Protein AF-A0A2I0NYG2-F1 (afdb_monomer)

Solvent-accessible surface area (backbone atoms only — not comparable to full-atom values): 23215 Å² total; per-residue (Å²): 73,54,66,37,41,55,51,34,51,52,46,43,28,55,40,31,29,70,75,63,74,34,70,43,49,5,53,31,36,29,51,46,31,54,27,24,35,60,54,70,34,36,27,74,33,67,46,63,63,29,54,46,35,28,36,48,42,48,22,54,36,25,39,50,50,15,68,74,66,70,42,61,66,30,39,18,50,14,23,21,29,26,14,36,24,31,48,72,40,46,53,41,15,49,31,42,38,52,49,52,48,51,64,63,42,51,63,50,53,49,32,41,76,69,64,76,44,57,66,72,60,46,58,59,69,49,51,34,59,58,24,24,59,67,24,24,45,66,37,34,52,50,8,38,73,62,20,54,21,62,80,53,49,64,87,73,49,79,40,66,56,82,57,94,85,54,97,66,74,56,70,49,57,60,74,54,48,76,66,34,64,73,58,27,46,62,49,44,70,50,50,72,81,54,44,52,58,52,49,48,49,51,51,48,49,58,58,56,63,16,76,36,68,57,20,62,49,57,5,39,47,18,40,35,55,61,25,78,52,55,47,68,10,51,45,59,38,28,46,57,41,57,54,22,50,54,48,46,67,76,41,41,69,64,63,69,67,50,55,70,61,60,49,50,51,55,49,48,29,52,49,50,36,51,20,39,54,57,36,44,29,58,44,21,37,58,65,13,60,46,70,74,64,72,81,45,76,54,90,63,55,57,45,26,53,36,36,30,52,42,18,43,60,47,44,67,70,40,91,59,58,76,54,41,56,57,51,37,52,50,37,54,53,42,44,70,52,48,32,57,52,54,50,50,43,53,74,75,63,25,90,58,41,88,51,71,58,17,51,43,50,47,52,48,53,52,45,52,50,46,51,52,52,49,51,51,51,54,60,52,49,72,79,47,67,93,78,46,60,65,59,52,53,51,47,54,51,50,54,36,48,43,37,38,53,37,31,32,51,41,49,49,44,37,66,73,42,38,79,75,51,72,78,66,61,56,70,85,48,39,64,62,50,51,57,49,36,67,73,76,48,88,80,79,85,76,78,88,128

Secondary structure (DSSP, 8-state):
-HHHHHHHHHHHHHHHHHHH--HHHHHHHHHHHHHTSSHHHHHHS-STHHHHHHHHHHHHHHHHHHHHH--HHHHHHHHHHHHHHHHH-HHHHHHHHHHHHHHHHHHHHHHHHTTSS-HHHHHHHTGGGGHHHHHTHHHHHHHHHHTS-SSS-GGGS--B---TT-SS-PBPPHHHHTT-HHHHHHHHT--HHHHHHHHHHHHHHHHHTT-SHIIIIIIHHHHHT--TTS---HHHH-THHHHHHHHHHHTHHHHHTS-HHHHHHHHHHHHHHHHHHHHHGGGHHHHHH---SSS---S-GGGHHHHHHHHHHHHTTSTT---HHHHHHHHHHHHHHHHHHHHHHHHHT-TT-SSHHHHHHHHHHHHHHHHHHHHHHHHHHTTS-TT-HHHHHHHHHHHHHHHHHHHHHHHHIIIIITTTS-----TTSHHHHHHHHHHH-----PPP-

Nearest PDB structures (foldseek):
  5ezm-assembly1_A  TM=5.088E-01  e=2.055E-03  Cupriavidus metallidurans CH34
  6x0o-assembly1_A  TM=4.876E-01  e=4.093E-02  Mycolicibacterium smegmatis MC2 155
  5m8a-assembly1_A  TM=1.374E-01  e=8.150E-01  Eremococcus coleocola ACS-139-V-Col8
  5m8k-assembly1_A  TM=1.280E-01  e=9.216E-01  Eremococcus coleocola ACS-139-V-Col8
  5k3i-assembly3_F  TM=1.130E-01  e=7.451E+00  Caenorhabditis elegans

Structure (mmCIF, N/CA/C/O backbone):
data_AF-A0A2I0NYG2-F1
#
_entry.id   AF-A0A2I0NYG2-F1
#
loop_
_atom_site.group_PDB
_atom_site.id
_atom_site.type_symbol
_atom_site.label_atom_id
_atom_site.label_alt_id
_atom_site.label_comp_id
_atom_site.label_asym_id
_atom_site.label_entity_id
_atom_site.label_seq_id
_atom_site.pdbx_PDB_ins_code
_atom_site.Cartn_x
_atom_site.Cartn_y
_atom_site.Cartn_z
_atom_site.occupancy
_atom_site.B_iso_or_equiv
_atom_site.auth_seq_id
_atom_site.auth_comp_id
_atom_site.auth_asym_id
_atom_site.auth_atom_id
_atom_site.pdbx_PDB_model_num
ATOM 1 N N . ASN A 1 1 ? 13.938 -12.394 -0.303 1.00 82.06 1 ASN A N 1
ATOM 2 C CA . ASN A 1 1 ? 12.736 -11.752 -0.881 1.00 82.06 1 ASN A CA 1
ATOM 3 C C . ASN A 1 1 ? 11.569 -12.681 -1.126 1.00 82.06 1 ASN A C 1
ATOM 5 O O . ASN A 1 1 ? 10.486 -12.329 -0.683 1.00 82.06 1 ASN A O 1
ATOM 9 N N . HIS A 1 2 ? 11.744 -13.869 -1.712 1.00 84.12 2 HIS A N 1
ATOM 10 C CA . HIS A 1 2 ? 10.633 -14.829 -1.832 1.00 84.12 2 HIS A CA 1
ATOM 11 C C . HIS A 1 2 ? 9.954 -15.157 -0.489 1.00 84.12 2 HIS A C 1
ATOM 13 O O . HIS A 1 2 ? 8.730 -15.151 -0.409 1.00 84.12 2 HIS A O 1
ATOM 19 N N . ILE A 1 3 ? 10.732 -15.339 0.588 1.00 89.69 3 ILE A N 1
ATOM 20 C CA . ILE A 1 3 ? 10.185 -15.550 1.942 1.00 89.69 3 ILE A CA 1
ATOM 21 C C . ILE A 1 3 ? 9.351 -14.341 2.396 1.00 89.69 3 ILE A C 1
ATOM 23 O O . ILE A 1 3 ? 8.229 -14.511 2.863 1.00 89.69 3 ILE A O 1
ATOM 27 N N . PHE A 1 4 ? 9.855 -13.115 2.210 1.00 92.19 4 PHE A N 1
ATOM 28 C CA . PHE A 1 4 ? 9.117 -11.892 2.554 1.00 92.19 4 PHE A CA 1
ATOM 29 C C . PHE A 1 4 ? 7.829 -11.746 1.743 1.00 92.19 4 PHE A C 1
ATOM 31 O O . PHE A 1 4 ? 6.814 -11.320 2.285 1.00 92.19 4 PHE A O 1
ATOM 38 N N . PHE A 1 5 ? 7.838 -12.143 0.470 1.00 90.75 5 PHE A N 1
ATOM 39 C CA . PHE A 1 5 ? 6.639 -12.178 -0.362 1.00 90.75 5 PHE A CA 1
ATOM 40 C C . PHE A 1 5 ? 5.602 -13.179 0.157 1.00 90.75 5 PHE A C 1
ATOM 42 O O . PHE A 1 5 ? 4.449 -12.803 0.359 1.00 90.75 5 PHE A O 1
ATOM 49 N N . ALA A 1 6 ? 6.011 -14.416 0.450 1.00 93.38 6 ALA A N 1
ATOM 50 C CA . ALA A 1 6 ? 5.119 -15.435 1.002 1.00 93.38 6 ALA A CA 1
ATOM 51 C C . ALA A 1 6 ? 4.515 -15.006 2.353 1.00 93.38 6 ALA A C 1
ATOM 53 O O . ALA A 1 6 ? 3.311 -15.141 2.567 1.00 93.38 6 ALA A O 1
ATOM 54 N N . LEU A 1 7 ? 5.328 -14.416 3.237 1.00 95.81 7 LEU A N 1
ATOM 55 C CA . LEU A 1 7 ? 4.853 -13.855 4.503 1.00 95.81 7 LEU A CA 1
ATOM 56 C C . LEU A 1 7 ? 3.890 -12.685 4.281 1.00 95.81 7 LEU A C 1
ATOM 58 O O . LEU A 1 7 ? 2.838 -12.644 4.910 1.00 95.81 7 LEU A O 1
ATOM 62 N N . THR A 1 8 ? 4.195 -11.774 3.352 1.00 96.62 8 THR A N 1
ATOM 63 C CA . THR A 1 8 ? 3.293 -10.667 2.991 1.00 96.62 8 THR A CA 1
ATOM 64 C C . THR A 1 8 ? 1.938 -11.203 2.535 1.00 96.62 8 THR A C 1
ATOM 66 O O . THR A 1 8 ? 0.913 -10.740 3.023 1.00 96.62 8 THR A O 1
ATOM 69 N N . ALA A 1 9 ? 1.907 -12.224 1.673 1.00 96.88 9 ALA A N 1
ATOM 70 C CA . ALA A 1 9 ? 0.666 -12.854 1.223 1.00 96.88 9 ALA A CA 1
ATOM 71 C C . ALA A 1 9 ? -0.158 -13.437 2.388 1.00 96.88 9 ALA A C 1
ATOM 73 O O . ALA A 1 9 ? -1.371 -13.224 2.449 1.00 96.88 9 ALA A O 1
ATOM 74 N N . ALA A 1 10 ? 0.494 -14.115 3.338 1.00 98.00 10 ALA A N 1
ATOM 75 C CA . ALA A 1 10 ? -0.161 -14.662 4.526 1.00 98.00 10 ALA A CA 1
ATOM 76 C C . ALA A 1 10 ? -0.727 -13.562 5.445 1.00 98.00 10 ALA A C 1
ATOM 78 O O . ALA A 1 10 ? -1.865 -13.660 5.901 1.00 98.00 10 ALA A O 1
ATOM 79 N N . ILE A 1 11 ? 0.028 -12.481 5.671 1.00 98.38 11 ILE A N 1
ATOM 80 C CA . ILE A 1 11 ? -0.418 -11.338 6.484 1.00 98.38 11 ILE A CA 1
ATOM 81 C C . ILE A 1 11 ? -1.590 -10.624 5.805 1.00 98.38 11 ILE A C 1
ATOM 83 O O . ILE A 1 11 ? -2.569 -10.285 6.468 1.00 98.38 11 ILE A O 1
ATOM 87 N N . VAL A 1 12 ? -1.529 -10.425 4.484 1.00 98.44 12 VAL A N 1
ATOM 88 C CA . VAL A 1 12 ? -2.628 -9.844 3.700 1.00 98.44 12 VAL A CA 1
ATOM 89 C C . VAL A 1 12 ? -3.875 -10.713 3.813 1.00 98.44 12 VAL A C 1
ATOM 91 O O . VAL A 1 12 ? -4.953 -10.178 4.052 1.00 98.44 12 VAL A O 1
ATOM 94 N N . PHE A 1 13 ? -3.742 -12.036 3.702 1.00 98.50 13 PHE A N 1
ATOM 95 C CA . PHE A 1 13 ? -4.859 -12.960 3.894 1.00 98.50 13 PHE A CA 1
ATOM 96 C C . PHE A 1 13 ? -5.497 -12.830 5.269 1.00 98.50 13 PHE A C 1
ATOM 98 O O . PHE A 1 13 ? -6.707 -12.625 5.356 1.00 98.50 13 PHE A O 1
ATOM 105 N N . GLU A 1 14 ? -4.703 -12.873 6.336 1.00 98.25 14 GLU A N 1
ATOM 106 C CA . GLU A 1 14 ? -5.231 -12.714 7.689 1.00 98.25 14 GLU A CA 1
ATOM 107 C C . GLU A 1 14 ? -5.857 -11.331 7.905 1.00 98.25 14 GLU A C 1
ATOM 109 O O . GLU A 1 14 ? -6.923 -11.219 8.508 1.00 98.25 14 GLU A O 1
ATOM 114 N N . THR A 1 15 ? -5.272 -10.280 7.329 1.00 98.38 15 THR A N 1
ATOM 115 C CA . THR A 1 15 ? -5.838 -8.925 7.372 1.00 98.38 15 THR A CA 1
ATOM 116 C C . THR A 1 15 ? -7.192 -8.869 6.662 1.00 98.38 15 THR A C 1
ATOM 118 O O . THR A 1 15 ? -8.180 -8.412 7.237 1.00 98.38 15 THR A O 1
ATOM 121 N N . CYS A 1 16 ? -7.280 -9.393 5.437 1.00 98.06 16 CYS A N 1
ATOM 122 C CA . CYS A 1 16 ? -8.528 -9.481 4.686 1.00 98.06 16 CYS A CA 1
ATOM 123 C C . CYS A 1 16 ? -9.567 -10.345 5.412 1.00 98.06 16 CYS A C 1
ATOM 125 O O . CYS A 1 16 ? -10.750 -10.004 5.406 1.00 98.06 16 CYS A O 1
ATOM 127 N N . ARG A 1 17 ? -9.157 -11.430 6.076 1.00 97.44 17 ARG A N 1
ATOM 128 C CA . ARG A 1 17 ? -10.041 -12.289 6.875 1.00 97.44 17 ARG A CA 1
ATOM 129 C C . ARG A 1 17 ? -10.630 -11.539 8.064 1.00 97.44 17 ARG A C 1
ATOM 131 O O . ARG A 1 17 ? -11.835 -11.633 8.284 1.00 97.44 17 ARG A O 1
ATOM 138 N N . THR A 1 18 ? -9.830 -10.739 8.768 1.00 96.50 18 THR A N 1
ATOM 139 C CA . THR A 1 18 ? -10.322 -9.869 9.848 1.00 96.50 18 THR A CA 1
ATOM 140 C C . THR A 1 18 ? -11.296 -8.809 9.323 1.00 96.50 18 THR A C 1
ATOM 142 O O . THR A 1 18 ? -12.353 -8.597 9.919 1.00 96.50 18 THR A O 1
ATOM 145 N N . ILE A 1 19 ? -10.984 -8.179 8.185 1.00 95.19 19 ILE A N 1
ATOM 146 C CA . ILE A 1 19 ? -11.809 -7.118 7.583 1.00 95.19 19 ILE A CA 1
ATOM 147 C C . ILE A 1 19 ? -13.156 -7.654 7.066 1.00 95.19 19 ILE A C 1
ATOM 149 O O . ILE A 1 19 ? -14.215 -7.060 7.288 1.00 95.19 19 ILE A O 1
ATOM 153 N N . THR A 1 20 ? -13.117 -8.754 6.317 1.00 94.00 20 THR A N 1
ATOM 154 C CA . THR A 1 20 ? -14.273 -9.255 5.557 1.00 94.00 20 THR A CA 1
ATOM 155 C C . THR A 1 20 ? -15.102 -10.263 6.339 1.00 94.00 20 THR A C 1
ATOM 157 O O . THR A 1 20 ? -16.307 -10.344 6.109 1.00 94.00 20 THR A O 1
ATOM 160 N N . LYS A 1 21 ? -14.484 -10.981 7.288 1.00 92.25 21 LYS A N 1
ATOM 161 C CA . LYS A 1 21 ? -15.076 -12.082 8.068 1.00 92.25 21 LYS A CA 1
ATOM 162 C C . LYS A 1 21 ? -15.578 -13.259 7.222 1.00 92.25 21 LYS A C 1
ATOM 164 O O . LYS A 1 21 ? -16.317 -14.096 7.728 1.00 92.25 21 LYS A O 1
ATOM 169 N N . ASP A 1 22 ? -15.160 -13.340 5.962 1.00 93.94 22 ASP A N 1
ATOM 170 C CA . ASP A 1 22 ? -15.495 -14.414 5.030 1.00 93.94 22 ASP A CA 1
ATOM 171 C C . ASP A 1 22 ? -14.219 -14.939 4.364 1.00 93.94 22 ASP A C 1
ATOM 173 O O . ASP A 1 22 ? -13.380 -14.167 3.899 1.00 93.94 22 ASP A O 1
ATOM 177 N N . ILE A 1 23 ? -14.066 -16.263 4.313 1.00 96.50 23 ILE A N 1
ATOM 178 C CA . ILE A 1 23 ? -12.840 -16.896 3.813 1.00 96.50 23 ILE A CA 1
ATOM 179 C C . ILE A 1 23 ? -12.650 -16.678 2.311 1.00 96.50 23 ILE A C 1
ATOM 181 O O . ILE A 1 23 ? -11.531 -16.445 1.861 1.00 96.50 23 ILE A O 1
ATOM 185 N N . TRP A 1 24 ? -13.730 -16.703 1.529 1.00 96.50 24 TRP A N 1
ATOM 186 C CA . TRP A 1 24 ? -13.647 -16.532 0.080 1.00 96.50 24 TRP A CA 1
ATOM 187 C C . TRP A 1 24 ? -13.330 -15.088 -0.289 1.00 96.50 24 TRP A C 1
ATOM 189 O O . TRP A 1 24 ? -12.492 -14.844 -1.155 1.00 96.50 24 TRP A O 1
ATOM 199 N N . SER A 1 25 ? -13.944 -14.133 0.409 1.00 95.88 25 SER A N 1
ATOM 200 C CA . SER A 1 25 ? -13.620 -12.711 0.306 1.00 95.88 25 SER A CA 1
ATOM 201 C C . SER A 1 25 ? -12.185 -12.436 0.737 1.00 95.88 25 SER A C 1
ATOM 203 O O . SER A 1 25 ? -11.518 -11.620 0.107 1.00 95.88 25 SER A O 1
ATOM 205 N N . ALA A 1 26 ? -11.684 -13.139 1.757 1.00 97.62 26 ALA A N 1
ATOM 206 C CA . ALA A 1 26 ? -10.296 -13.027 2.181 1.00 97.62 26 ALA A CA 1
ATOM 207 C C . ALA A 1 26 ? -9.322 -13.540 1.114 1.00 97.62 26 ALA A C 1
ATOM 209 O O . ALA A 1 26 ? -8.402 -12.818 0.749 1.00 97.62 26 ALA A O 1
ATOM 210 N N . LEU A 1 27 ? -9.558 -14.735 0.562 1.00 97.94 27 LEU A N 1
ATOM 211 C CA . LEU A 1 27 ? -8.734 -15.305 -0.510 1.00 97.94 27 LEU A CA 1
ATOM 212 C C . LEU A 1 27 ? -8.743 -14.432 -1.769 1.00 97.94 27 LEU A C 1
ATOM 214 O O . LEU A 1 27 ? -7.683 -14.131 -2.319 1.00 97.94 27 LEU A O 1
ATOM 218 N N . PHE A 1 28 ? -9.927 -13.992 -2.206 1.00 97.00 28 PHE A N 1
ATOM 219 C CA . PHE A 1 28 ? -10.050 -13.061 -3.325 1.00 97.00 28 PHE A CA 1
ATOM 220 C C . PHE A 1 28 ? -9.335 -11.741 -3.026 1.00 97.00 28 PHE A C 1
ATOM 222 O O . PHE A 1 28 ? -8.590 -11.245 -3.865 1.00 97.00 28 PHE A O 1
ATOM 229 N N . GLY A 1 29 ? -9.526 -11.191 -1.825 1.00 97.12 29 GLY A N 1
ATOM 230 C CA . GLY A 1 29 ? -8.880 -9.959 -1.394 1.00 97.12 29 GLY A CA 1
ATOM 231 C C . GLY A 1 29 ? -7.360 -10.063 -1.421 1.00 97.12 29 GLY A C 1
ATOM 232 O O . GLY A 1 29 ? -6.699 -9.162 -1.923 1.00 97.12 29 GLY A O 1
ATOM 233 N N . THR A 1 30 ? -6.798 -11.185 -0.967 1.00 98.00 30 THR A N 1
ATOM 234 C CA . THR A 1 30 ? -5.360 -11.459 -1.073 1.00 98.00 30 THR A CA 1
ATOM 235 C C . THR A 1 30 ? -4.898 -11.513 -2.515 1.00 98.00 30 THR A C 1
ATOM 237 O O . THR A 1 30 ? -3.934 -10.832 -2.856 1.00 98.00 30 THR A O 1
ATOM 240 N N . PHE A 1 31 ? -5.587 -12.277 -3.365 1.00 96.94 31 PHE A N 1
ATOM 241 C CA . PHE A 1 31 ? -5.270 -12.341 -4.789 1.00 96.94 31 PHE A CA 1
ATOM 242 C C . PHE A 1 31 ? -5.273 -10.943 -5.417 1.00 96.94 31 PHE A C 1
ATOM 244 O O . PHE A 1 31 ? -4.284 -10.547 -6.023 1.00 96.94 31 PHE A O 1
ATOM 251 N N . ALA A 1 32 ? -6.331 -10.164 -5.195 1.00 96.75 32 ALA A N 1
ATOM 252 C CA . ALA A 1 32 ? -6.482 -8.820 -5.735 1.00 96.75 32 ALA A CA 1
ATOM 253 C C . ALA A 1 32 ? -5.412 -7.841 -5.221 1.00 96.75 32 ALA A C 1
ATOM 255 O O . ALA A 1 32 ? -4.832 -7.106 -6.014 1.00 96.75 32 ALA A O 1
ATOM 256 N N . CYS A 1 33 ? -5.098 -7.851 -3.920 1.00 97.00 33 CYS A N 1
ATOM 257 C CA . CYS A 1 33 ? -4.046 -7.009 -3.345 1.00 97.00 33 CYS A CA 1
ATOM 258 C C . CYS A 1 33 ? -2.662 -7.328 -3.927 1.00 97.00 33 CYS A C 1
ATOM 260 O O . CYS A 1 33 ? -1.883 -6.412 -4.170 1.00 97.00 33 CYS A O 1
ATOM 262 N N . LEU A 1 34 ? -2.346 -8.607 -4.161 1.00 95.00 34 LEU A N 1
ATOM 263 C CA . LEU A 1 34 ? -1.068 -9.007 -4.760 1.00 95.00 34 LEU A CA 1
ATOM 264 C C . LEU A 1 34 ? -1.039 -8.727 -6.275 1.00 95.00 34 LEU A C 1
ATOM 266 O O . LEU A 1 34 ? -0.031 -8.239 -6.790 1.00 95.00 34 LEU A O 1
ATOM 270 N N . ALA A 1 35 ? -2.149 -8.968 -6.976 1.00 93.56 35 ALA A N 1
ATOM 271 C CA . ALA A 1 35 ? -2.308 -8.709 -8.408 1.00 93.56 35 ALA A CA 1
ATOM 272 C C . ALA A 1 35 ? -2.266 -7.209 -8.758 1.00 93.56 35 ALA A C 1
ATOM 274 O O . ALA A 1 35 ? -1.704 -6.847 -9.786 1.00 93.56 35 ALA A O 1
ATOM 275 N N . CYS A 1 36 ? -2.786 -6.331 -7.894 1.00 92.75 36 CYS A N 1
ATOM 276 C CA . CYS A 1 36 ? -2.735 -4.866 -8.030 1.00 92.75 36 CYS A CA 1
ATOM 277 C C . CYS A 1 36 ? -1.577 -4.223 -7.248 1.00 92.75 36 CYS A C 1
ATOM 279 O O . CYS A 1 36 ? -1.736 -3.174 -6.615 1.00 92.75 36 CYS A O 1
ATOM 281 N N . SER A 1 37 ? -0.419 -4.878 -7.259 1.00 92.44 37 SER A N 1
ATOM 282 C CA . SER A 1 37 ? 0.805 -4.381 -6.631 1.00 92.44 37 SER A CA 1
ATOM 283 C C . SER A 1 37 ? 1.986 -4.490 -7.595 1.00 92.44 37 SER A C 1
ATOM 285 O O . SER A 1 37 ? 1.815 -4.715 -8.786 1.00 92.44 37 SER A O 1
ATOM 287 N N . SER A 1 38 ? 3.197 -4.323 -7.080 1.00 89.12 38 SER A N 1
ATOM 288 C CA . SER A 1 38 ? 4.454 -4.629 -7.770 1.00 89.12 38 SER A CA 1
ATOM 289 C C . SER A 1 38 ? 5.213 -5.785 -7.104 1.00 89.12 38 SER A C 1
ATOM 291 O O . SER A 1 38 ? 6.377 -6.044 -7.418 1.00 89.12 38 SER A O 1
ATOM 293 N N . TYR A 1 39 ? 4.598 -6.459 -6.127 1.00 90.00 39 TYR A N 1
ATOM 294 C CA . TYR A 1 39 ? 5.305 -7.338 -5.198 1.00 90.00 39 TYR A CA 1
ATOM 295 C C . TYR A 1 39 ? 5.890 -8.579 -5.861 1.00 90.00 39 TYR A C 1
ATOM 297 O O . TYR A 1 39 ? 6.951 -9.035 -5.447 1.00 90.00 39 TYR A O 1
ATOM 305 N N . ILE A 1 40 ? 5.255 -9.110 -6.904 1.00 86.12 40 ILE A N 1
ATOM 306 C CA . ILE A 1 40 ? 5.746 -10.320 -7.578 1.00 86.12 40 ILE A CA 1
ATOM 307 C C . ILE A 1 40 ? 7.042 -10.035 -8.331 1.00 86.12 40 ILE A C 1
ATOM 309 O O . ILE A 1 40 ? 7.996 -10.805 -8.232 1.00 86.12 40 ILE A O 1
ATOM 313 N N . PHE A 1 41 ? 7.119 -8.881 -8.990 1.00 83.19 41 PHE A N 1
ATOM 314 C CA . PHE A 1 41 ? 8.359 -8.410 -9.594 1.00 83.19 41 PHE A CA 1
ATOM 315 C C . PHE A 1 41 ? 9.450 -8.217 -8.538 1.00 83.19 41 PHE A C 1
ATOM 317 O O . PHE A 1 41 ? 10.535 -8.787 -8.645 1.00 83.19 41 PHE A O 1
ATOM 324 N N . TRP A 1 42 ? 9.153 -7.482 -7.461 1.00 83.75 42 TRP A N 1
ATOM 325 C CA . TRP A 1 42 ? 10.147 -7.220 -6.421 1.00 83.75 42 TRP A CA 1
ATOM 326 C C . TRP A 1 42 ? 10.559 -8.469 -5.638 1.00 83.75 42 TRP A C 1
ATOM 328 O O . TRP A 1 42 ? 11.672 -8.504 -5.116 1.00 83.75 42 TRP A O 1
ATOM 338 N N . ALA A 1 43 ? 9.720 -9.506 -5.587 1.00 83.06 43 ALA A N 1
ATOM 339 C CA . ALA A 1 43 ? 10.055 -10.793 -4.990 1.00 83.06 43 ALA A CA 1
ATOM 340 C C . ALA A 1 43 ? 11.190 -11.510 -5.734 1.00 83.06 43 ALA A C 1
ATOM 342 O O . ALA A 1 43 ? 11.999 -12.164 -5.075 1.00 83.06 43 ALA A O 1
ATOM 343 N N . GLY A 1 44 ? 11.254 -11.359 -7.064 1.00 72.19 44 GLY A N 1
ATOM 344 C CA . GLY A 1 44 ? 12.316 -11.901 -7.922 1.00 72.19 44 GLY A CA 1
ATOM 345 C C . GLY A 1 44 ? 13.597 -11.064 -7.954 1.00 72.19 44 GLY A C 1
ATOM 346 O O . GLY A 1 44 ? 14.628 -11.537 -8.416 1.00 72.19 44 GLY A O 1
ATOM 347 N N . THR A 1 45 ? 13.567 -9.840 -7.427 1.00 70.06 45 THR A N 1
ATOM 348 C CA . THR A 1 45 ? 14.758 -8.986 -7.300 1.00 70.06 45 THR A CA 1
ATOM 349 C C . THR A 1 45 ? 15.258 -9.006 -5.862 1.00 70.06 45 THR A C 1
ATOM 351 O O . THR A 1 45 ? 14.459 -9.153 -4.948 1.00 70.06 45 THR A O 1
ATOM 354 N N . ALA A 1 46 ? 16.548 -8.793 -5.609 1.00 65.38 46 ALA A N 1
ATOM 355 C CA . ALA A 1 46 ? 17.107 -8.713 -4.252 1.00 65.38 46 ALA A CA 1
ATOM 356 C C . ALA A 1 46 ? 17.029 -7.298 -3.626 1.00 65.38 46 ALA A C 1
ATOM 358 O O . ALA A 1 46 ? 17.900 -6.913 -2.847 1.00 65.38 46 ALA A O 1
ATOM 359 N N . LYS A 1 47 ? 16.010 -6.496 -3.974 1.00 74.00 47 LYS A N 1
ATOM 360 C CA . LYS A 1 47 ? 15.815 -5.138 -3.433 1.00 74.00 47 LYS A CA 1
ATOM 361 C C . LYS A 1 47 ? 14.960 -5.129 -2.165 1.00 74.00 47 LYS A C 1
ATOM 363 O O . LYS A 1 47 ? 14.156 -6.016 -1.911 1.00 74.00 47 LYS A O 1
ATOM 368 N N . ASP A 1 48 ? 15.087 -4.088 -1.366 1.00 74.88 48 ASP A N 1
ATOM 369 C CA . ASP A 1 48 ? 14.435 -3.942 -0.062 1.00 74.88 48 ASP A CA 1
ATOM 370 C C . ASP A 1 48 ? 12.925 -3.630 -0.128 1.00 74.88 48 ASP A C 1
ATOM 372 O O . ASP A 1 48 ? 12.241 -3.695 0.889 1.00 74.88 48 ASP A O 1
ATOM 376 N N . HIS A 1 49 ? 12.364 -3.384 -1.316 1.00 86.75 49 HIS A N 1
ATOM 377 C CA . HIS A 1 49 ? 10.932 -3.123 -1.512 1.00 86.75 49 HIS A CA 1
ATOM 378 C C . HIS A 1 49 ? 10.015 -4.177 -0.871 1.00 86.75 49 HIS A C 1
ATOM 380 O O . HIS A 1 49 ? 9.008 -3.824 -0.255 1.00 86.75 49 HIS A O 1
ATOM 386 N N . MET A 1 50 ? 10.376 -5.463 -0.970 1.00 89.50 50 MET A N 1
ATOM 387 C CA . MET A 1 50 ? 9.593 -6.538 -0.352 1.00 89.50 50 MET A CA 1
ATOM 388 C C . MET A 1 50 ? 9.698 -6.566 1.168 1.00 89.50 50 MET A C 1
ATOM 390 O O . MET A 1 50 ? 8.723 -6.902 1.835 1.00 89.50 50 MET A O 1
ATOM 394 N N . LEU A 1 51 ? 10.856 -6.199 1.718 1.00 91.94 51 LEU A N 1
ATOM 395 C CA . LEU A 1 51 ? 11.013 -6.056 3.159 1.00 91.94 51 LEU A CA 1
ATOM 396 C C . LEU A 1 51 ? 10.140 -4.903 3.668 1.00 91.94 51 LEU A C 1
ATOM 398 O O . LEU A 1 51 ? 9.395 -5.089 4.627 1.00 91.94 51 LEU A O 1
ATOM 402 N N . THR A 1 52 ? 10.158 -3.753 2.988 1.00 92.88 52 THR A N 1
ATOM 403 C CA . THR A 1 52 ? 9.311 -2.602 3.332 1.00 92.88 52 THR A CA 1
ATOM 404 C C . THR A 1 52 ? 7.830 -2.962 3.299 1.00 92.88 52 THR A C 1
ATOM 406 O O . THR A 1 52 ? 7.106 -2.661 4.246 1.00 92.88 52 THR A O 1
ATOM 409 N N . ALA A 1 53 ? 7.377 -3.634 2.235 1.00 94.38 53 ALA A N 1
ATOM 410 C CA . ALA A 1 53 ? 5.989 -4.066 2.099 1.00 94.38 53 ALA A CA 1
ATOM 411 C C . ALA A 1 53 ? 5.576 -5.034 3.218 1.00 94.38 53 ALA A C 1
ATOM 413 O O . ALA A 1 53 ? 4.507 -4.870 3.801 1.00 94.38 53 ALA A O 1
ATOM 414 N N . MET A 1 54 ? 6.439 -5.994 3.568 1.00 96.19 54 MET A N 1
ATOM 415 C CA . MET A 1 54 ? 6.175 -6.951 4.643 1.00 96.19 54 MET A CA 1
ATOM 416 C C . MET A 1 54 ? 6.096 -6.271 6.015 1.00 96.19 54 MET A C 1
ATOM 418 O O . MET A 1 54 ? 5.175 -6.541 6.784 1.00 96.19 54 MET A O 1
ATOM 422 N N . VAL A 1 55 ? 7.040 -5.382 6.341 1.00 97.56 55 VAL A N 1
ATOM 423 C CA . VAL A 1 55 ? 7.035 -4.676 7.632 1.00 97.56 55 VAL A CA 1
ATOM 424 C C . VAL A 1 55 ? 5.817 -3.757 7.738 1.00 97.56 55 VAL A C 1
ATOM 426 O O . VAL A 1 55 ? 5.137 -3.772 8.762 1.00 97.56 55 VAL A O 1
ATOM 429 N N . LEU A 1 56 ? 5.470 -3.036 6.666 1.00 98.06 56 LEU A N 1
ATOM 430 C CA . LEU A 1 56 ? 4.233 -2.254 6.610 1.00 98.06 56 LEU A CA 1
ATOM 431 C C . LEU A 1 56 ? 2.985 -3.141 6.753 1.00 98.06 56 LEU A C 1
ATOM 433 O O . LEU A 1 56 ? 2.040 -2.753 7.439 1.00 98.06 56 LEU A O 1
ATOM 437 N N . ALA A 1 57 ? 2.977 -4.340 6.161 1.00 98.31 57 ALA A N 1
ATOM 438 C CA . ALA A 1 57 ? 1.883 -5.289 6.334 1.00 98.31 57 ALA A CA 1
ATOM 439 C C . ALA A 1 57 ? 1.693 -5.688 7.793 1.00 98.31 57 ALA A C 1
ATOM 441 O O . ALA A 1 57 ? 0.555 -5.728 8.252 1.00 98.31 57 ALA A O 1
ATOM 442 N N . PHE A 1 58 ? 2.775 -5.905 8.543 1.00 98.56 58 PHE A N 1
ATOM 443 C CA . PHE A 1 58 ? 2.675 -6.150 9.979 1.00 98.56 58 PHE A CA 1
ATOM 444 C C . PHE A 1 58 ? 2.126 -4.947 10.751 1.00 98.56 58 PHE A C 1
ATOM 446 O O . PHE A 1 58 ? 1.265 -5.146 11.606 1.00 98.56 58 PHE A O 1
ATOM 453 N N . VAL A 1 59 ? 2.564 -3.718 10.437 1.00 98.69 59 VAL A N 1
ATOM 454 C CA . VAL A 1 59 ? 2.002 -2.495 11.046 1.00 98.69 59 VAL A CA 1
ATOM 455 C C . VAL A 1 59 ? 0.486 -2.465 10.853 1.00 98.69 59 VAL A C 1
ATOM 457 O O . VAL A 1 59 ? -0.267 -2.410 11.822 1.00 98.69 59 VAL A O 1
ATOM 460 N N . ILE A 1 60 ? 0.032 -2.576 9.602 1.00 98.69 60 ILE A N 1
ATOM 461 C CA . ILE A 1 60 ? -1.393 -2.513 9.265 1.00 98.69 60 ILE A CA 1
ATOM 462 C C . ILE A 1 60 ? -2.162 -3.669 9.914 1.00 98.69 60 ILE A C 1
ATOM 464 O O . ILE A 1 60 ? -3.212 -3.443 10.514 1.00 98.69 60 ILE A O 1
ATOM 468 N N . PHE A 1 61 ? -1.642 -4.894 9.830 1.00 98.62 61 PHE A N 1
ATOM 469 C CA . PHE A 1 61 ? -2.276 -6.082 10.392 1.00 98.62 61 PHE A CA 1
ATOM 470 C C . PHE A 1 61 ? -2.479 -5.957 11.900 1.00 98.62 61 PHE A C 1
ATOM 472 O O . PHE A 1 61 ? -3.606 -6.077 12.378 1.00 98.62 61 PHE A O 1
ATOM 479 N N . PHE A 1 62 ? -1.414 -5.689 12.660 1.00 98.62 62 PHE A N 1
ATOM 480 C CA . PHE A 1 62 ? -1.508 -5.608 14.114 1.00 98.62 62 PHE A CA 1
ATOM 481 C C . PHE A 1 62 ? -2.398 -4.451 14.566 1.00 98.62 62 PHE A C 1
ATOM 483 O O . PHE A 1 62 ? -3.173 -4.608 15.510 1.00 98.62 62 PHE A O 1
ATOM 490 N N . PHE A 1 63 ? -2.374 -3.319 13.861 1.00 98.50 63 PHE A N 1
ATOM 491 C CA . PHE A 1 63 ? -3.252 -2.209 14.206 1.00 98.50 63 PHE A CA 1
ATOM 492 C C . PHE A 1 63 ? -4.725 -2.498 13.879 1.00 98.50 63 PHE A C 1
ATOM 494 O O . PHE A 1 63 ? -5.608 -2.178 14.671 1.00 98.50 63 PHE A O 1
ATOM 501 N N . ILE A 1 64 ? -5.019 -3.191 12.774 1.00 98.31 64 ILE A N 1
ATOM 502 C CA . ILE A 1 64 ? -6.378 -3.673 12.476 1.00 98.31 64 ILE A CA 1
ATOM 503 C C . ILE A 1 64 ? -6.836 -4.707 13.511 1.00 98.31 64 ILE A C 1
ATOM 505 O O . ILE A 1 64 ? -8.001 -4.691 13.917 1.00 98.31 64 ILE A O 1
ATOM 509 N N . GLN A 1 65 ? -5.941 -5.577 13.990 1.00 97.94 65 GLN A N 1
ATOM 510 C CA . GLN A 1 65 ? -6.242 -6.511 15.078 1.00 97.94 65 GLN A CA 1
ATOM 511 C C . GLN A 1 65 ? -6.562 -5.772 16.382 1.00 97.94 65 GLN A C 1
ATOM 513 O O . GLN A 1 65 ? -7.515 -6.158 17.065 1.00 97.94 65 GLN A O 1
ATOM 518 N N . T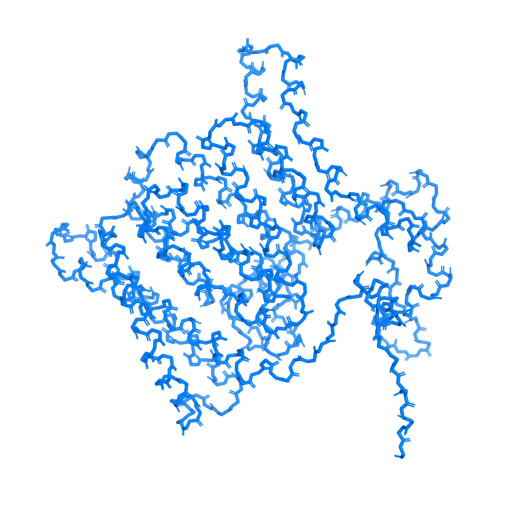YR A 1 66 ? -5.832 -4.693 16.685 1.00 97.62 66 TYR A N 1
ATOM 519 C CA . TYR A 1 66 ? -6.127 -3.799 17.803 1.00 97.62 66 TYR A CA 1
ATOM 520 C C . TYR A 1 66 ? -7.508 -3.154 17.662 1.00 97.62 66 TYR A C 1
ATOM 522 O O . TYR A 1 66 ? -8.314 -3.289 18.577 1.00 97.62 66 TYR A O 1
ATOM 530 N N . ILE A 1 67 ? -7.818 -2.536 16.519 1.00 96.88 67 ILE A N 1
ATOM 531 C CA . ILE A 1 67 ? -9.135 -1.926 16.267 1.00 96.88 67 ILE A CA 1
ATOM 532 C C . ILE A 1 67 ? -10.250 -2.982 16.405 1.00 96.88 67 ILE A C 1
ATOM 534 O O . ILE A 1 67 ? -11.284 -2.743 17.025 1.00 96.88 67 ILE A O 1
ATOM 538 N N . SER A 1 68 ? -10.010 -4.198 15.905 1.00 95.81 68 SER A N 1
ATOM 539 C CA . SER A 1 68 ? -11.018 -5.262 15.884 1.00 95.81 68 SER A CA 1
ATOM 540 C C . SER A 1 68 ? -11.281 -5.917 17.241 1.00 95.81 68 SER A C 1
ATOM 542 O O . SER A 1 68 ? -12.400 -6.370 17.480 1.00 95.81 68 SER A O 1
ATOM 544 N N . HIS A 1 69 ? -10.269 -6.009 18.111 1.00 95.00 69 HIS A N 1
ATOM 545 C CA . HIS A 1 69 ? -10.344 -6.783 19.359 1.00 95.00 69 HIS A CA 1
ATOM 546 C C . HIS A 1 69 ? -10.031 -5.982 20.633 1.00 95.00 69 HIS A C 1
ATOM 548 O O . HIS A 1 69 ? -10.127 -6.535 21.724 1.00 95.00 69 HIS A O 1
ATOM 554 N N . GLY A 1 70 ? -9.592 -4.726 20.525 1.00 92.50 70 GLY A N 1
ATOM 555 C CA . GLY A 1 70 ? -9.229 -3.859 21.653 1.00 92.50 70 GLY A CA 1
ATOM 556 C C . GLY A 1 70 ? -7.964 -4.269 22.423 1.00 92.50 70 GLY A C 1
ATOM 557 O O . GLY A 1 70 ? -7.707 -3.759 23.514 1.00 92.50 70 GLY A O 1
ATOM 558 N N . ARG A 1 71 ? -7.160 -5.207 21.903 1.00 94.75 71 ARG A N 1
ATOM 559 C CA . ARG A 1 71 ? -5.994 -5.765 22.609 1.00 94.75 71 ARG A CA 1
ATOM 560 C C . ARG A 1 71 ? -4.785 -4.831 22.523 1.00 94.75 71 ARG A C 1
ATOM 562 O O . ARG A 1 71 ? -4.165 -4.713 21.471 1.00 94.75 71 ARG A O 1
ATOM 569 N N . GLN A 1 72 ? -4.372 -4.257 23.653 1.00 94.81 72 GLN A N 1
ATOM 570 C CA . GLN A 1 72 ? -3.222 -3.335 23.731 1.00 94.81 72 GLN A CA 1
ATOM 571 C C . GLN A 1 72 ? -1.895 -3.947 23.251 1.00 94.81 72 GLN A C 1
ATOM 573 O O . GLN A 1 72 ? -1.038 -3.240 22.726 1.00 94.81 72 GLN A O 1
ATOM 578 N N . ARG A 1 73 ? -1.734 -5.272 23.375 1.00 96.75 73 ARG A N 1
ATOM 579 C CA . ARG A 1 73 ? -0.580 -5.996 22.821 1.00 96.75 73 ARG A CA 1
ATOM 580 C C . ARG A 1 73 ? -0.464 -5.808 21.309 1.00 96.75 73 ARG A C 1
ATOM 582 O O . ARG A 1 73 ? 0.640 -5.639 20.809 1.00 96.75 73 ARG A O 1
ATOM 589 N N . ASP A 1 74 ? -1.584 -5.835 20.594 1.00 97.94 74 ASP A N 1
ATOM 590 C CA . ASP A 1 74 ? -1.581 -5.726 19.138 1.00 97.94 74 ASP A CA 1
ATOM 591 C C . ASP A 1 74 ? -1.222 -4.282 18.724 1.00 97.94 74 ASP A C 1
ATOM 593 O O . ASP A 1 74 ? -0.415 -4.086 17.822 1.00 97.94 74 ASP A O 1
ATOM 597 N N . ALA A 1 75 ? -1.670 -3.264 19.474 1.00 97.56 75 ALA A N 1
ATOM 598 C CA . ALA A 1 75 ? -1.191 -1.889 19.289 1.00 97.56 75 ALA A CA 1
ATOM 599 C C . ALA A 1 75 ? 0.324 -1.770 19.533 1.00 97.56 75 ALA A C 1
ATOM 601 O O . ALA A 1 75 ? 1.035 -1.180 18.722 1.00 97.56 75 ALA A O 1
ATOM 602 N N . ALA A 1 76 ? 0.838 -2.370 20.612 1.00 98.06 76 ALA A N 1
ATOM 603 C CA . ALA A 1 76 ? 2.267 -2.342 20.922 1.00 98.06 76 ALA A CA 1
ATOM 604 C C . ALA A 1 76 ? 3.102 -3.007 19.816 1.00 98.06 76 ALA A C 1
ATOM 606 O O . ALA A 1 76 ? 4.107 -2.446 19.387 1.00 98.06 76 ALA A O 1
ATOM 607 N N . LEU A 1 77 ? 2.659 -4.162 19.303 1.00 98.44 77 LEU A N 1
ATOM 608 C CA . LEU A 1 77 ? 3.306 -4.845 18.179 1.00 98.44 77 LEU A CA 1
ATOM 609 C C . LEU A 1 77 ? 3.268 -4.006 16.899 1.00 98.44 77 LEU A C 1
ATOM 611 O O . LEU A 1 77 ? 4.278 -3.926 16.207 1.00 98.44 77 LEU A O 1
ATOM 615 N N . SER A 1 78 ? 2.156 -3.320 16.616 1.00 98.44 78 SER A N 1
ATOM 616 C CA . SER A 1 78 ? 2.095 -2.375 15.499 1.00 98.44 78 SER A CA 1
ATOM 617 C C . SER A 1 78 ? 3.151 -1.279 15.633 1.00 98.44 78 SER A C 1
ATOM 619 O O . SER A 1 78 ? 3.817 -0.973 14.651 1.00 98.44 78 SER A O 1
ATOM 621 N N . PHE A 1 79 ? 3.334 -0.706 16.825 1.00 98.56 79 PHE A N 1
ATOM 622 C CA . PHE A 1 79 ? 4.346 0.324 17.060 1.00 98.56 79 PHE A CA 1
ATOM 623 C C . PHE A 1 79 ? 5.776 -0.219 16.966 1.00 98.56 79 PHE A C 1
ATOM 625 O O . PHE A 1 79 ? 6.625 0.445 16.376 1.00 98.56 79 PHE A O 1
ATOM 632 N N . VAL A 1 80 ? 6.041 -1.440 17.445 1.00 98.62 80 VAL A N 1
ATOM 633 C CA . VAL A 1 80 ? 7.319 -2.136 17.200 1.00 98.62 80 VAL A CA 1
ATOM 634 C C . VAL A 1 80 ? 7.573 -2.278 15.699 1.00 98.62 80 VAL A C 1
ATOM 636 O O . VAL A 1 80 ? 8.652 -1.940 15.219 1.00 98.62 80 VAL A O 1
ATOM 639 N N . CYS A 1 81 ? 6.579 -2.703 14.922 1.00 98.44 81 CYS A N 1
ATOM 640 C CA . CYS A 1 81 ? 6.720 -2.793 13.472 1.00 98.44 81 CYS A CA 1
ATOM 641 C C . CYS A 1 81 ? 6.900 -1.417 12.811 1.00 98.44 81 CYS A C 1
ATOM 643 O O . CYS A 1 81 ? 7.655 -1.320 11.849 1.00 98.44 81 CYS A O 1
ATOM 645 N N . SER A 1 82 ? 6.293 -0.346 13.333 1.00 98.00 82 SER A N 1
ATOM 646 C CA . SER A 1 82 ? 6.509 1.018 12.829 1.00 98.00 82 SER A CA 1
ATOM 647 C C . SER A 1 82 ? 7.939 1.502 13.090 1.00 98.00 82 SER A C 1
ATOM 649 O O . SER A 1 82 ? 8.559 2.082 12.203 1.00 98.00 82 SER A O 1
ATOM 651 N N . GLY A 1 83 ? 8.510 1.190 14.259 1.00 97.00 83 GLY A N 1
ATOM 652 C CA . GLY A 1 83 ? 9.929 1.427 14.544 1.00 97.00 83 GLY A CA 1
ATOM 653 C C . GLY A 1 83 ? 10.856 0.638 13.617 1.00 97.00 83 GLY A C 1
ATOM 654 O O . GLY A 1 83 ? 11.822 1.182 13.086 1.00 97.00 83 GLY A O 1
ATOM 655 N N . LEU A 1 84 ? 10.517 -0.625 13.344 1.00 96.50 84 LEU A N 1
ATOM 656 C CA . LEU A 1 84 ? 11.240 -1.437 12.365 1.00 96.50 84 LEU A CA 1
ATOM 657 C C . LEU A 1 84 ? 11.094 -0.863 10.946 1.00 96.50 84 LEU A C 1
ATOM 659 O O . LEU A 1 84 ? 12.022 -0.937 10.148 1.00 96.50 84 LEU A O 1
ATOM 663 N N . LEU A 1 85 ? 9.956 -0.246 10.622 1.00 95.56 85 LEU A N 1
ATOM 664 C CA . LEU A 1 85 ? 9.755 0.423 9.341 1.00 95.56 85 LEU A CA 1
ATOM 665 C C . LEU A 1 85 ? 10.624 1.677 9.216 1.00 95.56 85 LEU A C 1
ATOM 667 O O . LEU A 1 85 ? 11.136 1.913 8.130 1.00 95.56 85 LEU A O 1
ATOM 671 N N . ILE A 1 86 ? 10.850 2.435 10.298 1.00 92.69 86 ILE A N 1
ATOM 672 C CA . ILE A 1 86 ? 11.819 3.551 10.312 1.00 92.69 86 ILE A CA 1
ATOM 673 C C . ILE A 1 86 ? 13.218 3.041 9.961 1.00 92.69 86 ILE A C 1
ATOM 675 O O . ILE A 1 86 ? 13.948 3.689 9.218 1.00 92.69 86 ILE A O 1
ATOM 679 N N . TRP A 1 87 ? 13.582 1.860 10.454 1.00 89.69 87 TRP A N 1
ATOM 680 C CA . TRP A 1 87 ? 14.847 1.231 10.101 1.00 89.69 87 TRP A CA 1
ATOM 681 C C . TRP A 1 87 ? 14.924 0.833 8.621 1.00 89.69 87 TRP A C 1
ATOM 683 O O . TRP A 1 87 ? 15.919 1.117 7.960 1.00 89.69 87 TRP A O 1
ATOM 693 N N . VAL A 1 88 ? 13.875 0.199 8.091 1.00 88.75 88 VAL A N 1
ATOM 694 C CA . VAL A 1 88 ? 13.851 -0.287 6.702 1.00 88.75 88 VAL A CA 1
ATOM 695 C C . VAL A 1 88 ? 13.732 0.858 5.689 1.00 88.75 88 VAL A C 1
ATOM 697 O O . VAL A 1 88 ? 14.437 0.872 4.682 1.00 88.75 88 VAL A O 1
ATOM 700 N N . ARG A 1 89 ? 12.823 1.805 5.934 1.00 87.62 89 ARG A N 1
ATOM 701 C CA . ARG A 1 89 ? 12.532 2.980 5.101 1.00 87.62 89 ARG A CA 1
ATOM 702 C C . ARG A 1 89 ? 12.166 4.170 5.995 1.00 87.62 89 ARG A C 1
ATOM 704 O O . ARG A 1 89 ? 10.984 4.347 6.297 1.00 87.62 89 ARG A O 1
ATOM 711 N N . PRO A 1 90 ? 13.149 4.988 6.401 1.00 86.50 90 PRO A N 1
ATOM 712 C CA . PRO A 1 90 ? 12.968 6.093 7.342 1.00 86.50 90 PRO A CA 1
ATOM 713 C C . PRO A 1 90 ? 11.860 7.068 6.956 1.00 86.50 90 PRO A C 1
ATOM 715 O O . PRO A 1 90 ? 11.055 7.434 7.808 1.00 86.50 90 PRO A O 1
ATOM 718 N N . GLU A 1 91 ? 11.769 7.445 5.680 1.00 84.31 91 GLU A N 1
ATOM 719 C CA . GLU A 1 91 ? 10.784 8.409 5.191 1.00 84.31 91 GLU A CA 1
ATOM 720 C C . GLU A 1 91 ? 9.364 7.866 5.372 1.00 84.31 91 GLU A C 1
ATOM 722 O O . GLU A 1 91 ? 8.496 8.533 5.923 1.00 84.31 91 GLU A O 1
ATOM 727 N N . VAL A 1 92 ? 9.128 6.608 4.994 1.00 89.88 92 VAL A N 1
ATOM 728 C CA . VAL A 1 92 ? 7.815 5.965 5.155 1.00 89.88 92 VAL A CA 1
ATOM 729 C C . VAL A 1 92 ? 7.532 5.669 6.627 1.00 89.88 92 VAL A C 1
ATOM 731 O O . VAL A 1 92 ? 6.445 5.963 7.122 1.00 89.88 92 VAL A O 1
ATOM 734 N N . GLY A 1 93 ? 8.507 5.106 7.341 1.00 93.19 93 GLY A N 1
ATOM 735 C CA . GLY A 1 93 ? 8.383 4.731 8.744 1.00 93.19 93 GLY A CA 1
ATOM 736 C C . GLY A 1 93 ? 8.085 5.919 9.650 1.00 93.19 93 GLY A C 1
ATOM 737 O O . GLY A 1 93 ? 7.255 5.793 10.549 1.00 93.19 93 GLY A O 1
ATOM 738 N N . PHE A 1 94 ? 8.691 7.079 9.388 1.00 92.06 94 PHE A N 1
ATOM 739 C CA . PHE A 1 94 ? 8.441 8.310 10.133 1.00 92.06 94 PHE A CA 1
ATOM 740 C C . PHE A 1 94 ? 6.974 8.743 10.027 1.00 92.06 94 PHE A C 1
ATOM 742 O O . PHE A 1 94 ? 6.287 8.859 11.045 1.00 92.06 94 PHE A O 1
ATOM 749 N N . TYR A 1 95 ? 6.455 8.897 8.804 1.00 94.12 95 TYR A N 1
ATOM 750 C CA . TYR A 1 95 ? 5.064 9.307 8.600 1.00 94.12 95 TYR A CA 1
ATOM 751 C C . TYR A 1 95 ? 4.073 8.244 9.087 1.00 94.12 95 TYR A C 1
ATOM 753 O O . TYR A 1 95 ? 3.123 8.575 9.795 1.00 94.12 95 TYR A O 1
ATOM 761 N N . VAL A 1 96 ? 4.304 6.959 8.798 1.00 97.19 96 VAL A N 1
ATOM 762 C CA . VAL A 1 96 ? 3.448 5.866 9.294 1.00 97.19 96 VAL A CA 1
ATOM 763 C C . VAL A 1 96 ? 3.393 5.863 10.823 1.00 97.19 96 VAL A C 1
ATOM 765 O O . VAL A 1 96 ? 2.310 5.715 11.392 1.00 97.19 96 VAL A O 1
ATOM 768 N N . THR A 1 97 ? 4.521 6.089 11.500 1.00 97.25 97 THR A N 1
ATOM 769 C CA . THR A 1 97 ? 4.577 6.170 12.966 1.00 97.25 97 THR A CA 1
ATOM 770 C C . THR A 1 97 ? 3.757 7.340 13.500 1.00 97.25 97 THR A C 1
ATOM 772 O O . THR A 1 97 ? 2.940 7.139 14.399 1.00 97.25 97 THR A O 1
ATOM 775 N N . ILE A 1 98 ? 3.923 8.540 12.931 1.00 95.75 98 ILE A N 1
ATOM 776 C CA . ILE A 1 98 ? 3.172 9.733 13.345 1.00 95.75 98 ILE A CA 1
ATOM 777 C C . ILE A 1 98 ? 1.674 9.509 13.166 1.00 95.75 98 ILE A C 1
ATOM 779 O O . ILE A 1 98 ? 0.911 9.686 14.110 1.00 95.75 98 ILE A O 1
ATOM 783 N N . PHE A 1 99 ? 1.240 9.080 11.983 1.00 97.38 99 PHE A N 1
ATOM 784 C CA . PHE A 1 99 ? -0.183 8.920 11.692 1.00 97.38 99 PHE A CA 1
ATOM 785 C C . PHE A 1 99 ? -0.823 7.784 12.499 1.00 97.38 99 PHE A C 1
ATOM 787 O O . PHE A 1 99 ? -1.935 7.953 12.997 1.00 97.38 99 PHE A O 1
ATOM 794 N N . THR A 1 100 ? -0.116 6.669 12.710 1.00 97.69 100 THR A N 1
ATOM 795 C CA . THR A 1 100 ? -0.576 5.591 13.604 1.00 97.69 100 THR A CA 1
ATOM 796 C C . THR A 1 100 ? -0.680 6.088 15.048 1.00 97.69 100 THR A C 1
ATOM 798 O O . THR A 1 100 ? -1.677 5.833 15.722 1.00 97.69 100 THR A O 1
ATOM 801 N N . GLY A 1 101 ? 0.312 6.855 15.512 1.00 97.12 101 GLY A N 1
ATOM 802 C CA . GLY A 1 101 ? 0.324 7.480 16.834 1.00 97.12 101 GLY A CA 1
ATOM 803 C C . GLY A 1 101 ? -0.833 8.454 17.040 1.00 97.12 101 GLY A C 1
ATOM 804 O O . GLY A 1 101 ? -1.547 8.359 18.035 1.00 97.12 101 GLY A O 1
ATOM 805 N N . LEU A 1 102 ? -1.071 9.348 16.079 1.00 95.81 102 LEU A N 1
ATOM 806 C CA . LEU A 1 102 ? -2.193 10.287 16.106 1.00 95.81 102 LEU A CA 1
ATOM 807 C C . LEU A 1 102 ? -3.533 9.547 16.122 1.00 95.81 102 LEU A C 1
ATOM 809 O O . LEU A 1 102 ? -4.388 9.857 16.953 1.00 95.81 102 LEU A O 1
ATOM 813 N N . PHE A 1 103 ? -3.698 8.537 15.263 1.00 96.50 103 PHE A N 1
ATOM 814 C CA . PHE A 1 103 ? -4.916 7.731 15.212 1.00 96.50 103 PHE A CA 1
ATOM 815 C C . PHE A 1 103 ? -5.175 7.006 16.541 1.00 96.50 103 PHE A C 1
ATOM 817 O O . PHE A 1 103 ? -6.302 7.008 17.033 1.00 96.50 103 PHE A O 1
ATOM 824 N N . PHE A 1 104 ? -4.133 6.437 17.155 1.00 96.56 104 PHE A N 1
ATOM 825 C CA . PHE A 1 104 ? -4.208 5.758 18.451 1.00 96.56 104 PHE A CA 1
ATOM 826 C C . PHE A 1 104 ? -4.528 6.716 19.612 1.00 96.56 104 PHE A C 1
ATOM 828 O O . PHE A 1 104 ? -5.365 6.411 20.461 1.00 96.56 104 PHE A O 1
ATOM 835 N N . CYS A 1 105 ? -3.891 7.890 19.649 1.00 94.19 105 CYS A N 1
ATOM 836 C CA . CYS A 1 105 ? -4.023 8.852 20.745 1.00 94.19 105 CYS A CA 1
ATOM 837 C C . CYS A 1 105 ? -5.305 9.678 20.695 1.00 94.19 105 CYS A C 1
ATOM 839 O O . CYS A 1 105 ? -5.807 10.085 21.740 1.00 94.19 105 CYS A O 1
ATOM 841 N N . MET A 1 106 ? -5.846 9.959 19.509 1.00 93.06 106 MET A N 1
ATOM 842 C CA . MET A 1 106 ? -7.015 10.828 19.350 1.00 93.06 106 MET A CA 1
ATOM 843 C C . MET A 1 106 ? -8.219 10.418 20.225 1.00 93.06 106 MET A C 1
ATOM 845 O O . MET A 1 106 ? -8.780 11.293 20.892 1.00 93.06 106 MET A O 1
ATOM 849 N N . PRO A 1 107 ? -8.636 9.136 20.279 1.00 91.69 107 PRO A N 1
ATOM 850 C CA . PRO A 1 107 ? -9.698 8.696 21.185 1.00 91.69 107 PRO A CA 1
ATOM 851 C C . PRO A 1 107 ? -9.347 8.896 22.665 1.00 91.69 107 PRO A C 1
ATOM 853 O O . PRO A 1 107 ? -10.190 9.355 23.434 1.00 91.69 107 PRO A O 1
ATOM 856 N N . LEU A 1 108 ? -8.099 8.621 23.055 1.00 91.19 108 LEU A N 1
ATOM 857 C CA . LEU A 1 108 ? -7.625 8.766 24.434 1.00 91.19 108 LEU A CA 1
ATOM 858 C C . LEU A 1 108 ? -7.623 10.236 24.882 1.00 91.19 108 LEU A C 1
ATOM 860 O O . LEU A 1 108 ? -8.076 10.568 25.977 1.00 91.19 108 LEU A O 1
ATOM 864 N N . ILE A 1 109 ? -7.178 11.140 24.006 1.00 90.00 109 ILE A N 1
ATOM 865 C CA . ILE A 1 109 ? -7.204 12.588 24.237 1.00 90.00 109 ILE A CA 1
ATOM 866 C C . ILE A 1 109 ? -8.651 13.070 24.391 1.00 90.00 109 ILE A C 1
ATOM 868 O O . ILE A 1 109 ? -8.952 13.835 25.307 1.00 90.00 109 ILE A O 1
ATOM 872 N N . LYS A 1 110 ? -9.575 12.587 23.547 1.00 91.81 110 LYS A N 1
ATOM 873 C CA . LYS A 1 110 ? -11.003 12.928 23.655 1.00 91.81 110 LYS A CA 1
ATOM 874 C C . LYS A 1 110 ? -11.600 12.512 25.001 1.00 91.81 110 LYS A C 1
ATOM 876 O O . LYS A 1 110 ? -12.359 13.298 25.563 1.00 91.81 110 LYS A O 1
ATOM 881 N N . GLN A 1 111 ? -11.244 11.341 25.533 1.00 89.56 111 GLN A N 1
ATOM 882 C CA . GLN A 1 111 ? -11.707 10.891 26.855 1.00 89.56 111 GLN A CA 1
ATOM 883 C C . GLN A 1 111 ? -11.241 11.831 27.977 1.00 89.56 111 GLN A C 1
ATOM 885 O O . GLN A 1 111 ? -12.023 12.165 28.866 1.00 89.56 111 GLN A O 1
ATOM 890 N N . VAL A 1 112 ? -9.999 12.326 27.917 1.00 90.19 112 VAL A N 1
ATOM 891 C CA . VAL A 1 112 ? -9.475 13.296 28.899 1.00 90.19 112 VAL A CA 1
ATOM 892 C C . VAL A 1 112 ? -10.183 14.640 28.785 1.00 90.19 112 VAL A C 1
ATOM 894 O O . VAL A 1 112 ? -10.614 15.189 29.796 1.00 90.19 112 VAL A O 1
ATOM 897 N N . ILE A 1 113 ? -10.343 15.160 27.563 1.00 90.62 113 ILE A N 1
ATOM 898 C CA . ILE A 1 113 ? -11.020 16.444 27.319 1.00 90.62 113 ILE A CA 1
ATOM 899 C C . ILE A 1 113 ? -12.465 16.397 27.833 1.00 90.62 113 ILE A C 1
ATOM 901 O O . ILE A 1 113 ? -12.937 17.352 28.446 1.00 90.62 113 ILE A O 1
ATOM 905 N N . LYS A 1 114 ? -13.153 15.268 27.637 1.00 93.31 114 LYS A N 1
ATOM 906 C CA . LYS A 1 114 ? -14.512 15.041 28.145 1.00 93.31 114 LYS A CA 1
ATOM 907 C C . LYS A 1 114 ? -14.579 14.692 29.635 1.00 93.31 114 LYS A C 1
ATOM 909 O O . LYS A 1 114 ? -15.675 14.513 30.154 1.00 93.31 114 LYS A O 1
ATOM 914 N N . LYS A 1 115 ? -13.436 14.615 30.327 1.00 89.12 115 LYS A N 1
ATOM 915 C CA . LYS A 1 115 ? -13.313 14.194 31.734 1.00 89.12 115 LYS A CA 1
ATOM 916 C C . LYS A 1 115 ? -13.876 12.789 32.009 1.00 89.12 115 LYS A C 1
ATOM 918 O O . LYS A 1 115 ? -14.240 12.484 33.139 1.00 89.12 115 LYS A O 1
ATOM 923 N N . GLU A 1 116 ? -13.918 11.931 30.990 1.00 89.12 116 GLU A N 1
ATOM 924 C CA . GLU A 1 116 ? -14.352 10.529 31.088 1.00 89.12 116 GLU A CA 1
ATOM 925 C C . GLU A 1 116 ? -13.260 9.638 31.710 1.00 89.12 116 GLU A C 1
ATOM 927 O O . GLU A 1 116 ? -13.561 8.579 32.255 1.00 89.12 116 GLU A O 1
ATOM 932 N N . ALA A 1 117 ? -11.992 10.067 31.658 1.00 86.31 117 ALA A N 1
ATOM 933 C CA . ALA A 1 117 ? -10.860 9.361 32.253 1.00 86.31 117 ALA A CA 1
ATOM 934 C C . ALA A 1 117 ? -9.834 10.332 32.873 1.00 86.31 117 ALA A C 1
ATOM 936 O O . ALA A 1 117 ? -9.613 11.425 32.338 1.00 86.31 117 ALA A O 1
ATOM 937 N N . PRO A 1 118 ? -9.161 9.950 33.978 1.00 87.81 118 PRO A N 1
ATOM 938 C CA . PRO A 1 118 ? -8.108 10.763 34.574 1.00 87.81 118 PRO A CA 1
ATOM 939 C C . PRO A 1 118 ? -6.851 10.766 33.695 1.00 87.81 118 PRO A C 1
ATOM 941 O O . PRO A 1 118 ? -6.477 9.744 33.117 1.00 87.81 118 PRO A O 1
ATOM 944 N N . PHE A 1 119 ? -6.138 11.896 33.665 1.00 86.44 119 PHE A N 1
ATOM 945 C CA . PHE A 1 119 ? -4.932 12.086 32.846 1.00 86.44 119 PHE A CA 1
ATOM 946 C C . PHE A 1 119 ? -3.888 10.969 33.024 1.00 86.44 119 PHE A C 1
ATOM 948 O O . PHE A 1 119 ? -3.349 10.454 32.046 1.00 86.44 119 PHE A O 1
ATOM 955 N N . ASN A 1 120 ? -3.663 10.518 34.262 1.00 88.44 120 ASN A N 1
ATOM 956 C CA . ASN A 1 120 ? -2.699 9.456 34.567 1.00 88.44 120 ASN A CA 1
ATOM 957 C C . ASN A 1 120 ? -3.068 8.107 33.928 1.00 88.44 120 ASN A C 1
ATOM 959 O O . ASN A 1 120 ? -2.182 7.343 33.547 1.00 88.44 120 ASN A O 1
ATOM 963 N N . HIS A 1 121 ? -4.362 7.799 33.810 1.00 87.31 121 HIS A N 1
ATOM 964 C CA . HIS A 1 121 ? -4.822 6.581 33.142 1.00 87.31 121 HIS A CA 1
ATOM 965 C C . HIS A 1 121 ? -4.590 6.667 31.630 1.00 87.31 121 HIS A C 1
ATOM 967 O O . HIS A 1 121 ? -4.118 5.710 31.013 1.00 87.31 121 HIS A O 1
ATOM 973 N N . THR A 1 122 ? -4.837 7.835 31.040 1.00 86.56 122 THR A N 1
ATOM 974 C CA . THR A 1 122 ? -4.561 8.094 29.623 1.00 86.56 122 THR A CA 1
ATOM 975 C C . THR A 1 122 ? -3.076 8.000 29.303 1.00 86.56 122 THR A C 1
ATOM 977 O O . THR A 1 122 ? -2.711 7.325 28.345 1.00 86.56 122 THR A O 1
ATOM 980 N N . LEU A 1 123 ? -2.206 8.564 30.145 1.00 86.25 123 LEU A N 1
ATOM 981 C CA . LEU A 1 123 ? -0.758 8.462 29.959 1.00 86.25 123 LEU A CA 1
ATOM 982 C C . LEU A 1 123 ? -0.284 6.999 29.969 1.00 86.25 123 LEU A C 1
ATOM 984 O O . LEU A 1 123 ? 0.494 6.595 29.108 1.00 86.25 123 LEU A O 1
ATOM 988 N N . LYS A 1 124 ? -0.807 6.177 30.890 1.00 88.50 124 LYS A N 1
ATOM 989 C CA . LYS A 1 124 ? -0.537 4.728 30.916 1.00 88.50 124 LYS A CA 1
ATOM 990 C C . LYS A 1 124 ? -1.085 4.009 29.681 1.00 88.50 124 LYS A C 1
ATOM 992 O O . LYS A 1 124 ? -0.458 3.077 29.189 1.00 88.50 124 LYS A O 1
ATOM 997 N N . SER A 1 125 ? -2.220 4.454 29.151 1.00 90.19 125 SER A N 1
ATOM 998 C CA . SER A 1 125 ? -2.811 3.888 27.931 1.00 90.19 125 SER A CA 1
ATOM 999 C C . SER A 1 125 ? -1.972 4.175 26.678 1.00 90.19 125 SER A C 1
ATOM 1001 O O . SER A 1 125 ? -2.105 3.461 25.691 1.00 90.19 125 SER A O 1
ATOM 1003 N N . CYS A 1 126 ? -1.061 5.155 26.726 1.00 92.06 126 CYS A N 1
ATOM 1004 C CA . CYS A 1 126 ? -0.107 5.449 25.653 1.00 92.06 126 CYS A CA 1
ATOM 1005 C C . CYS A 1 126 ? 1.164 4.580 25.677 1.00 92.06 126 CYS A C 1
ATOM 1007 O O . CYS A 1 126 ? 1.948 4.645 24.733 1.00 92.06 126 CYS A O 1
ATOM 1009 N N . ILE A 1 127 ? 1.373 3.735 26.699 1.00 93.94 127 ILE A N 1
ATOM 1010 C CA . ILE A 1 127 ? 2.548 2.843 26.801 1.00 93.94 127 ILE A CA 1
ATOM 1011 C C . ILE A 1 127 ? 2.810 2.015 25.527 1.00 93.94 127 ILE A C 1
ATOM 1013 O O . ILE A 1 127 ? 3.978 1.906 25.153 1.00 93.94 127 ILE A O 1
ATOM 1017 N N . PRO A 1 128 ? 1.801 1.472 24.809 1.00 96.44 128 PRO A N 1
ATOM 1018 C CA . PRO A 1 128 ? 2.032 0.746 23.559 1.00 96.44 128 PRO A CA 1
ATOM 1019 C C . PRO A 1 128 ? 2.868 1.514 22.526 1.00 96.44 128 PRO A C 1
ATOM 1021 O O . PRO A 1 128 ? 3.644 0.896 21.799 1.00 96.44 128 PRO A O 1
ATOM 1024 N N . MET A 1 129 ? 2.781 2.849 22.494 1.00 96.69 129 MET A N 1
ATOM 1025 C CA . MET A 1 129 ? 3.564 3.688 21.578 1.00 96.69 129 MET A CA 1
ATOM 1026 C C . MET A 1 129 ? 5.071 3.593 21.815 1.00 96.69 129 MET A C 1
ATOM 1028 O O . MET A 1 129 ? 5.847 3.739 20.873 1.00 96.69 129 MET A O 1
ATOM 1032 N N . ALA A 1 130 ? 5.503 3.295 23.044 1.00 96.00 130 ALA A N 1
ATOM 1033 C CA . ALA A 1 130 ? 6.917 3.092 23.349 1.00 96.00 130 ALA A CA 1
ATOM 1034 C C . ALA A 1 130 ? 7.514 1.894 22.584 1.00 96.00 130 ALA A C 1
ATOM 1036 O O . ALA A 1 130 ? 8.732 1.817 22.423 1.00 96.00 130 ALA A O 1
ATOM 1037 N N . GLY A 1 131 ? 6.669 1.004 22.042 1.00 96.81 131 GLY A N 1
ATOM 1038 C CA . GLY A 1 131 ? 7.079 -0.072 21.142 1.00 96.81 131 GLY A CA 1
ATOM 1039 C C . GLY A 1 131 ? 7.886 0.416 19.934 1.00 96.81 131 GLY A C 1
ATOM 1040 O O . GLY A 1 131 ? 8.783 -0.299 19.496 1.00 96.81 131 GLY A O 1
ATOM 1041 N N . VAL A 1 132 ? 7.665 1.650 19.455 1.00 97.62 132 VAL A N 1
ATOM 1042 C CA . VAL A 1 132 ? 8.459 2.249 18.362 1.00 97.62 132 VAL A CA 1
ATOM 1043 C C . VAL A 1 132 ? 9.950 2.218 18.671 1.00 97.62 132 VAL A C 1
ATOM 1045 O O . VAL A 1 132 ? 10.742 1.863 17.803 1.00 97.62 132 VAL A O 1
ATOM 1048 N N . PHE A 1 133 ? 10.347 2.528 19.906 1.00 95.50 133 PHE A N 1
ATOM 1049 C CA . PHE A 1 133 ? 11.760 2.554 20.281 1.00 95.50 133 PHE A CA 1
ATOM 1050 C C . PHE A 1 133 ? 12.387 1.161 20.261 1.00 95.50 133 PHE A C 1
ATOM 1052 O O . PHE A 1 133 ? 13.525 1.025 19.825 1.00 95.50 133 PHE A O 1
ATOM 1059 N N . LEU A 1 134 ? 11.633 0.126 20.652 1.00 96.44 134 LEU A N 1
ATOM 1060 C CA . LEU A 1 134 ? 12.079 -1.268 20.547 1.00 96.44 134 LEU A CA 1
ATOM 1061 C C . LEU A 1 134 ? 12.257 -1.683 19.081 1.00 96.44 134 LEU A C 1
ATOM 1063 O O . LEU A 1 134 ? 13.247 -2.319 18.731 1.00 96.44 134 LEU A O 1
ATOM 1067 N N . GLY A 1 135 ? 11.322 -1.287 18.217 1.00 96.00 135 GLY A N 1
ATOM 1068 C CA . GLY A 1 135 ? 11.403 -1.533 16.779 1.00 96.00 135 GLY A CA 1
ATOM 1069 C C . GLY A 1 135 ? 12.550 -0.803 16.085 1.00 96.00 135 GLY A C 1
ATOM 1070 O O . GLY A 1 135 ? 13.149 -1.340 15.160 1.00 96.00 135 GLY A O 1
ATOM 1071 N N . ALA A 1 136 ? 12.864 0.411 16.540 1.00 95.19 136 ALA A N 1
ATOM 1072 C CA . ALA A 1 136 ? 13.912 1.265 15.988 1.00 95.19 136 ALA A CA 1
ATOM 1073 C C . ALA A 1 136 ? 15.322 0.928 16.512 1.00 95.19 136 ALA A C 1
ATOM 1075 O O . ALA A 1 136 ? 16.293 1.548 16.082 1.00 95.19 136 ALA A O 1
ATOM 1076 N N . VAL A 1 137 ? 15.479 -0.066 17.396 1.00 94.38 137 VAL A N 1
ATOM 1077 C CA . VAL A 1 137 ? 16.798 -0.512 17.886 1.00 94.38 137 VAL A CA 1
ATOM 1078 C C . VAL A 1 137 ? 17.796 -0.766 16.743 1.00 94.38 137 VAL A C 1
ATOM 1080 O O . VAL A 1 137 ? 18.905 -0.235 16.822 1.00 94.38 137 VAL A O 1
ATOM 1083 N N . PRO A 1 138 ? 17.447 -1.475 15.646 1.00 91.38 138 PRO A N 1
ATOM 1084 C CA . PRO A 1 138 ? 18.373 -1.675 14.533 1.00 91.38 138 PRO A CA 1
ATOM 1085 C C . PRO A 1 138 ? 18.799 -0.369 13.842 1.00 91.38 138 PRO A C 1
ATOM 1087 O O . PRO A 1 138 ? 19.935 -0.268 13.384 1.00 91.38 138 PRO A O 1
ATOM 1090 N N . PHE A 1 139 ? 17.928 0.646 13.800 1.00 89.94 139 PHE A N 1
ATOM 1091 C CA . PHE A 1 139 ? 18.256 1.974 13.270 1.00 89.94 139 PHE A CA 1
ATOM 1092 C C . PHE A 1 139 ? 19.303 2.673 14.141 1.00 89.94 139 PHE A C 1
ATOM 1094 O O . PHE A 1 139 ? 20.331 3.108 13.627 1.00 89.94 139 PHE A O 1
ATOM 1101 N N . PHE A 1 140 ? 19.097 2.703 15.461 1.00 89.81 140 PHE A N 1
ATOM 1102 C CA . PHE A 1 140 ? 20.049 3.322 16.387 1.00 89.81 140 PHE A CA 1
ATOM 1103 C C . PHE A 1 140 ? 21.397 2.602 16.404 1.00 89.81 140 PHE A C 1
ATOM 1105 O O . PHE A 1 140 ? 22.436 3.257 16.352 1.00 89.81 140 PHE A O 1
ATOM 1112 N N . ILE A 1 141 ? 21.393 1.264 16.420 1.00 89.06 141 ILE A N 1
ATOM 1113 C CA . ILE A 1 141 ? 22.624 0.464 16.347 1.00 89.06 141 ILE A CA 1
ATOM 1114 C C . ILE A 1 141 ? 23.380 0.789 15.060 1.00 89.06 141 ILE A C 1
ATOM 1116 O O . ILE A 1 141 ? 24.579 1.052 15.106 1.00 89.06 141 ILE A O 1
ATOM 1120 N N . ASN A 1 142 ? 22.690 0.817 13.919 1.00 85.50 142 ASN A N 1
ATOM 1121 C CA . ASN A 1 142 ? 23.325 1.111 12.641 1.00 85.50 142 ASN A CA 1
ATOM 1122 C C . ASN A 1 142 ? 23.974 2.503 12.618 1.00 85.50 142 ASN A C 1
ATOM 1124 O O . ASN A 1 142 ? 25.110 2.645 12.165 1.00 85.50 142 ASN A O 1
ATOM 1128 N N . ASN A 1 143 ? 23.285 3.516 13.142 1.00 87.00 143 ASN A N 1
ATOM 1129 C CA . ASN A 1 143 ? 23.824 4.872 13.184 1.00 87.00 143 ASN A CA 1
ATOM 1130 C C . ASN A 1 143 ? 25.044 4.952 14.121 1.00 87.00 143 ASN A C 1
ATOM 1132 O O . ASN A 1 143 ? 26.099 5.435 13.723 1.00 87.00 143 ASN A O 1
ATOM 1136 N N . ILE A 1 144 ? 24.976 4.355 15.316 1.00 86.06 144 ILE A N 1
ATOM 1137 C CA . ILE A 1 144 ? 26.123 4.293 16.240 1.00 86.06 144 ILE A CA 1
ATOM 1138 C C . ILE A 1 144 ? 27.326 3.586 15.603 1.00 86.06 144 ILE A C 1
ATOM 1140 O O . ILE A 1 144 ? 28.463 4.020 15.782 1.00 86.06 144 ILE A O 1
ATOM 1144 N N . LEU A 1 145 ? 27.112 2.499 14.860 1.00 84.88 145 LEU A N 1
ATOM 1145 C CA . LEU A 1 145 ? 28.214 1.757 14.251 1.00 84.88 145 LEU A CA 1
ATOM 1146 C C . LEU A 1 145 ? 28.895 2.548 13.128 1.00 84.88 145 LEU A C 1
ATOM 1148 O O . LEU A 1 145 ? 30.126 2.515 13.047 1.00 84.88 145 LEU A O 1
ATOM 1152 N N . ILE A 1 146 ? 28.119 3.265 12.311 1.00 79.94 146 ILE A N 1
ATOM 1153 C CA . ILE A 1 146 ? 28.604 3.902 11.081 1.00 79.94 146 ILE A CA 1
ATOM 1154 C C . ILE A 1 146 ? 28.873 5.399 11.266 1.00 79.94 146 ILE A C 1
ATOM 1156 O O . ILE A 1 146 ? 30.008 5.822 11.085 1.00 79.94 146 ILE A O 1
ATOM 1160 N N . SER A 1 147 ? 27.873 6.200 11.646 1.00 79.81 147 SER A N 1
ATOM 1161 C CA . SER A 1 147 ? 28.030 7.653 11.830 1.00 79.81 147 SER A CA 1
ATOM 1162 C C . SER A 1 147 ? 28.598 8.027 13.202 1.00 79.81 147 SER A C 1
ATOM 1164 O O . SER A 1 147 ? 28.861 9.199 13.454 1.00 79.81 147 SER A O 1
ATOM 1166 N N . LYS A 1 148 ? 28.752 7.049 14.109 1.00 84.06 148 LYS A N 1
ATOM 1167 C CA . LYS A 1 148 ? 29.122 7.248 15.525 1.00 84.06 148 LYS A CA 1
ATOM 1168 C C . LYS A 1 148 ? 28.159 8.160 16.289 1.00 84.06 148 LYS A C 1
ATOM 1170 O O . LYS A 1 148 ? 28.459 8.587 17.399 1.00 84.06 148 LYS A O 1
ATOM 1175 N N . ASN A 1 149 ? 26.971 8.394 15.734 1.00 85.81 149 ASN A N 1
ATOM 1176 C CA . ASN A 1 149 ? 25.932 9.220 16.317 1.00 85.81 149 ASN A CA 1
ATOM 1177 C C . ASN A 1 149 ? 24.600 8.468 16.242 1.00 85.81 149 ASN A C 1
ATOM 1179 O O . ASN A 1 149 ? 24.120 8.134 15.172 1.00 85.81 149 ASN A O 1
ATOM 1183 N N . TRP A 1 150 ? 23.985 8.210 17.390 1.00 85.06 150 TRP A N 1
ATOM 1184 C CA . TRP A 1 150 ? 22.644 7.647 17.545 1.00 85.06 150 TRP A CA 1
ATOM 1185 C C . TRP A 1 150 ? 21.543 8.250 16.655 1.00 85.06 150 TRP A C 1
ATOM 1187 O O . TRP A 1 150 ? 20.725 7.495 16.124 1.00 85.06 150 TRP A O 1
ATOM 1197 N N . LEU A 1 151 ? 21.498 9.573 16.477 1.00 85.50 151 LEU A N 1
ATOM 1198 C CA . LEU A 1 151 ? 20.374 10.252 15.823 1.00 85.50 151 LEU A CA 1
ATOM 1199 C C . LEU A 1 151 ? 20.658 10.685 14.385 1.00 85.50 151 LEU A C 1
ATOM 1201 O O . LEU A 1 151 ? 19.703 10.860 13.634 1.00 85.50 151 LEU A O 1
ATOM 1205 N N . VAL A 1 152 ? 21.928 10.835 13.996 1.00 83.69 152 VAL A N 1
ATOM 1206 C CA . VAL A 1 152 ? 22.305 11.185 12.618 1.00 83.69 152 VAL A CA 1
ATOM 1207 C C . VAL A 1 152 ? 22.416 9.908 11.789 1.00 83.69 152 VAL A C 1
ATOM 1209 O O . VAL A 1 152 ? 23.352 9.123 11.985 1.00 83.69 152 VAL A O 1
ATOM 1212 N N . PRO A 1 153 ? 21.483 9.660 10.860 1.00 80.00 153 PRO A N 1
ATOM 1213 C CA . PRO A 1 153 ? 21.519 8.461 10.061 1.00 80.00 153 PRO A CA 1
ATOM 1214 C C . PRO A 1 153 ? 22.559 8.533 8.950 1.00 80.00 153 PRO A C 1
ATOM 1216 O O . PRO A 1 153 ? 22.852 9.579 8.381 1.00 80.00 153 PRO A O 1
ATOM 1219 N N . VAL A 1 154 ? 23.045 7.360 8.558 1.00 73.94 154 VAL A N 1
ATOM 1220 C CA . VAL A 1 154 ? 24.091 7.191 7.536 1.00 73.94 154 VAL A CA 1
ATOM 1221 C C . VAL A 1 154 ? 23.725 7.803 6.184 1.00 73.94 154 VAL A C 1
ATOM 1223 O O . VAL A 1 154 ? 24.593 8.232 5.432 1.00 73.94 154 VAL A O 1
ATOM 1226 N N . PHE A 1 155 ? 22.439 7.832 5.837 1.00 70.38 155 PHE A N 1
ATOM 1227 C CA . PHE A 1 155 ? 21.990 8.391 4.563 1.00 70.38 155 PHE A CA 1
ATOM 1228 C C . PHE A 1 155 ? 22.000 9.923 4.516 1.00 70.38 155 PHE A C 1
ATOM 1230 O O . PHE A 1 155 ? 21.920 10.456 3.414 1.00 70.38 155 PHE A O 1
ATOM 1237 N N . ASP A 1 156 ? 22.136 10.588 5.665 1.00 74.44 156 ASP A N 1
ATOM 1238 C CA . ASP A 1 156 ? 22.313 12.040 5.777 1.00 74.44 156 ASP A CA 1
ATOM 1239 C C . ASP A 1 156 ? 23.790 12.463 5.746 1.00 74.44 156 ASP A C 1
ATOM 1241 O O . ASP A 1 156 ? 24.107 13.649 5.701 1.00 74.44 156 ASP A O 1
ATOM 1245 N N . LEU A 1 157 ? 24.721 11.503 5.760 1.00 74.25 157 LEU A N 1
ATOM 1246 C CA . LEU A 1 157 ? 26.135 11.820 5.601 1.00 74.25 157 LEU A CA 1
ATOM 1247 C C . LEU A 1 157 ? 26.387 12.395 4.198 1.00 74.25 157 LEU A C 1
ATOM 1249 O O . LEU A 1 157 ? 25.833 11.871 3.220 1.00 74.25 157 LEU A O 1
ATOM 1253 N N . PRO A 1 158 ? 27.217 13.448 4.080 1.00 66.88 158 PRO A N 1
ATOM 1254 C CA . PRO A 1 158 ? 27.483 14.093 2.806 1.00 66.88 158 PRO A CA 1
ATOM 1255 C C . PRO A 1 158 ? 28.009 13.080 1.790 1.00 66.88 158 PRO A C 1
ATOM 1257 O O . PRO A 1 158 ? 28.924 12.303 2.052 1.00 66.88 158 PRO A O 1
ATOM 1260 N N . ARG A 1 159 ? 27.382 13.075 0.610 1.00 63.75 159 ARG A N 1
ATOM 1261 C CA . ARG A 1 159 ? 27.721 12.162 -0.490 1.00 63.75 159 ARG A CA 1
ATOM 1262 C C . ARG A 1 159 ? 28.436 12.852 -1.639 1.00 63.75 159 ARG A C 1
ATOM 1264 O O . ARG A 1 159 ? 28.590 12.241 -2.678 1.00 63.75 159 ARG A O 1
ATOM 1271 N N . SER A 1 160 ? 28.827 14.110 -1.535 1.00 56.88 160 SER A N 1
ATOM 1272 C CA . SER A 1 160 ? 29.489 14.798 -2.645 1.00 56.88 160 SER A CA 1
ATOM 1273 C C . SER A 1 160 ? 31.004 14.705 -2.504 1.00 56.88 160 SER A C 1
ATOM 1275 O O . SER A 1 160 ? 31.559 15.295 -1.581 1.00 56.88 160 SER A O 1
ATOM 1277 N N . ALA A 1 161 ? 31.672 14.046 -3.452 1.00 48.31 161 ALA A N 1
ATOM 1278 C CA . ALA A 1 161 ? 33.036 14.434 -3.785 1.00 48.31 161 ALA A CA 1
ATOM 1279 C C . ALA A 1 161 ? 32.953 15.709 -4.625 1.00 48.31 161 ALA A C 1
ATOM 1281 O O . ALA A 1 161 ? 32.227 15.763 -5.620 1.00 48.31 161 ALA A O 1
ATOM 1282 N N . ILE A 1 162 ? 33.670 16.750 -4.208 1.00 45.97 162 ILE A N 1
ATOM 1283 C CA . ILE A 1 162 ? 33.962 17.873 -5.092 1.00 45.97 162 ILE A CA 1
ATOM 1284 C C . ILE A 1 162 ? 35.045 17.361 -6.041 1.00 45.97 162 ILE A C 1
ATOM 1286 O O . ILE A 1 162 ? 36.224 17.398 -5.702 1.00 45.97 162 ILE A O 1
ATOM 1290 N N . ASP A 1 163 ? 34.654 16.853 -7.210 1.00 42.66 163 ASP A N 1
ATOM 1291 C CA . ASP A 1 163 ? 35.605 16.735 -8.313 1.00 42.66 163 ASP A CA 1
ATOM 1292 C C . ASP A 1 163 ? 35.983 18.160 -8.715 1.00 42.66 163 ASP A C 1
ATOM 1294 O O . ASP A 1 163 ? 35.149 18.935 -9.196 1.00 42.66 163 ASP A O 1
ATOM 1298 N N . SER A 1 164 ? 37.237 18.523 -8.468 1.00 41.28 164 SER A N 1
ATOM 1299 C CA . SER A 1 164 ? 37.851 19.796 -8.832 1.00 41.28 164 SER A CA 1
ATOM 1300 C C . SER A 1 164 ? 37.873 19.964 -10.359 1.00 41.28 164 SER A C 1
ATOM 1302 O O . SER A 1 164 ? 38.891 19.770 -11.012 1.00 41.28 164 SER A O 1
ATOM 1304 N N . GLY A 1 165 ? 36.720 20.311 -10.940 1.00 46.94 165 GLY A N 1
ATOM 1305 C CA . GLY A 1 165 ? 36.542 20.553 -12.376 1.00 46.94 165 GLY A CA 1
ATOM 1306 C C . GLY A 1 165 ? 35.183 20.153 -12.966 1.00 46.94 165 GLY A C 1
ATOM 1307 O O . GLY A 1 165 ? 34.919 20.481 -14.119 1.00 46.94 165 GLY A O 1
ATOM 1308 N N . SER A 1 166 ? 34.304 19.482 -12.211 1.00 43.28 166 SER A N 1
ATOM 1309 C CA . SER A 1 166 ? 32.983 19.036 -12.683 1.00 43.28 166 SER A CA 1
ATOM 1310 C C . SER A 1 166 ? 31.861 19.892 -12.083 1.00 43.28 166 SER A C 1
ATOM 1312 O O . SER A 1 166 ? 31.707 19.960 -10.867 1.00 43.28 166 SER A O 1
ATOM 1314 N N . ALA A 1 167 ? 31.026 20.511 -12.927 1.00 45.12 167 ALA A N 1
ATOM 1315 C CA . ALA A 1 167 ? 29.816 21.234 -12.502 1.00 45.12 167 ALA A CA 1
ATOM 1316 C C . ALA A 1 167 ? 28.691 20.301 -11.998 1.00 45.12 167 ALA A C 1
ATOM 1318 O O . ALA A 1 167 ? 27.638 20.766 -11.562 1.00 45.12 167 ALA A O 1
ATOM 1319 N N . THR A 1 168 ? 28.903 18.986 -12.061 1.00 45.94 168 THR A N 1
ATOM 1320 C CA . THR A 1 168 ? 27.958 17.959 -11.623 1.00 45.94 168 THR A CA 1
ATOM 1321 C C . THR A 1 168 ? 28.523 17.205 -10.427 1.00 45.94 168 THR A C 1
ATOM 1323 O O . THR A 1 168 ? 29.484 16.446 -10.550 1.00 45.94 168 THR A O 1
ATOM 1326 N N . THR A 1 169 ? 27.911 17.400 -9.261 1.00 50.53 169 THR A N 1
ATOM 1327 C CA . THR A 1 169 ? 28.162 16.608 -8.054 1.00 50.53 169 THR A CA 1
ATOM 1328 C C . THR A 1 169 ? 27.625 15.195 -8.260 1.00 50.53 169 THR A C 1
ATOM 1330 O O . THR A 1 169 ? 26.423 14.947 -8.176 1.00 50.53 169 THR A O 1
ATOM 1333 N N . ILE A 1 170 ? 28.515 14.246 -8.548 1.00 54.91 170 ILE A N 1
ATOM 1334 C CA . ILE A 1 170 ? 28.151 12.828 -8.588 1.00 54.91 170 ILE A CA 1
ATOM 1335 C C . ILE A 1 170 ? 28.105 12.325 -7.136 1.00 54.91 170 ILE A C 1
ATOM 1337 O O . ILE A 1 170 ? 29.092 12.482 -6.413 1.00 54.91 170 ILE A O 1
ATOM 1341 N N . PRO A 1 171 ? 26.987 11.733 -6.672 1.00 59.81 171 PRO A N 1
ATOM 1342 C CA . PRO A 1 171 ? 26.928 11.159 -5.338 1.00 59.81 171 PRO A CA 1
ATOM 1343 C C . PRO A 1 171 ? 27.914 9.993 -5.220 1.00 59.81 171 PRO A C 1
ATOM 1345 O O . PRO A 1 171 ? 27.849 9.032 -5.988 1.00 59.81 171 PRO A O 1
ATOM 1348 N N . LEU A 1 172 ? 28.789 10.055 -4.224 1.00 64.75 172 LEU A N 1
ATOM 1349 C CA . LEU A 1 172 ? 29.702 9.001 -3.829 1.00 64.75 172 LEU A CA 1
ATOM 1350 C C . LEU A 1 172 ? 28.928 7.696 -3.586 1.00 64.75 172 LEU A C 1
ATOM 1352 O O . LEU A 1 172 ? 27.914 7.690 -2.868 1.00 64.75 172 LEU A O 1
ATOM 1356 N N . PRO A 1 173 ? 29.415 6.566 -4.131 1.00 65.44 173 PRO A N 1
ATOM 1357 C CA . PRO A 1 173 ? 28.995 5.243 -3.707 1.00 65.44 173 PRO A CA 1
ATOM 1358 C C . PRO A 1 173 ? 29.057 5.131 -2.185 1.00 65.44 173 PRO A C 1
ATOM 1360 O O . PRO A 1 173 ? 30.020 5.546 -1.547 1.00 65.44 173 PRO A O 1
ATOM 1363 N N . ILE A 1 174 ? 28.045 4.524 -1.574 1.00 62.12 174 ILE A N 1
ATOM 1364 C CA . ILE A 1 174 ? 27.946 4.496 -0.106 1.00 62.12 174 ILE A CA 1
ATOM 1365 C C . ILE A 1 174 ? 29.062 3.652 0.526 1.00 62.12 174 ILE A C 1
ATOM 1367 O O . ILE A 1 174 ? 29.437 3.898 1.665 1.00 62.12 174 ILE A O 1
ATOM 1371 N N . SER A 1 175 ? 29.657 2.715 -0.219 1.00 66.56 175 SER A N 1
ATOM 1372 C CA . SER A 1 175 ? 30.888 2.040 0.208 1.00 66.56 175 SER A CA 1
ATOM 1373 C C . SER A 1 175 ? 32.031 3.024 0.464 1.00 66.56 175 SER A C 1
ATOM 1375 O O . SER A 1 175 ? 32.792 2.795 1.394 1.00 66.56 175 SER A O 1
ATOM 1377 N N . GLN A 1 176 ? 32.120 4.102 -0.322 1.00 69.19 176 GLN A N 1
ATOM 1378 C CA . GLN A 1 176 ? 33.128 5.152 -0.181 1.00 69.19 176 GLN A CA 1
ATOM 1379 C C . GLN A 1 176 ? 32.787 6.091 0.980 1.00 69.19 176 GLN A C 1
ATOM 1381 O O . GLN A 1 176 ? 33.651 6.361 1.806 1.00 69.19 176 GLN A O 1
ATOM 1386 N N . VAL A 1 177 ? 31.512 6.477 1.122 1.00 69.69 177 VAL A N 1
ATOM 1387 C CA . VAL A 1 177 ? 31.014 7.302 2.245 1.00 69.69 177 VAL A CA 1
ATOM 1388 C C . VAL A 1 177 ? 31.276 6.635 3.600 1.00 69.69 177 VAL A C 1
ATOM 1390 O O . VAL A 1 177 ? 31.703 7.284 4.545 1.00 69.69 177 VAL A O 1
ATOM 1393 N N . VAL A 1 178 ? 31.046 5.322 3.697 1.00 69.62 178 VAL A N 1
ATOM 1394 C CA . VAL A 1 178 ? 31.247 4.546 4.935 1.00 69.62 178 VAL A CA 1
ATOM 1395 C C . VAL A 1 178 ? 32.724 4.207 5.178 1.00 69.62 178 VAL A C 1
ATOM 1397 O O . VAL A 1 178 ? 33.094 3.839 6.288 1.00 69.62 178 VAL A O 1
ATOM 1400 N N . SER A 1 179 ? 33.584 4.306 4.163 1.00 72.94 179 SER A N 1
ATOM 1401 C CA . SER A 1 179 ? 35.024 4.079 4.325 1.00 72.94 179 SER A CA 1
ATOM 1402 C C . SER A 1 179 ? 35.825 5.351 4.577 1.00 72.94 179 SER A C 1
ATOM 1404 O O . SER A 1 179 ? 36.996 5.237 4.925 1.00 72.94 179 SER A O 1
ATOM 1406 N N . ASP A 1 180 ? 35.233 6.532 4.384 1.00 76.56 180 ASP A N 1
ATOM 1407 C CA . ASP A 1 180 ? 35.918 7.814 4.520 1.00 76.56 180 ASP A CA 1
ATOM 1408 C C . ASP A 1 180 ? 35.851 8.325 5.973 1.00 76.56 180 ASP A C 1
ATOM 1410 O O . ASP A 1 180 ? 34.781 8.730 6.447 1.00 76.56 180 ASP A O 1
ATOM 1414 N N . PRO A 1 181 ? 36.983 8.342 6.706 1.00 77.19 181 PRO A N 1
ATOM 1415 C CA . PRO A 1 181 ? 37.004 8.819 8.082 1.00 77.19 181 PRO A CA 1
ATOM 1416 C C . PRO A 1 181 ? 36.643 10.301 8.198 1.00 77.19 181 PRO A C 1
ATOM 1418 O O . PRO A 1 181 ? 36.127 10.702 9.235 1.00 77.19 181 PRO A O 1
ATOM 1421 N N . SER A 1 182 ? 36.889 11.121 7.168 1.00 74.88 182 SER A N 1
ATOM 1422 C CA . SER A 1 182 ? 36.580 12.555 7.208 1.00 74.88 182 SER A CA 1
ATOM 1423 C C . SER A 1 182 ? 35.070 12.806 7.261 1.00 74.88 182 SER A C 1
ATOM 1425 O O . SER A 1 182 ? 34.612 13.602 8.078 1.00 74.88 182 SER A O 1
ATOM 1427 N N . ILE A 1 183 ? 34.298 12.036 6.488 1.00 75.00 183 ILE A N 1
ATOM 1428 C CA . ILE A 1 183 ? 32.833 12.106 6.439 1.00 75.00 183 ILE A CA 1
ATOM 1429 C C . ILE A 1 183 ? 32.211 11.538 7.722 1.00 75.00 183 ILE A C 1
ATOM 1431 O O . ILE A 1 183 ? 31.266 12.102 8.273 1.00 75.00 183 ILE A O 1
ATOM 1435 N N . ILE A 1 184 ? 32.750 10.428 8.235 1.00 76.25 184 ILE A N 1
ATOM 1436 C CA . ILE A 1 184 ? 32.266 9.824 9.485 1.00 76.25 184 ILE A CA 1
ATOM 1437 C C . ILE A 1 184 ? 32.537 10.741 10.684 1.00 76.25 184 ILE A C 1
ATOM 1439 O O . ILE A 1 184 ? 31.669 10.907 11.545 1.00 76.25 184 ILE A O 1
ATOM 1443 N N . ASN A 1 185 ? 33.722 11.353 10.739 1.00 78.31 185 ASN A N 1
ATOM 1444 C CA . ASN A 1 185 ? 34.120 12.209 11.854 1.00 78.31 185 ASN A CA 1
ATOM 1445 C C . ASN A 1 185 ? 33.277 13.488 11.954 1.00 78.31 185 ASN A C 1
ATOM 1447 O O . ASN A 1 185 ? 33.117 14.011 13.055 1.00 78.31 185 ASN A O 1
ATOM 1451 N N . GLU A 1 186 ? 32.687 13.955 10.848 1.00 77.06 186 GLU A N 1
ATOM 1452 C CA . GLU A 1 186 ? 31.769 15.097 10.849 1.00 77.06 186 GLU A CA 1
ATOM 1453 C C . GLU A 1 186 ? 30.513 14.824 11.691 1.00 77.06 186 GLU A C 1
ATOM 1455 O O . GLU A 1 186 ? 30.096 15.673 12.474 1.00 77.06 186 GLU A O 1
ATOM 1460 N N . ALA A 1 187 ? 29.932 13.624 11.591 1.00 76.12 187 ALA A N 1
ATOM 1461 C CA . ALA A 1 187 ? 28.790 13.233 12.420 1.00 76.12 187 ALA A CA 1
ATOM 1462 C C . ALA A 1 187 ? 29.206 12.799 13.837 1.00 76.12 187 ALA A C 1
ATOM 1464 O O . ALA A 1 187 ? 28.475 13.055 14.799 1.00 76.12 187 ALA A O 1
ATOM 1465 N N . ALA A 1 188 ? 30.381 12.173 13.972 1.00 77.62 188 ALA A N 1
ATOM 1466 C CA . ALA A 1 188 ? 30.920 11.710 15.250 1.00 77.62 188 ALA A CA 1
ATOM 1467 C C . ALA A 1 188 ? 31.278 12.860 16.206 1.00 77.62 188 ALA A C 1
ATOM 1469 O O . ALA A 1 188 ? 31.178 12.704 17.421 1.00 77.62 188 ALA A O 1
ATOM 1470 N N . GLY A 1 189 ? 31.711 14.003 15.663 1.00 78.88 189 GLY A N 1
ATOM 1471 C CA . GLY A 1 189 ? 32.123 15.177 16.434 1.00 78.88 189 GLY A CA 1
ATOM 1472 C C . GLY A 1 189 ? 30.971 16.022 16.986 1.00 78.88 189 GLY A C 1
ATOM 1473 O O . GLY A 1 189 ? 31.217 16.918 17.792 1.00 78.88 189 GLY A O 1
ATOM 1474 N N . LEU A 1 190 ? 29.724 15.755 16.579 1.00 83.25 190 LEU A N 1
ATOM 1475 C CA . LEU A 1 190 ? 28.562 16.527 17.021 1.00 83.25 190 LEU A CA 1
ATOM 1476 C C . LEU A 1 190 ? 28.209 16.198 18.473 1.00 83.25 190 LEU A C 1
ATOM 1478 O O . LEU A 1 190 ? 27.916 15.051 18.8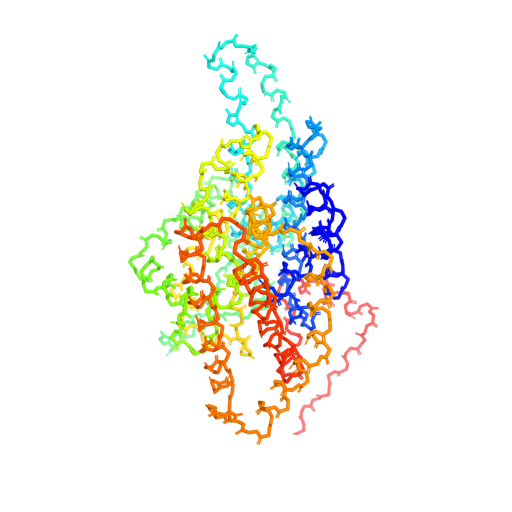19 1.00 83.25 190 LEU A O 1
ATOM 1482 N N . ASN A 1 191 ? 28.152 17.223 19.322 1.00 85.81 191 ASN A N 1
ATOM 1483 C CA . ASN A 1 191 ? 27.575 17.082 20.655 1.00 85.81 191 ASN A CA 1
ATOM 1484 C C . ASN A 1 191 ? 26.028 17.045 20.572 1.00 85.81 191 ASN A C 1
ATOM 1486 O O . ASN A 1 191 ? 25.430 17.168 19.498 1.00 85.81 191 ASN A O 1
ATOM 1490 N N . ILE A 1 192 ? 25.346 16.872 21.709 1.00 83.25 192 ILE A N 1
ATOM 1491 C CA . ILE A 1 192 ? 23.874 16.797 21.731 1.00 83.25 192 ILE A CA 1
ATOM 1492 C C . ILE A 1 192 ? 23.191 18.112 21.313 1.00 83.25 192 ILE A C 1
ATOM 1494 O O . ILE A 1 192 ? 22.122 18.071 20.704 1.00 83.25 192 ILE A O 1
ATOM 1498 N N . PHE A 1 193 ? 23.814 19.259 21.596 1.00 86.12 193 PHE A N 1
ATOM 1499 C CA . PHE A 1 193 ? 23.303 20.582 21.237 1.00 86.12 193 PHE A CA 1
ATOM 1500 C C . PHE A 1 193 ? 23.439 20.881 19.743 1.00 86.12 193 PHE A C 1
ATOM 1502 O O . PHE A 1 193 ? 22.639 21.656 19.238 1.00 86.12 193 PHE A O 1
ATOM 1509 N N . ASP A 1 194 ? 24.360 20.220 19.039 1.00 86.12 194 ASP A N 1
ATOM 1510 C CA . ASP A 1 194 ? 24.514 20.321 17.581 1.00 86.12 194 ASP A CA 1
ATOM 1511 C C . ASP A 1 194 ? 23.713 19.233 16.844 1.00 86.12 194 ASP A C 1
ATOM 1513 O O . ASP A 1 194 ? 23.167 19.449 15.760 1.00 86.12 194 ASP A O 1
ATOM 1517 N N . THR A 1 195 ? 23.575 18.056 17.464 1.00 85.25 195 THR A N 1
ATOM 1518 C CA . THR A 1 195 ? 22.816 16.928 16.904 1.00 85.25 195 THR A CA 1
ATOM 1519 C C . THR A 1 195 ? 21.325 17.251 16.795 1.00 85.25 195 THR A C 1
ATOM 1521 O O . THR A 1 195 ? 20.706 16.949 15.777 1.00 85.25 195 THR A O 1
ATOM 1524 N N . LEU A 1 196 ? 20.723 17.861 17.824 1.00 87.19 196 LEU A N 1
ATOM 1525 C CA . LEU A 1 196 ? 19.283 18.147 17.832 1.00 87.19 196 LEU A CA 1
ATOM 1526 C C . LEU A 1 196 ? 18.858 19.148 16.738 1.00 87.19 196 LEU A C 1
ATOM 1528 O O . LEU A 1 196 ? 17.902 18.835 16.024 1.00 87.19 196 LEU A O 1
ATOM 1532 N N . PRO A 1 197 ? 19.542 20.295 16.539 1.00 88.31 197 PRO A N 1
ATOM 1533 C CA . PRO A 1 197 ? 19.274 21.189 15.416 1.00 88.31 197 PRO A CA 1
ATOM 1534 C C . PRO A 1 197 ? 19.435 20.513 14.056 1.00 88.31 197 PRO A C 1
ATOM 1536 O O . PRO A 1 197 ? 18.563 20.688 13.213 1.00 88.31 197 PRO A O 1
ATOM 1539 N N . ARG A 1 198 ? 20.475 19.688 13.854 1.00 85.06 198 ARG A N 1
ATOM 1540 C CA . ARG A 1 198 ? 20.658 18.942 12.597 1.00 85.06 198 ARG A CA 1
ATOM 1541 C C . ARG A 1 198 ? 19.497 17.985 12.337 1.00 85.06 198 ARG A C 1
ATOM 1543 O O . ARG A 1 198 ? 18.918 17.996 11.259 1.00 85.06 198 ARG A O 1
ATOM 1550 N N . VAL A 1 199 ? 19.096 17.193 13.331 1.00 85.69 199 VAL A N 1
ATOM 1551 C CA . VAL A 1 199 ? 17.945 16.278 13.209 1.00 85.69 199 VAL A CA 1
ATOM 1552 C C . VAL A 1 199 ? 16.652 17.052 12.944 1.00 85.69 199 VAL A C 1
ATOM 1554 O O . VAL A 1 199 ? 15.824 16.624 12.140 1.00 85.69 199 VAL A O 1
ATOM 1557 N N . TRP A 1 200 ? 16.472 18.206 13.588 1.00 85.88 200 TRP A N 1
ATOM 1558 C CA . TRP A 1 200 ? 15.343 19.092 13.319 1.00 85.88 200 TRP A CA 1
ATOM 1559 C C . TRP A 1 200 ? 15.366 19.628 11.884 1.00 85.88 200 TRP A C 1
ATOM 1561 O O . TRP A 1 200 ? 14.339 19.597 11.206 1.00 85.88 200 TRP A O 1
ATOM 1571 N N . GLU A 1 201 ? 16.522 20.059 11.384 1.00 85.19 201 GLU A N 1
ATOM 1572 C CA . GLU A 1 201 ? 16.707 20.483 9.995 1.00 85.19 201 GLU A CA 1
ATOM 1573 C C . GLU A 1 201 ? 16.379 19.348 9.021 1.00 85.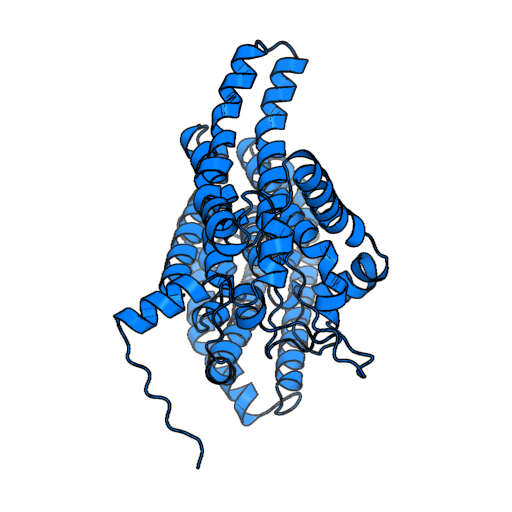19 201 GLU A C 1
ATOM 1575 O O . GLU A 1 201 ? 15.624 19.548 8.076 1.00 85.19 201 GLU A O 1
ATOM 1580 N N . MET A 1 202 ? 16.829 18.124 9.297 1.00 82.50 202 MET A N 1
ATOM 1581 C CA . MET A 1 202 ? 16.498 16.957 8.480 1.00 82.50 202 MET A CA 1
ATOM 1582 C C . MET A 1 202 ? 14.991 16.690 8.428 1.00 82.50 202 MET A C 1
ATOM 1584 O O . MET A 1 202 ? 14.432 16.471 7.353 1.00 82.50 202 MET A O 1
ATOM 1588 N N . ILE A 1 203 ? 14.318 16.711 9.584 1.00 83.44 203 ILE A N 1
ATOM 1589 C CA . ILE A 1 203 ? 12.869 16.486 9.678 1.00 83.44 203 ILE A CA 1
ATOM 1590 C C . ILE A 1 203 ? 12.116 17.604 8.958 1.00 83.44 203 ILE A C 1
ATOM 1592 O O . ILE A 1 203 ? 11.212 17.337 8.169 1.00 83.44 203 ILE A O 1
ATOM 1596 N N . THR A 1 204 ? 12.486 18.860 9.202 1.00 83.50 204 THR A N 1
ATOM 1597 C CA . THR A 1 204 ? 11.841 20.010 8.560 1.00 83.50 204 THR A CA 1
ATOM 1598 C C . THR A 1 204 ? 12.079 20.006 7.056 1.00 83.50 204 THR A C 1
ATOM 1600 O O . THR A 1 204 ? 11.132 20.187 6.299 1.00 83.50 204 THR A O 1
ATOM 1603 N N . HIS A 1 205 ? 13.285 19.693 6.595 1.00 77.88 205 HIS A N 1
ATOM 1604 C CA . HIS A 1 205 ? 13.584 19.530 5.180 1.00 77.88 205 HIS A CA 1
ATOM 1605 C C . HIS A 1 205 ? 12.772 18.377 4.561 1.00 77.88 205 HIS A C 1
ATOM 1607 O O . HIS A 1 205 ? 12.191 18.544 3.488 1.00 77.88 205 HIS A O 1
ATOM 1613 N N . ALA A 1 206 ? 12.650 17.236 5.248 1.00 74.19 206 ALA A N 1
ATOM 1614 C CA . ALA A 1 206 ? 11.829 16.106 4.805 1.00 74.19 206 ALA A CA 1
ATOM 1615 C C . ALA A 1 206 ? 10.321 16.419 4.763 1.00 74.19 206 ALA A C 1
ATOM 1617 O O . ALA A 1 206 ? 9.600 15.840 3.953 1.00 74.19 206 ALA A O 1
ATOM 1618 N N . ILE A 1 207 ? 9.825 17.326 5.607 1.00 77.62 207 ILE A N 1
ATOM 1619 C CA . ILE A 1 207 ? 8.415 17.738 5.610 1.00 77.62 207 ILE A CA 1
ATOM 1620 C C . ILE A 1 207 ? 8.169 18.842 4.579 1.00 77.62 207 ILE A C 1
ATOM 1622 O O . ILE A 1 207 ? 7.321 18.699 3.702 1.00 77.62 207 ILE A O 1
ATOM 1626 N N . PHE A 1 208 ? 8.908 19.947 4.656 1.00 79.50 208 PHE A N 1
ATOM 1627 C CA . PHE A 1 208 ? 8.583 21.181 3.944 1.00 79.50 208 PHE A CA 1
ATOM 1628 C C . PHE A 1 208 ? 9.064 21.208 2.492 1.00 79.50 208 PHE A C 1
ATOM 1630 O O . PHE A 1 208 ? 8.371 21.780 1.652 1.00 79.50 208 PHE A O 1
ATOM 1637 N N . ARG A 1 209 ? 10.173 20.538 2.140 1.00 72.12 209 ARG A N 1
ATOM 1638 C CA . ARG A 1 209 ? 10.640 20.485 0.739 1.00 72.12 209 ARG A CA 1
ATOM 1639 C C . ARG A 1 209 ? 9.664 19.745 -0.183 1.00 72.12 209 ARG A C 1
ATOM 1641 O O . ARG A 1 209 ? 9.663 19.968 -1.392 1.00 72.12 209 ARG A O 1
ATOM 1648 N N . GLY A 1 210 ? 8.811 18.888 0.383 1.00 69.38 210 GLY A N 1
ATOM 1649 C CA . GLY A 1 210 ? 7.737 18.224 -0.355 1.00 69.38 210 GLY A CA 1
ATOM 1650 C C . GLY A 1 210 ? 6.681 19.167 -0.907 1.00 69.38 210 GLY A C 1
ATOM 1651 O O . GLY A 1 210 ? 6.106 18.885 -1.955 1.00 69.38 210 GLY A O 1
ATOM 1652 N N . PHE A 1 211 ? 6.470 20.318 -0.275 1.00 78.69 211 PHE A N 1
ATOM 1653 C CA . PHE A 1 211 ? 5.423 21.253 -0.668 1.00 78.69 211 PHE A CA 1
ATOM 1654 C C . PHE A 1 211 ? 5.915 22.263 -1.713 1.00 78.69 211 PHE A C 1
ATOM 1656 O O . PHE A 1 211 ? 5.829 23.471 -1.516 1.00 78.69 211 PHE A O 1
ATOM 1663 N N . SER A 1 212 ? 6.433 21.766 -2.837 1.00 83.06 212 SER A N 1
ATOM 1664 C CA . SER A 1 212 ? 6.723 22.577 -4.024 1.00 83.06 212 SER A CA 1
ATOM 1665 C C . SER A 1 212 ? 5.677 22.336 -5.112 1.00 83.06 212 SER A C 1
ATOM 1667 O O . SER A 1 212 ? 5.070 21.264 -5.178 1.00 83.06 212 SER A O 1
ATOM 1669 N N . PHE A 1 213 ? 5.471 23.320 -5.992 1.00 82.38 213 PHE A N 1
ATOM 1670 C CA . PHE A 1 213 ? 4.579 23.169 -7.146 1.00 82.38 213 PHE A CA 1
ATOM 1671 C C . PHE A 1 213 ? 4.996 21.980 -8.025 1.00 82.38 213 PHE A C 1
ATOM 1673 O O . PHE A 1 213 ? 4.155 21.161 -8.398 1.00 82.38 213 PHE A O 1
ATOM 1680 N N . ASP A 1 214 ? 6.301 21.836 -8.266 1.00 83.06 214 ASP A N 1
ATOM 1681 C CA . ASP A 1 214 ? 6.861 20.746 -9.065 1.00 83.06 214 ASP A CA 1
ATOM 1682 C C . ASP A 1 214 ? 6.568 19.375 -8.459 1.00 83.06 214 ASP A C 1
ATOM 1684 O O . ASP A 1 214 ? 6.263 18.444 -9.193 1.00 83.06 214 ASP A O 1
ATOM 1688 N N . ASN A 1 215 ? 6.598 19.235 -7.130 1.00 82.00 215 ASN A N 1
ATOM 1689 C CA . ASN A 1 215 ? 6.276 17.973 -6.462 1.00 82.00 215 ASN A CA 1
ATOM 1690 C C . ASN A 1 215 ? 4.763 17.705 -6.413 1.00 82.00 215 ASN A C 1
ATOM 1692 O O . ASN A 1 215 ? 4.337 16.575 -6.651 1.00 82.00 215 ASN A O 1
ATOM 1696 N N . ILE A 1 216 ? 3.948 18.723 -6.118 1.00 82.94 216 ILE A N 1
ATOM 1697 C CA . ILE A 1 216 ? 2.499 18.571 -5.903 1.00 82.94 216 ILE A CA 1
ATOM 1698 C C . ILE A 1 216 ? 1.728 18.419 -7.214 1.00 82.94 216 ILE A C 1
ATOM 1700 O O . ILE A 1 216 ? 0.749 17.680 -7.252 1.00 82.94 216 ILE A O 1
ATOM 1704 N N . VAL A 1 217 ? 2.116 19.138 -8.267 1.00 84.81 217 VAL A N 1
ATOM 1705 C CA . VAL A 1 217 ? 1.353 19.171 -9.521 1.00 84.81 217 VAL A CA 1
ATOM 1706 C C . VAL A 1 217 ? 2.000 18.261 -10.551 1.00 84.81 217 VAL A C 1
ATOM 1708 O O . VAL A 1 217 ? 1.449 17.203 -10.844 1.00 84.81 217 VAL A O 1
ATOM 1711 N N . SER A 1 218 ? 3.175 18.636 -11.064 1.00 82.25 218 SER A N 1
ATOM 1712 C CA . SER A 1 218 ? 3.854 17.871 -12.121 1.00 82.25 218 SER A CA 1
ATOM 1713 C C . SER A 1 218 ? 4.260 16.478 -11.627 1.00 82.25 218 SER A C 1
ATOM 1715 O O . SER A 1 218 ? 3.848 15.455 -12.177 1.00 82.25 218 SER A O 1
ATOM 1717 N N . GLY A 1 219 ? 4.977 16.436 -10.504 1.00 85.62 219 GLY A N 1
ATOM 1718 C CA . GLY A 1 219 ? 5.492 15.226 -9.887 1.00 85.62 219 GLY A CA 1
ATOM 1719 C C . GLY A 1 219 ? 4.385 14.265 -9.481 1.00 85.62 219 GLY A C 1
ATOM 1720 O O . GLY A 1 219 ? 4.429 13.099 -9.856 1.00 85.62 219 GLY A O 1
ATOM 1721 N N . PHE A 1 220 ? 3.371 14.723 -8.743 1.00 88.00 220 PHE A N 1
ATOM 1722 C CA . PHE A 1 220 ? 2.273 13.854 -8.317 1.00 88.00 220 PHE A CA 1
ATOM 1723 C C . PHE A 1 220 ? 1.415 13.375 -9.494 1.00 88.00 220 PHE A C 1
ATOM 1725 O O . PHE A 1 220 ? 1.039 12.208 -9.531 1.00 88.00 220 PHE A O 1
ATOM 1732 N N . TYR A 1 221 ? 1.105 14.226 -10.476 1.00 87.75 221 TYR A N 1
ATOM 1733 C CA . TYR A 1 221 ? 0.315 13.798 -11.632 1.00 87.75 221 TYR A CA 1
ATOM 1734 C C . TYR A 1 221 ? 1.062 12.752 -12.474 1.00 87.75 221 TYR A C 1
ATOM 1736 O O . TYR A 1 221 ? 0.516 11.677 -12.749 1.00 87.75 221 TYR A O 1
ATOM 1744 N N . GLY A 1 222 ? 2.326 13.018 -12.819 1.00 87.25 222 GLY A N 1
ATOM 1745 C CA . GLY A 1 222 ? 3.151 12.078 -13.581 1.00 87.25 222 GLY A CA 1
ATOM 1746 C C . GLY A 1 222 ? 3.445 10.800 -12.785 1.00 87.25 222 GLY A C 1
ATOM 1747 O O . GLY A 1 222 ? 3.212 9.679 -13.242 1.00 87.25 222 GLY A O 1
ATOM 1748 N N . VAL A 1 223 ? 3.807 10.970 -11.510 1.00 88.81 223 VAL A N 1
ATOM 1749 C CA . VAL A 1 223 ? 3.474 10.127 -10.343 1.00 88.81 223 VAL A CA 1
ATOM 1750 C C . VAL A 1 223 ? 2.386 9.060 -10.534 1.00 88.81 223 VAL A C 1
ATOM 1752 O O . VAL A 1 223 ? 2.570 7.845 -10.590 1.00 88.81 223 VAL A O 1
ATOM 1755 N N . MET A 1 224 ? 1.163 9.547 -10.624 1.00 89.88 224 MET A N 1
ATOM 1756 C CA . MET A 1 224 ? -0.014 8.712 -10.493 1.00 89.88 224 MET A CA 1
ATOM 1757 C C . MET A 1 224 ? -0.429 8.080 -11.815 1.00 89.88 224 MET A C 1
ATOM 1759 O O . MET A 1 224 ? -0.867 6.928 -11.807 1.00 89.88 224 MET A O 1
ATOM 1763 N N . VAL A 1 225 ? -0.251 8.781 -12.938 1.00 86.69 225 VAL A N 1
ATOM 1764 C CA . VAL A 1 225 ? -0.849 8.389 -14.223 1.00 86.69 225 VAL A CA 1
ATOM 1765 C C . VAL A 1 225 ? 0.197 8.178 -15.318 1.00 86.69 225 VAL A C 1
ATOM 1767 O O . VAL A 1 225 ? 0.384 7.043 -15.760 1.00 86.69 225 VAL A O 1
ATOM 1770 N N . PHE A 1 226 ? 0.894 9.243 -15.730 1.00 86.69 226 PHE A N 1
ATOM 1771 C CA . PHE A 1 226 ? 1.772 9.251 -16.906 1.00 86.69 226 PHE A CA 1
ATOM 1772 C C . PHE A 1 226 ? 3.148 9.835 -16.577 1.00 86.69 226 PHE A C 1
ATOM 1774 O O . PHE A 1 226 ? 3.334 11.046 -16.649 1.00 86.69 226 PHE A O 1
ATOM 1781 N N . PRO A 1 227 ? 4.113 8.983 -16.213 1.00 86.81 227 PRO A N 1
ATOM 1782 C CA . PRO A 1 227 ? 5.469 9.414 -15.896 1.00 86.81 227 PRO A CA 1
ATOM 1783 C C . PRO A 1 227 ? 6.185 9.928 -17.139 1.00 86.81 227 PRO A C 1
ATOM 1785 O O . PRO A 1 227 ? 6.077 9.305 -18.198 1.00 86.81 227 PRO A O 1
ATOM 1788 N N . GLU A 1 228 ? 6.970 10.994 -17.000 1.00 85.31 228 GLU A N 1
ATOM 1789 C CA . GLU A 1 228 ? 7.772 11.536 -18.109 1.00 85.31 228 GLU A CA 1
ATOM 1790 C C . GLU A 1 228 ? 8.862 10.566 -18.581 1.00 85.31 228 GLU A C 1
ATOM 1792 O O . GLU A 1 228 ? 9.191 10.523 -19.760 1.00 85.31 228 GLU A O 1
ATOM 1797 N N . ASN A 1 229 ? 9.367 9.718 -17.685 1.00 78.06 229 ASN A N 1
ATOM 1798 C CA . ASN A 1 229 ? 10.360 8.684 -17.994 1.00 78.06 229 ASN A CA 1
ATOM 1799 C C . ASN A 1 229 ? 9.809 7.462 -18.771 1.00 78.06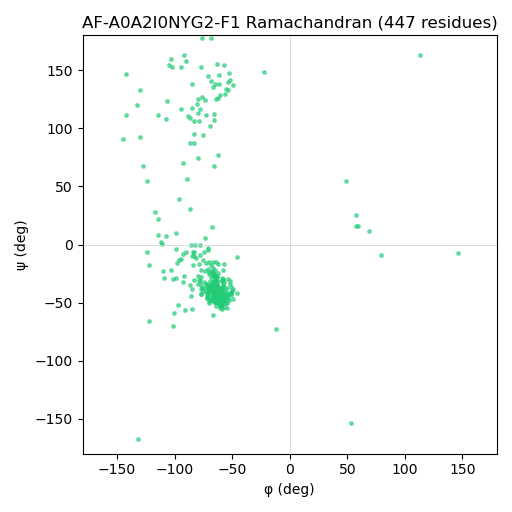 229 ASN A C 1
ATOM 1801 O O . ASN A 1 229 ? 10.509 6.460 -18.900 1.00 78.06 229 ASN A O 1
ATOM 1805 N N . GLY A 1 230 ? 8.541 7.475 -19.197 1.00 78.31 230 GLY A N 1
ATOM 1806 C CA . GLY A 1 230 ? 7.922 6.374 -19.944 1.00 78.31 230 GLY A CA 1
ATOM 1807 C C . GLY A 1 230 ? 7.460 5.169 -19.106 1.00 78.31 230 GLY A C 1
ATOM 1808 O O . GLY A 1 230 ? 6.707 4.334 -19.616 1.00 78.31 230 GLY A O 1
ATOM 1809 N N . ASN A 1 231 ? 7.788 5.086 -17.809 1.00 81.88 231 ASN A N 1
ATOM 1810 C CA . ASN A 1 231 ? 7.376 3.985 -16.920 1.00 81.88 231 ASN A CA 1
ATOM 1811 C C . ASN A 1 231 ? 5.862 3.967 -16.627 1.00 81.88 231 ASN A C 1
ATOM 1813 O O . ASN A 1 231 ? 5.100 4.811 -17.097 1.00 81.88 231 ASN A O 1
ATOM 1817 N N . ILE A 1 232 ? 5.384 2.976 -15.865 1.00 86.12 232 ILE A N 1
ATOM 1818 C CA . ILE A 1 232 ? 3.956 2.820 -15.542 1.00 86.12 232 ILE A CA 1
ATOM 1819 C C . ILE A 1 232 ? 3.515 3.669 -14.329 1.00 86.12 232 ILE A C 1
ATOM 1821 O O . ILE A 1 232 ? 4.197 3.755 -13.304 1.00 86.12 232 ILE A O 1
ATOM 1825 N N . GLY A 1 233 ? 2.331 4.287 -14.459 1.00 89.06 233 GLY A N 1
ATOM 1826 C CA . GLY A 1 233 ? 1.549 4.992 -13.430 1.00 89.06 233 GLY A CA 1
ATOM 1827 C C . GLY A 1 233 ? 1.296 4.183 -12.150 1.00 89.06 233 GLY A C 1
ATOM 1828 O O . GLY A 1 233 ? 0.971 3.002 -12.243 1.00 89.06 233 GLY A O 1
ATOM 1829 N N . PHE A 1 234 ? 1.327 4.800 -10.960 1.00 91.88 234 PHE A N 1
ATOM 1830 C CA . PHE A 1 234 ? 0.867 4.117 -9.736 1.00 91.88 234 PHE A CA 1
ATOM 1831 C C . PHE A 1 234 ? -0.582 3.620 -9.866 1.00 91.88 234 PHE A C 1
ATOM 1833 O O . PHE A 1 234 ? -0.887 2.484 -9.510 1.00 91.88 234 PHE A O 1
ATOM 1840 N N . LEU A 1 235 ? -1.476 4.445 -10.421 1.00 92.19 235 LEU A N 1
ATOM 1841 C CA . LEU A 1 235 ? -2.889 4.100 -10.594 1.00 92.19 235 LEU A CA 1
ATOM 1842 C C . LEU A 1 235 ? -3.125 3.045 -11.678 1.00 92.19 235 LEU A C 1
ATOM 1844 O O . LEU A 1 235 ? -4.148 2.373 -11.650 1.00 92.19 235 LEU A O 1
ATOM 1848 N N . VAL A 1 236 ? -2.178 2.872 -12.600 1.00 91.56 236 VAL A N 1
ATOM 1849 C CA . VAL A 1 236 ? -2.215 1.790 -13.592 1.00 91.56 236 VAL A CA 1
ATOM 1850 C C . VAL A 1 236 ? -1.794 0.464 -12.951 1.00 91.56 236 VAL A C 1
ATOM 1852 O O . VAL A 1 236 ? -2.362 -0.571 -13.270 1.00 91.56 236 VAL A O 1
ATOM 1855 N N . MET A 1 237 ? -0.857 0.483 -11.998 1.00 91.50 237 MET A N 1
ATOM 1856 C CA . MET A 1 237 ? -0.490 -0.710 -11.218 1.00 91.50 237 MET A CA 1
ATOM 1857 C C . MET A 1 237 ? -1.501 -1.053 -10.118 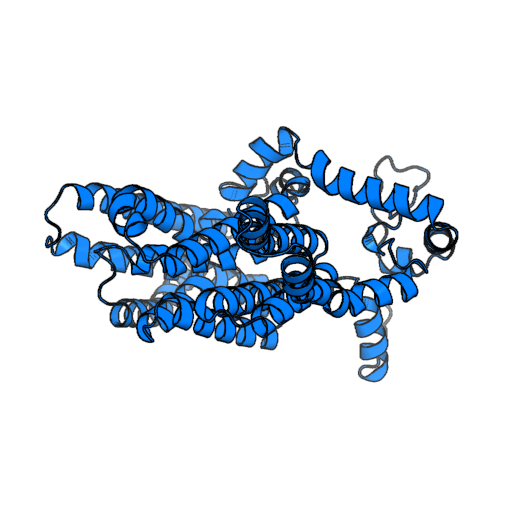1.00 91.50 237 MET A C 1
ATOM 1859 O O . MET A 1 237 ? -1.638 -2.212 -9.738 1.00 91.50 237 MET A O 1
ATOM 1863 N N . CYS A 1 238 ? -2.220 -0.059 -9.597 1.00 94.38 238 CYS A N 1
ATOM 1864 C CA . CYS A 1 238 ? -3.215 -0.231 -8.541 1.00 94.38 238 CYS A CA 1
ATOM 1865 C C . CYS A 1 238 ? -4.596 0.298 -8.952 1.00 94.38 238 CYS A C 1
ATOM 1867 O O . CYS A 1 238 ? -5.168 1.123 -8.239 1.00 94.38 238 CYS A O 1
ATOM 1869 N N . PRO A 1 239 ? -5.177 -0.148 -10.078 1.00 95.56 239 PRO A N 1
ATOM 1870 C CA . PRO A 1 239 ? -6.408 0.447 -10.602 1.00 95.56 239 PRO A CA 1
ATOM 1871 C C . PRO A 1 239 ? -7.616 0.200 -9.694 1.00 95.56 239 PRO A C 1
ATOM 1873 O O . PRO A 1 239 ? -8.593 0.952 -9.718 1.00 95.56 239 PRO A O 1
ATOM 1876 N N . LEU A 1 240 ? -7.531 -0.811 -8.825 1.00 95.94 240 LEU A N 1
ATOM 1877 C CA . LEU A 1 240 ? -8.571 -1.150 -7.864 1.00 95.94 240 LEU A CA 1
ATOM 1878 C C . LEU A 1 240 ? -8.916 0.017 -6.922 1.00 95.94 240 LEU A C 1
ATOM 1880 O O . LEU A 1 240 ? -10.078 0.137 -6.535 1.00 95.94 240 LEU A O 1
ATOM 1884 N N . ILE A 1 241 ? -7.963 0.912 -6.616 1.00 96.69 241 ILE A N 1
ATOM 1885 C CA . ILE A 1 241 ? -8.238 2.095 -5.787 1.00 96.69 241 ILE A CA 1
ATOM 1886 C C . ILE A 1 241 ? -9.193 3.068 -6.476 1.00 96.69 241 ILE A C 1
ATOM 1888 O O . ILE A 1 241 ? -10.070 3.620 -5.818 1.00 96.69 241 ILE A O 1
ATOM 1892 N N . ILE A 1 242 ? -9.095 3.232 -7.799 1.00 96.88 242 ILE A N 1
ATOM 1893 C CA . ILE A 1 242 ? -10.021 4.079 -8.560 1.00 96.88 242 ILE A CA 1
ATOM 1894 C C . ILE A 1 242 ? -11.423 3.480 -8.478 1.00 96.88 242 ILE A C 1
ATOM 1896 O O . ILE A 1 242 ? -12.372 4.171 -8.111 1.00 96.88 242 ILE A O 1
ATOM 1900 N N . ILE A 1 243 ? -11.541 2.175 -8.741 1.00 96.50 243 ILE A N 1
ATOM 1901 C CA . ILE A 1 243 ? -12.816 1.452 -8.670 1.00 96.50 243 ILE A CA 1
ATOM 1902 C C . ILE A 1 243 ? -13.422 1.558 -7.266 1.00 96.50 243 ILE A C 1
ATOM 1904 O O . ILE A 1 243 ? -14.615 1.820 -7.118 1.00 96.50 243 ILE A O 1
ATOM 1908 N N . ALA A 1 244 ? -12.610 1.433 -6.218 1.00 96.44 244 ALA A N 1
ATOM 1909 C CA . ALA A 1 244 ? -13.063 1.591 -4.845 1.00 96.44 244 ALA A CA 1
ATOM 1910 C C . ALA A 1 244 ? -13.527 3.016 -4.521 1.00 96.44 244 ALA A C 1
ATOM 1912 O O . ALA A 1 244 ? -14.536 3.179 -3.840 1.00 96.44 244 ALA A O 1
ATOM 1913 N N . LEU A 1 245 ? -12.845 4.051 -5.015 1.00 96.69 245 LEU A N 1
ATOM 1914 C CA . LEU A 1 245 ? -13.261 5.442 -4.817 1.00 96.69 245 LEU A CA 1
ATOM 1915 C C . LEU A 1 245 ? -14.573 5.754 -5.552 1.00 96.69 245 LEU A C 1
ATOM 1917 O O . LEU A 1 245 ? -15.458 6.387 -4.975 1.00 96.69 245 LEU A O 1
ATOM 1921 N N . VAL A 1 246 ? -14.747 5.247 -6.778 1.00 96.00 246 VAL A N 1
ATOM 1922 C CA . VAL A 1 246 ? -16.018 5.343 -7.517 1.00 96.00 246 VAL A CA 1
ATOM 1923 C C . VAL A 1 246 ? -17.130 4.619 -6.754 1.00 96.00 246 VAL A C 1
ATOM 1925 O O . VAL A 1 246 ? -18.214 5.169 -6.557 1.00 96.00 246 VAL A O 1
ATOM 1928 N N . ALA A 1 247 ? -16.856 3.415 -6.246 1.00 93.94 247 ALA A N 1
ATOM 1929 C CA . ALA A 1 247 ? -17.794 2.678 -5.407 1.00 93.94 247 ALA A CA 1
ATOM 1930 C C . ALA A 1 247 ? -18.169 3.444 -4.132 1.00 93.94 247 ALA A C 1
ATOM 1932 O O . ALA A 1 247 ? -19.347 3.544 -3.780 1.00 93.94 247 ALA A O 1
ATOM 1933 N N . LEU A 1 248 ? -17.178 4.013 -3.449 1.00 94.88 248 LEU A N 1
ATOM 1934 C CA . LEU A 1 248 ? -17.387 4.805 -2.247 1.00 94.88 248 LEU A CA 1
ATOM 1935 C C . LEU A 1 248 ? -18.285 6.011 -2.533 1.00 94.88 248 LEU A C 1
ATOM 1937 O O . LEU A 1 248 ? -19.202 6.267 -1.757 1.00 94.88 248 LEU A O 1
ATOM 1941 N N . ALA A 1 249 ? -18.075 6.709 -3.651 1.00 95.12 249 ALA A N 1
ATOM 1942 C CA . ALA A 1 249 ? -18.904 7.840 -4.056 1.00 95.12 249 ALA A CA 1
ATOM 1943 C C . ALA A 1 249 ? -20.358 7.423 -4.347 1.00 95.12 249 ALA A C 1
ATOM 1945 O O . ALA A 1 249 ? -21.294 8.054 -3.852 1.00 95.12 249 ALA A O 1
ATOM 1946 N N . LEU A 1 250 ? -20.561 6.336 -5.100 1.00 92.94 250 LEU A N 1
ATOM 1947 C CA . LEU A 1 250 ? -21.891 5.884 -5.530 1.00 92.94 250 LEU A CA 1
ATOM 1948 C C . LEU A 1 250 ? -22.726 5.259 -4.401 1.00 92.94 250 LEU A C 1
ATOM 1950 O O . LEU A 1 250 ? -23.951 5.421 -4.373 1.00 92.94 250 LEU A O 1
ATOM 1954 N N . TRP A 1 251 ? -22.080 4.563 -3.461 1.00 91.94 251 TRP A N 1
ATOM 1955 C CA . TRP A 1 251 ? -22.736 3.842 -2.361 1.00 91.94 251 TRP A CA 1
ATOM 1956 C C . TRP A 1 251 ? -22.366 4.383 -0.973 1.00 91.94 251 TRP A C 1
ATOM 1958 O O . TRP A 1 251 ? -22.457 3.657 0.023 1.00 91.94 251 TRP A O 1
ATOM 1968 N N . ASN A 1 252 ? -22.032 5.677 -0.875 1.00 91.81 252 ASN A N 1
ATOM 1969 C CA . ASN A 1 252 ? -21.626 6.322 0.380 1.00 91.81 252 ASN A CA 1
ATOM 1970 C C . ASN A 1 252 ? -22.621 6.102 1.535 1.00 91.81 252 ASN A C 1
ATOM 1972 O O . ASN A 1 252 ? -22.197 5.938 2.673 1.00 91.81 252 ASN A O 1
ATOM 1976 N N . ARG A 1 253 ? -23.931 6.026 1.253 1.00 87.75 253 ARG A N 1
ATOM 1977 C CA . ARG A 1 253 ? -24.987 5.803 2.252 1.00 87.75 253 ARG A CA 1
ATOM 1978 C C . ARG A 1 253 ? -24.920 4.407 2.863 1.00 87.75 253 ARG A C 1
ATOM 1980 O O . ARG A 1 253 ? -25.088 4.269 4.066 1.00 87.75 253 ARG A O 1
ATOM 1987 N N . LYS A 1 254 ? -24.656 3.372 2.055 1.00 86.00 254 LYS A N 1
ATOM 1988 C CA . LYS A 1 254 ? -24.497 1.997 2.565 1.00 86.00 254 LYS A CA 1
ATOM 1989 C C . LYS A 1 254 ? -23.216 1.897 3.402 1.00 86.00 254 LYS A C 1
ATOM 1991 O O . LYS A 1 254 ? -23.213 1.297 4.471 1.00 86.00 254 LYS A O 1
ATOM 1996 N N . ILE A 1 255 ? -22.146 2.561 2.965 1.00 87.06 255 ILE A N 1
ATOM 1997 C CA . ILE A 1 255 ? -20.852 2.573 3.665 1.00 87.06 255 ILE A CA 1
ATOM 1998 C C . ILE A 1 255 ? -20.921 3.397 4.965 1.00 87.06 255 ILE A C 1
ATOM 2000 O O . ILE A 1 255 ? -20.343 3.019 5.983 1.00 87.06 255 ILE A O 1
ATOM 2004 N N . SER A 1 256 ? -21.688 4.487 4.994 1.00 85.69 256 SER A N 1
ATOM 2005 C CA . SER A 1 256 ? -21.880 5.295 6.203 1.00 85.69 256 SER A CA 1
ATOM 2006 C C . SER A 1 256 ? -22.762 4.615 7.253 1.00 85.69 256 SER A C 1
ATOM 2008 O O . SER A 1 256 ? -22.720 5.003 8.420 1.00 85.69 256 SER A O 1
ATOM 2010 N N . GLN A 1 257 ? -23.509 3.573 6.886 1.00 90.12 257 GLN A N 1
ATOM 2011 C CA . GLN A 1 257 ? -24.301 2.749 7.805 1.00 90.12 257 GLN A CA 1
ATOM 2012 C C . GLN A 1 257 ? -23.500 1.603 8.445 1.00 90.12 257 GLN A C 1
ATOM 2014 O O . GLN A 1 257 ? -24.036 0.866 9.270 1.00 90.12 257 GLN A O 1
ATOM 2019 N N . LEU A 1 258 ? -22.212 1.454 8.116 1.00 91.25 258 LEU A N 1
ATOM 2020 C CA . LEU A 1 258 ? -21.355 0.439 8.729 1.00 91.25 258 LEU A CA 1
ATOM 2021 C C . LEU A 1 258 ? -21.187 0.656 10.244 1.00 91.25 258 LEU A C 1
ATOM 2023 O O . LEU A 1 258 ? -21.290 1.777 10.759 1.00 91.25 258 LEU A O 1
ATOM 2027 N N . SER A 1 259 ? -20.880 -0.434 10.953 1.00 90.94 259 SER A N 1
ATOM 2028 C CA . SER A 1 259 ? -20.540 -0.406 12.379 1.00 90.94 259 SER A CA 1
ATOM 2029 C C . SER A 1 259 ? -19.342 0.511 12.660 1.00 90.94 259 SER A C 1
ATOM 2031 O O . SER A 1 259 ? -18.497 0.729 11.789 1.00 90.94 259 SER A O 1
ATOM 2033 N N . ALA A 1 260 ? -19.250 1.030 13.889 1.00 90.44 260 ALA A N 1
ATOM 2034 C CA . ALA A 1 260 ? -18.157 1.915 14.306 1.00 90.44 260 ALA A CA 1
ATOM 2035 C C . ALA A 1 260 ? -16.773 1.295 14.042 1.00 90.44 260 ALA A C 1
ATOM 2037 O O . ALA A 1 260 ? -15.937 1.925 13.407 1.00 90.44 260 ALA A O 1
ATOM 2038 N N . ASN A 1 261 ? -16.592 0.021 14.403 1.00 92.00 261 ASN A N 1
ATOM 2039 C CA . ASN A 1 261 ? -15.360 -0.731 14.158 1.00 92.00 261 ASN A CA 1
ATOM 2040 C C . ASN A 1 261 ? -14.974 -0.760 12.659 1.00 92.00 261 ASN A C 1
ATOM 2042 O O . ASN A 1 261 ? -13.858 -0.416 12.286 1.00 92.00 261 ASN A O 1
ATOM 2046 N N . ASN A 1 262 ? -15.919 -1.064 11.760 1.00 93.81 262 ASN A N 1
ATOM 2047 C CA . ASN A 1 262 ? -15.638 -1.063 10.319 1.00 93.81 262 ASN A CA 1
ATOM 2048 C C . ASN A 1 262 ? -15.274 0.336 9.796 1.00 93.81 262 ASN A C 1
ATOM 2050 O O . ASN A 1 262 ? -14.418 0.460 8.923 1.00 93.81 262 ASN A O 1
ATOM 2054 N N . LYS A 1 263 ? -15.910 1.392 10.319 1.00 94.12 263 LYS A N 1
ATOM 2055 C CA . LYS A 1 263 ? -15.567 2.778 9.966 1.00 94.12 263 LYS A CA 1
ATOM 2056 C C . LYS A 1 263 ? -14.158 3.142 10.420 1.00 94.12 263 LYS A C 1
ATOM 2058 O O . LYS A 1 263 ? -13.442 3.788 9.663 1.00 94.12 263 LYS A O 1
ATOM 2063 N N . GLU A 1 264 ? -13.760 2.714 11.615 1.00 95.88 264 GLU A N 1
ATOM 2064 C CA . GLU A 1 264 ? -12.406 2.921 12.130 1.00 95.88 264 GLU A CA 1
ATOM 2065 C C . GLU A 1 264 ? -11.362 2.194 11.281 1.00 95.88 264 GLU A C 1
ATOM 2067 O O . GLU A 1 264 ? -10.367 2.809 10.914 1.00 95.88 264 GLU A O 1
ATOM 2072 N N . ILE A 1 265 ? -11.615 0.943 10.880 1.00 97.00 265 ILE A N 1
ATOM 2073 C CA . ILE A 1 265 ? -10.738 0.203 9.955 1.00 97.00 265 ILE A CA 1
ATOM 2074 C C . ILE A 1 265 ? -10.603 0.944 8.618 1.00 97.00 265 ILE A C 1
ATOM 2076 O O . ILE A 1 265 ? -9.489 1.165 8.144 1.00 97.00 265 ILE A O 1
ATOM 2080 N N . GLY A 1 266 ? -11.723 1.353 8.011 1.00 96.62 266 GLY A N 1
ATOM 2081 C CA . GLY A 1 266 ? -11.711 2.088 6.744 1.00 96.62 266 GLY A CA 1
ATOM 2082 C C . GLY A 1 266 ? -10.962 3.421 6.843 1.00 96.62 266 GLY A C 1
ATOM 2083 O O . GLY A 1 266 ? -10.159 3.743 5.967 1.00 96.62 266 GLY A O 1
ATOM 2084 N N . LEU A 1 267 ? -11.174 4.170 7.931 1.00 96.94 267 LEU A N 1
ATOM 2085 C CA . LEU A 1 267 ? -10.472 5.426 8.195 1.00 96.94 267 LEU A CA 1
ATOM 2086 C C . LEU A 1 267 ? -8.976 5.199 8.431 1.00 96.94 267 LEU A C 1
ATOM 2088 O O . LEU A 1 267 ? -8.167 5.949 7.899 1.00 96.94 267 LEU A O 1
ATOM 2092 N N . PHE A 1 268 ? -8.603 4.168 9.191 1.00 98.12 268 PHE A N 1
ATOM 2093 C CA . PHE A 1 268 ? -7.207 3.820 9.438 1.00 98.12 268 PHE A CA 1
ATOM 2094 C C . PHE A 1 268 ? -6.480 3.475 8.134 1.00 98.12 268 PHE A C 1
ATOM 2096 O O . PHE A 1 268 ? -5.412 4.019 7.871 1.00 98.12 268 PHE A O 1
ATOM 2103 N N . LEU A 1 269 ? -7.078 2.642 7.276 1.00 98.31 269 LEU A N 1
ATOM 2104 C CA . LEU A 1 269 ? -6.511 2.314 5.966 1.00 98.31 269 LEU A CA 1
ATOM 2105 C C . LEU A 1 269 ? -6.324 3.567 5.101 1.00 98.31 269 LEU A C 1
ATOM 2107 O O . LEU A 1 269 ? -5.254 3.754 4.529 1.00 98.31 269 LEU A O 1
ATOM 2111 N N . PHE A 1 270 ? -7.317 4.460 5.061 1.00 97.56 270 PHE A N 1
ATOM 2112 C CA . PHE A 1 270 ? -7.201 5.739 4.355 1.00 97.56 270 PHE A CA 1
ATOM 2113 C C . PHE A 1 270 ? -6.079 6.623 4.925 1.00 97.56 270 PHE A C 1
ATOM 2115 O O . PHE A 1 270 ? -5.287 7.193 4.178 1.00 97.56 270 PHE A O 1
ATOM 2122 N N . VAL A 1 271 ? -5.956 6.686 6.251 1.00 97.94 271 VAL A N 1
ATOM 2123 C CA . VAL A 1 271 ? -4.876 7.399 6.940 1.00 97.94 271 VAL A CA 1
ATOM 2124 C C . VAL A 1 271 ? -3.500 6.809 6.599 1.00 97.94 271 VAL A C 1
ATOM 2126 O O . VAL A 1 271 ? -2.557 7.567 6.382 1.00 97.94 271 VAL A O 1
ATOM 2129 N N . MET A 1 272 ? -3.375 5.485 6.479 1.00 98.25 272 MET A N 1
ATOM 2130 C CA . MET A 1 272 ? -2.131 4.836 6.045 1.00 98.25 272 MET A CA 1
ATOM 2131 C C . MET A 1 272 ? -1.773 5.158 4.593 1.00 98.25 272 MET A C 1
ATOM 2133 O O . MET A 1 272 ? -0.598 5.364 4.299 1.00 98.25 272 MET A O 1
ATOM 2137 N N . ILE A 1 273 ? -2.763 5.261 3.697 1.00 97.50 273 ILE A N 1
ATOM 2138 C CA . ILE A 1 273 ? -2.537 5.749 2.327 1.00 97.50 273 ILE A CA 1
ATOM 2139 C C . ILE A 1 273 ? -1.920 7.152 2.394 1.00 97.50 273 ILE A C 1
ATOM 2141 O O . ILE A 1 273 ? -0.827 7.363 1.871 1.00 97.50 273 ILE A O 1
ATOM 2145 N N . LEU A 1 274 ? -2.559 8.088 3.105 1.00 96.06 274 LEU A N 1
ATOM 2146 C CA . LEU A 1 274 ? -2.055 9.459 3.241 1.00 96.06 274 LEU A CA 1
ATOM 2147 C C . LEU A 1 274 ? -0.644 9.513 3.837 1.00 96.06 274 LEU A C 1
ATOM 2149 O O . LEU A 1 274 ? 0.204 10.229 3.312 1.00 96.06 274 LEU A O 1
ATOM 2153 N N . ALA A 1 275 ? -0.372 8.734 4.886 1.00 96.00 275 ALA A N 1
ATOM 2154 C CA . ALA A 1 275 ? 0.937 8.694 5.532 1.00 96.00 275 ALA A CA 1
ATOM 2155 C C . ALA A 1 275 ? 2.055 8.313 4.547 1.00 96.00 275 ALA A C 1
ATOM 2157 O O . ALA A 1 275 ? 3.104 8.951 4.525 1.00 96.00 275 ALA A O 1
ATOM 2158 N N . ILE A 1 276 ? 1.824 7.311 3.694 1.00 94.50 276 ILE A N 1
ATOM 2159 C CA . ILE A 1 276 ? 2.826 6.866 2.719 1.00 94.50 276 ILE A CA 1
ATOM 2160 C C . ILE A 1 276 ? 3.014 7.906 1.613 1.00 94.50 276 ILE A C 1
ATOM 2162 O O . ILE A 1 276 ? 4.149 8.218 1.261 1.00 94.50 276 ILE A O 1
ATOM 2166 N N . PHE A 1 277 ? 1.924 8.468 1.082 1.00 92.31 277 PHE A N 1
ATOM 2167 C CA . PHE A 1 277 ? 2.009 9.506 0.051 1.00 92.31 277 PHE A CA 1
ATOM 2168 C C . PHE A 1 277 ? 2.730 10.760 0.557 1.00 92.31 277 PHE A C 1
ATOM 2170 O O . PHE A 1 277 ? 3.549 11.317 -0.168 1.00 92.31 277 PHE A O 1
ATOM 2177 N N . LEU A 1 278 ? 2.495 11.163 1.808 1.00 90.81 278 LEU A N 1
ATOM 2178 C CA . LEU A 1 278 ? 3.225 12.265 2.437 1.00 90.81 278 LEU A CA 1
ATOM 2179 C C . LEU A 1 278 ? 4.704 11.928 2.667 1.00 90.81 278 LEU A C 1
ATOM 2181 O O . LEU A 1 278 ? 5.555 12.781 2.432 1.00 90.81 278 LEU A O 1
ATOM 2185 N N . GLY A 1 279 ? 5.023 10.681 3.025 1.00 88.88 279 GLY A N 1
ATOM 2186 C CA . GLY A 1 279 ? 6.409 10.212 3.134 1.00 88.88 279 GLY A CA 1
ATOM 2187 C C . GLY A 1 279 ? 7.206 10.324 1.833 1.00 88.88 279 GLY A C 1
ATOM 2188 O O . GLY A 1 279 ? 8.404 10.590 1.870 1.00 88.88 279 GLY A O 1
ATOM 2189 N N . TYR A 1 280 ? 6.542 10.184 0.684 1.00 87.94 280 TYR A N 1
ATOM 2190 C CA . TYR A 1 280 ? 7.164 10.304 -0.637 1.00 87.94 280 TYR A CA 1
ATOM 2191 C C . TYR A 1 280 ? 6.982 11.670 -1.309 1.00 87.94 280 TYR A C 1
ATOM 2193 O O . TYR A 1 280 ? 7.566 11.898 -2.369 1.00 87.94 280 TYR A O 1
ATOM 2201 N N . LEU A 1 281 ? 6.232 12.592 -0.700 1.00 86.88 281 LEU A N 1
ATOM 2202 C CA . LEU A 1 281 ? 5.939 13.912 -1.263 1.00 86.88 281 LEU A CA 1
ATOM 2203 C C . LEU A 1 281 ? 7.196 14.685 -1.725 1.00 86.88 281 LEU A C 1
ATOM 2205 O O . LEU A 1 281 ? 7.182 15.193 -2.846 1.00 86.88 281 LEU A O 1
ATOM 2209 N N . PRO A 1 282 ? 8.317 14.711 -0.971 1.00 83.50 282 PRO A N 1
ATOM 2210 C CA . PRO A 1 282 ? 9.561 15.364 -1.407 1.00 83.50 282 PRO A CA 1
ATOM 2211 C C . PRO A 1 282 ? 10.230 14.768 -2.642 1.00 83.50 282 PRO A C 1
ATOM 2213 O O . PRO A 1 282 ? 11.122 15.396 -3.208 1.00 83.50 282 PRO A O 1
ATOM 2216 N N . GLN A 1 283 ? 9.835 13.560 -3.040 1.00 82.62 283 GLN A N 1
ATOM 2217 C CA . GLN A 1 283 ? 10.483 12.780 -4.088 1.00 82.62 283 GLN A CA 1
ATOM 2218 C C . GLN A 1 283 ? 9.608 12.663 -5.345 1.00 82.62 283 GLN A C 1
ATOM 2220 O O . GLN A 1 283 ? 10.025 12.022 -6.304 1.00 82.62 283 GLN A O 1
ATOM 2225 N N . PHE A 1 284 ? 8.401 13.245 -5.389 1.00 85.62 284 PHE A N 1
ATOM 2226 C CA . PHE A 1 284 ? 7.504 13.047 -6.535 1.00 85.62 284 PHE A CA 1
ATOM 2227 C C . PHE A 1 284 ? 8.061 13.576 -7.849 1.00 85.62 284 PHE A C 1
ATOM 2229 O O . PHE A 1 284 ? 7.998 12.864 -8.850 1.00 85.62 284 PHE A O 1
ATOM 2236 N N . TYR A 1 285 ? 8.641 14.776 -7.859 1.00 85.00 285 TYR A N 1
ATOM 2237 C CA . TYR A 1 285 ? 9.225 15.321 -9.079 1.00 85.00 285 TYR A CA 1
ATOM 2238 C C . TYR A 1 285 ? 10.398 14.464 -9.571 1.00 85.00 285 TYR A C 1
ATOM 2240 O O . TYR A 1 285 ? 10.427 14.060 -10.731 1.00 85.00 285 TYR A O 1
ATOM 2248 N N . SER A 1 286 ? 11.326 14.093 -8.682 1.00 80.06 286 SER A N 1
ATOM 2249 C CA . SER A 1 286 ? 12.460 13.243 -9.061 1.00 80.06 286 SER A CA 1
ATOM 2250 C C . SER A 1 286 ? 12.011 11.854 -9.522 1.00 80.06 286 SER A C 1
ATOM 2252 O O . SER A 1 286 ? 12.547 11.342 -10.498 1.00 80.06 286 SER A O 1
ATOM 2254 N N . MET A 1 287 ? 10.986 11.265 -8.900 1.00 82.19 287 MET A N 1
ATOM 2255 C CA . MET A 1 287 ? 10.387 10.000 -9.342 1.00 82.19 287 MET A CA 1
ATOM 2256 C C . MET A 1 287 ? 9.679 10.097 -10.701 1.00 82.19 287 MET A C 1
ATOM 2258 O O . MET A 1 287 ? 9.533 9.076 -11.371 1.00 82.19 287 MET A O 1
ATOM 2262 N N . ASN A 1 288 ? 9.207 11.280 -11.101 1.00 85.44 288 ASN A N 1
ATOM 2263 C CA . ASN A 1 288 ? 8.560 11.486 -12.396 1.00 85.44 288 ASN A CA 1
ATOM 2264 C C . ASN A 1 288 ? 9.569 11.423 -13.556 1.00 85.44 288 ASN A C 1
ATOM 2266 O O . ASN A 1 288 ? 9.306 10.772 -14.567 1.00 85.44 288 ASN A O 1
ATOM 2270 N N . ILE A 1 289 ? 10.730 12.062 -13.378 1.00 82.88 289 ILE A N 1
ATOM 2271 C CA . ILE A 1 289 ? 11.750 12.224 -14.428 1.00 82.88 289 ILE A CA 1
ATOM 2272 C C . ILE A 1 289 ? 12.894 11.202 -14.354 1.00 82.88 289 ILE A C 1
ATOM 2274 O O . ILE A 1 289 ? 13.654 11.050 -15.307 1.00 82.88 289 ILE A O 1
ATOM 2278 N N . SER A 1 290 ? 13.061 10.508 -13.224 1.00 75.00 290 SER A N 1
ATOM 2279 C CA . SER A 1 290 ? 14.168 9.566 -13.017 1.00 75.00 290 SER A CA 1
ATOM 2280 C C . SER A 1 290 ? 14.102 8.409 -14.008 1.00 75.00 290 SER A C 1
ATOM 2282 O O . SER A 1 290 ? 13.115 7.682 -14.042 1.00 75.00 290 SER A O 1
ATOM 2284 N N . LEU A 1 291 ? 15.182 8.163 -14.750 1.00 64.44 291 LEU A N 1
ATOM 2285 C CA . LEU A 1 291 ? 15.309 6.972 -15.602 1.00 64.44 291 LEU A CA 1
ATOM 2286 C C . LEU A 1 291 ? 15.478 5.676 -14.783 1.00 64.44 291 LEU A C 1
ATOM 2288 O O . LEU A 1 291 ? 15.273 4.582 -15.308 1.00 64.44 291 LEU A O 1
ATOM 2292 N N . GLY A 1 292 ? 15.790 5.804 -13.486 1.00 61.81 292 GLY A N 1
ATOM 2293 C CA . GLY A 1 292 ? 15.796 4.713 -12.515 1.00 61.81 292 GLY A CA 1
ATOM 2294 C C . GLY A 1 292 ? 16.642 3.505 -12.925 1.00 61.81 292 GLY A C 1
ATOM 2295 O O . GLY A 1 292 ? 17.617 3.607 -13.667 1.00 61.81 292 GLY A O 1
ATOM 2296 N N . VAL A 1 293 ? 16.261 2.335 -12.404 1.00 54.91 293 VAL A N 1
ATOM 2297 C CA . VAL A 1 293 ? 16.682 1.043 -12.957 1.00 54.91 293 VAL A CA 1
ATOM 2298 C C . VAL A 1 293 ? 15.459 0.455 -13.650 1.00 54.91 293 VAL A C 1
ATOM 2300 O O . VAL A 1 293 ? 14.510 0.068 -12.968 1.00 54.91 293 VAL A O 1
ATOM 2303 N N . LEU A 1 294 ? 15.469 0.434 -14.981 1.00 48.84 294 LEU A N 1
ATOM 2304 C CA . LEU A 1 294 ? 14.348 -0.056 -15.777 1.00 48.84 294 LEU A CA 1
ATOM 2305 C C . LEU A 1 294 ? 14.138 -1.567 -15.585 1.00 48.84 294 LEU A C 1
ATOM 2307 O O . LEU A 1 294 ? 15.111 -2.316 -15.668 1.00 48.84 294 LEU A O 1
ATOM 2311 N N . PRO A 1 295 ? 12.890 -2.035 -15.402 1.00 47.97 295 PRO A N 1
ATOM 2312 C CA . PRO A 1 295 ? 11.649 -1.259 -15.327 1.00 47.97 295 PRO A CA 1
ATOM 2313 C C . PRO A 1 295 ? 11.457 -0.635 -13.929 1.00 47.97 295 PRO A C 1
ATOM 2315 O O . PRO A 1 295 ? 11.377 -1.346 -12.923 1.00 47.97 295 PRO A O 1
ATOM 2318 N N . ASP A 1 296 ? 11.361 0.699 -13.856 1.00 55.78 296 ASP A N 1
ATOM 2319 C CA . ASP A 1 296 ? 11.144 1.417 -12.593 1.00 55.78 296 ASP A CA 1
ATOM 2320 C C . ASP A 1 296 ? 9.647 1.419 -12.256 1.00 55.78 296 ASP A C 1
ATOM 2322 O O . ASP A 1 296 ? 8.876 2.316 -12.608 1.00 55.78 296 ASP A O 1
ATOM 2326 N N . MET A 1 297 ? 9.213 0.362 -11.572 1.00 55.78 297 MET A N 1
ATOM 2327 C CA . MET A 1 297 ? 7.901 0.309 -10.932 1.00 55.78 297 MET A CA 1
ATOM 2328 C C . MET A 1 297 ? 7.946 1.075 -9.609 1.00 55.78 297 MET A C 1
ATOM 2330 O O . MET A 1 297 ? 8.019 0.465 -8.545 1.00 55.78 297 MET A O 1
ATOM 2334 N N . ARG A 1 298 ? 7.962 2.407 -9.716 1.00 62.75 298 ARG A N 1
ATOM 2335 C CA . ARG A 1 298 ? 8.280 3.411 -8.684 1.00 62.75 298 ARG A CA 1
ATOM 2336 C C . ARG A 1 298 ? 8.140 3.012 -7.210 1.00 62.75 298 ARG A C 1
ATOM 2338 O O . ARG A 1 298 ? 7.232 2.305 -6.771 1.00 62.75 298 ARG A O 1
ATOM 2345 N N . TYR A 1 299 ? 9.011 3.637 -6.419 1.00 62.75 299 TYR A N 1
ATOM 2346 C CA . TYR A 1 299 ? 9.216 3.533 -4.969 1.00 62.75 299 TYR A CA 1
ATOM 2347 C C . TYR A 1 299 ? 7.961 3.571 -4.072 1.00 62.75 299 TYR A C 1
ATOM 2349 O O . TYR A 1 299 ? 8.050 3.163 -2.919 1.00 62.75 299 TYR A O 1
ATOM 2357 N N . LEU A 1 300 ? 6.780 3.914 -4.595 1.00 84.88 300 LEU A N 1
ATOM 2358 C CA . LEU A 1 300 ? 5.469 3.798 -3.938 1.00 84.88 300 LEU A CA 1
ATOM 2359 C C . LEU A 1 300 ? 4.992 2.353 -3.695 1.00 84.88 300 LEU A C 1
ATOM 2361 O O . LEU A 1 300 ? 3.827 2.121 -3.380 1.00 84.88 300 LEU A O 1
ATOM 2365 N N . THR A 1 301 ? 5.881 1.367 -3.791 1.00 87.94 301 THR A N 1
ATOM 2366 C CA . THR A 1 301 ? 5.584 -0.044 -3.510 1.00 87.94 301 THR A CA 1
ATOM 2367 C C . THR A 1 301 ? 4.863 -0.278 -2.165 1.00 87.94 301 THR A C 1
ATOM 2369 O O . THR A 1 301 ? 3.931 -1.087 -2.122 1.00 87.94 301 THR A O 1
ATOM 2372 N N . PRO A 1 302 ? 5.184 0.445 -1.072 1.00 91.75 302 PRO A N 1
ATOM 2373 C CA . PRO A 1 302 ? 4.432 0.327 0.177 1.00 91.75 302 PRO A CA 1
ATOM 2374 C C . PRO A 1 302 ? 2.968 0.785 0.061 1.00 91.75 302 PRO A C 1
ATOM 2376 O O . PRO A 1 302 ? 2.111 0.219 0.731 1.00 91.75 302 PRO A O 1
ATOM 2379 N N . ALA A 1 303 ? 2.649 1.754 -0.806 1.00 94.38 303 ALA A N 1
ATOM 2380 C CA . ALA A 1 303 ? 1.296 2.302 -0.943 1.00 94.38 303 ALA A CA 1
ATOM 2381 C C . ALA A 1 303 ? 0.301 1.318 -1.580 1.00 94.38 303 ALA A C 1
ATOM 2383 O O . ALA A 1 303 ? -0.898 1.420 -1.316 1.00 94.38 303 ALA A O 1
ATOM 2384 N N . TYR A 1 304 ? 0.771 0.336 -2.364 1.00 95.38 304 TYR A N 1
ATOM 2385 C CA . TYR A 1 304 ? -0.100 -0.684 -2.963 1.00 95.38 304 TYR A CA 1
ATOM 2386 C C . TYR A 1 304 ? -0.899 -1.462 -1.918 1.00 95.38 304 TYR A C 1
ATOM 2388 O O . TYR A 1 304 ? -2.068 -1.765 -2.141 1.00 95.38 304 TYR A O 1
ATOM 2396 N N . LEU A 1 305 ? -0.303 -1.737 -0.757 1.00 96.56 305 LEU A N 1
ATOM 2397 C CA . LEU A 1 305 ? -0.939 -2.534 0.279 1.00 96.56 305 LEU A CA 1
ATOM 2398 C C . LEU A 1 305 ? -2.165 -1.853 0.909 1.00 96.56 305 LEU A C 1
ATOM 2400 O O . LEU A 1 305 ? -3.253 -2.425 0.818 1.00 96.56 305 LEU A O 1
ATOM 2404 N N . PRO A 1 306 ? -2.060 -0.668 1.546 1.00 97.94 306 PRO A N 1
ATOM 2405 C CA . PRO A 1 306 ? -3.232 -0.028 2.129 1.00 97.94 306 PRO A CA 1
ATOM 2406 C C . PRO A 1 306 ? -4.247 0.386 1.060 1.00 97.94 306 PRO A C 1
ATOM 2408 O O . PRO A 1 306 ? -5.440 0.288 1.329 1.00 97.94 306 PRO A O 1
ATOM 2411 N N . CYS A 1 307 ? -3.823 0.746 -0.161 1.00 97.88 307 CYS A N 1
ATOM 2412 C CA . CYS A 1 307 ? -4.745 0.978 -1.278 1.00 97.88 307 CYS A CA 1
ATOM 2413 C C . CYS A 1 307 ? -5.528 -0.289 -1.651 1.00 97.88 307 CYS A C 1
ATOM 2415 O O . CYS A 1 307 ? -6.752 -0.238 -1.769 1.00 97.88 307 CYS A O 1
ATOM 2417 N N . GLY A 1 308 ? -4.856 -1.433 -1.793 1.00 97.50 308 GLY A N 1
ATOM 2418 C CA . GLY A 1 308 ? -5.494 -2.718 -2.082 1.00 97.50 308 GLY A CA 1
ATOM 2419 C C . GLY A 1 308 ? -6.460 -3.139 -0.974 1.00 97.50 308 GLY A C 1
ATOM 2420 O O . GLY A 1 308 ? -7.628 -3.414 -1.245 1.00 97.50 308 GLY A O 1
ATOM 2421 N N . LEU A 1 309 ? -6.015 -3.095 0.286 1.00 98.38 309 LEU A N 1
ATOM 2422 C CA . LEU A 1 309 ? -6.846 -3.431 1.448 1.00 98.38 309 LEU A CA 1
ATOM 2423 C C . LEU A 1 309 ? -8.060 -2.506 1.575 1.00 98.38 309 LEU A C 1
ATOM 2425 O O . LEU A 1 309 ? -9.171 -2.985 1.801 1.00 98.38 309 LEU A O 1
ATOM 2429 N N . PHE A 1 310 ? -7.872 -1.195 1.393 1.00 98.31 310 PHE A N 1
ATOM 2430 C CA . PHE A 1 310 ? -8.966 -0.226 1.379 1.00 98.31 310 PHE A CA 1
ATOM 2431 C C . PHE A 1 310 ? -9.952 -0.533 0.253 1.00 98.31 310 PHE A C 1
ATOM 2433 O O . PHE A 1 310 ? -11.165 -0.508 0.456 1.00 98.31 310 PHE A O 1
ATOM 2440 N N . SER A 1 311 ? -9.441 -0.904 -0.918 1.00 97.56 311 SER A N 1
ATOM 2441 C CA . SER A 1 311 ? -10.287 -1.234 -2.055 1.00 97.56 311 SER A CA 1
ATOM 2442 C C . SER A 1 311 ? -11.146 -2.467 -1.801 1.00 97.56 311 SER A C 1
ATOM 2444 O O . SER A 1 311 ? -12.352 -2.431 -2.029 1.00 97.56 311 SER A O 1
ATOM 2446 N N . ILE A 1 312 ? -10.567 -3.534 -1.250 1.00 96.50 312 ILE A N 1
ATOM 2447 C CA . ILE A 1 312 ? -11.308 -4.741 -0.861 1.00 96.50 312 ILE A CA 1
ATOM 2448 C C . ILE A 1 312 ? -12.300 -4.455 0.266 1.00 96.50 312 ILE A C 1
ATOM 2450 O O . ILE A 1 312 ? -13.436 -4.938 0.229 1.00 96.50 312 ILE A O 1
ATOM 2454 N N . PHE A 1 313 ? -11.920 -3.626 1.240 1.00 96.38 313 PHE A N 1
ATOM 2455 C CA . PHE A 1 313 ? -12.831 -3.181 2.289 1.00 96.38 313 PHE A CA 1
ATOM 2456 C C . PHE A 1 313 ? -14.084 -2.524 1.702 1.00 96.38 313 PHE A C 1
ATOM 2458 O O . PHE A 1 313 ? -15.187 -2.892 2.095 1.00 96.38 313 PHE A O 1
ATOM 2465 N N . ILE A 1 314 ? -13.937 -1.611 0.738 1.00 95.81 314 ILE A N 1
ATOM 2466 C CA . ILE A 1 314 ? -15.077 -0.947 0.095 1.00 95.81 314 ILE A CA 1
ATOM 2467 C C . ILE A 1 314 ? -15.860 -1.919 -0.791 1.00 95.81 314 ILE A C 1
ATOM 2469 O O . ILE A 1 314 ? -17.078 -2.034 -0.648 1.00 95.81 314 ILE A O 1
ATOM 2473 N N . LEU A 1 315 ? -15.179 -2.645 -1.681 1.00 93.31 315 LEU A N 1
ATOM 2474 C CA . LEU A 1 315 ? -15.824 -3.515 -2.666 1.00 93.31 315 LEU A CA 1
ATOM 2475 C C . LEU A 1 315 ? -16.596 -4.660 -2.019 1.00 93.31 315 LEU A C 1
ATOM 2477 O O . LEU A 1 315 ? -17.638 -5.041 -2.522 1.00 93.31 315 LEU A O 1
ATOM 2481 N N . THR A 1 316 ? -16.190 -5.157 -0.855 1.00 92.19 316 THR A N 1
ATOM 2482 C CA . THR A 1 316 ? -16.966 -6.191 -0.144 1.00 92.19 316 THR A CA 1
ATOM 2483 C C . THR A 1 316 ? -18.278 -5.675 0.466 1.00 92.19 316 THR A C 1
ATOM 2485 O O . THR A 1 316 ? -19.042 -6.464 1.020 1.00 92.19 316 THR A O 1
ATOM 2488 N N . LYS A 1 317 ? -18.560 -4.364 0.394 1.00 90.38 317 LYS A N 1
ATOM 2489 C CA . LYS A 1 317 ? -19.783 -3.725 0.924 1.00 90.38 317 LYS A CA 1
ATOM 2490 C C . LYS A 1 317 ? -20.715 -3.184 -0.164 1.00 90.38 317 LYS A C 1
ATOM 2492 O O . LYS A 1 317 ? -21.747 -2.595 0.161 1.00 90.38 317 LYS A O 1
ATOM 2497 N N . VAL A 1 318 ? -20.375 -3.366 -1.439 1.00 88.56 318 VAL A N 1
ATOM 2498 C CA . VAL A 1 318 ? -21.185 -2.899 -2.577 1.00 88.56 318 VAL A CA 1
ATOM 2499 C C . VAL A 1 318 ? -22.115 -4.004 -3.096 1.00 88.56 318 VAL A C 1
ATOM 2501 O O . VAL A 1 318 ? -21.797 -5.188 -2.977 1.00 88.56 318 VAL A O 1
ATOM 2504 N N . PRO A 1 319 ? -23.264 -3.656 -3.707 1.00 84.62 319 PRO A N 1
ATOM 2505 C CA . PRO A 1 319 ? -24.290 -4.640 -4.065 1.00 84.62 319 PRO A CA 1
ATOM 2506 C C . PRO A 1 319 ? -23.869 -5.653 -5.139 1.00 84.62 319 PRO A C 1
ATOM 2508 O O . PRO A 1 319 ? -24.423 -6.746 -5.169 1.00 84.62 319 PRO A O 1
ATOM 2511 N N . PHE A 1 320 ? -22.912 -5.331 -6.013 1.00 82.94 320 PHE A N 1
ATOM 2512 C CA . PHE A 1 320 ? -22.472 -6.241 -7.082 1.00 82.94 320 PHE A CA 1
ATOM 2513 C C . PHE A 1 320 ? -21.431 -7.275 -6.617 1.00 82.94 320 PHE A C 1
ATOM 2515 O O . PHE A 1 320 ? -21.122 -8.226 -7.336 1.00 82.94 320 PHE A O 1
ATOM 2522 N N . PHE A 1 321 ? -20.887 -7.140 -5.406 1.00 85.38 321 PHE A N 1
ATOM 2523 C CA . PHE A 1 321 ? -19.878 -8.059 -4.889 1.00 85.38 321 PHE A CA 1
ATOM 2524 C C . PHE A 1 321 ? -20.529 -9.198 -4.087 1.00 85.38 321 PHE A C 1
ATOM 2526 O O . PHE A 1 321 ? -20.445 -9.248 -2.864 1.00 85.38 321 PHE A O 1
ATOM 2533 N N . LYS A 1 322 ? -21.236 -10.103 -4.782 1.00 85.69 322 LYS A N 1
ATOM 2534 C CA . LYS A 1 322 ? -22.029 -11.175 -4.144 1.00 85.69 322 LYS A CA 1
ATOM 2535 C C . LYS A 1 322 ? -21.329 -12.538 -4.092 1.00 85.69 322 LYS A C 1
ATOM 2537 O O . LYS A 1 322 ? -21.620 -13.326 -3.201 1.00 85.69 322 LYS A O 1
ATOM 2542 N N . SER A 1 323 ? -20.437 -12.840 -5.041 1.00 89.19 323 SER A N 1
ATOM 2543 C CA . SER A 1 323 ? -19.880 -14.195 -5.229 1.00 89.19 323 SER A CA 1
ATOM 2544 C C . SER A 1 323 ? -18.343 -14.222 -5.247 1.00 89.19 323 SER A C 1
ATOM 2546 O O . SER A 1 323 ? -17.752 -14.542 -6.281 1.00 89.19 323 SER A O 1
ATOM 2548 N N . PRO A 1 324 ? -17.667 -13.941 -4.115 1.00 90.94 324 PRO A N 1
ATOM 2549 C CA . PRO A 1 324 ? -16.201 -13.876 -4.046 1.00 90.94 324 PRO A CA 1
ATOM 2550 C C . PRO A 1 324 ? -15.510 -15.174 -4.483 1.00 90.94 324 PRO A C 1
ATOM 2552 O O . PRO A 1 324 ? -14.461 -15.126 -5.121 1.00 90.94 324 PRO A O 1
ATOM 2555 N N . ARG A 1 325 ? -16.120 -16.337 -4.209 1.00 93.69 325 ARG A N 1
ATOM 2556 C CA . ARG A 1 325 ? -15.620 -17.641 -4.670 1.00 93.69 325 ARG A CA 1
ATOM 2557 C C . ARG A 1 325 ? -15.516 -17.700 -6.193 1.00 93.69 325 ARG A C 1
ATOM 2559 O O . ARG A 1 325 ? -14.479 -18.095 -6.709 1.00 93.69 325 ARG A O 1
ATOM 2566 N N . ASN A 1 326 ? -16.567 -17.281 -6.896 1.00 91.56 326 ASN A N 1
ATOM 2567 C CA . ASN A 1 326 ? -16.584 -17.292 -8.356 1.00 91.56 326 ASN A CA 1
ATOM 2568 C C . ASN A 1 326 ? -15.536 -16.320 -8.903 1.00 91.56 326 ASN A C 1
ATOM 2570 O O . ASN A 1 326 ? -14.778 -16.687 -9.790 1.00 91.56 326 ASN A O 1
ATOM 2574 N N . TYR A 1 327 ? -15.425 -15.122 -8.321 1.00 91.88 327 TYR A N 1
ATOM 2575 C CA . TYR A 1 327 ? -14.432 -14.128 -8.741 1.00 91.88 327 TYR A CA 1
ATOM 2576 C C . TYR A 1 327 ? -13.000 -14.635 -8.567 1.00 91.88 327 TYR A C 1
ATOM 2578 O O . TYR A 1 327 ? -12.170 -14.434 -9.449 1.00 91.88 327 TYR A O 1
ATOM 2586 N N . LEU A 1 328 ? -12.721 -15.351 -7.473 1.00 94.06 328 LEU A N 1
ATOM 2587 C CA . LEU A 1 328 ? -11.442 -16.024 -7.273 1.00 94.06 328 LEU A CA 1
ATOM 2588 C C . LEU A 1 328 ? -11.214 -17.118 -8.321 1.00 94.06 328 LEU A C 1
ATOM 2590 O O . LEU A 1 328 ? -10.150 -17.158 -8.929 1.00 94.06 328 LEU A O 1
ATOM 2594 N N . THR A 1 329 ? -12.197 -17.989 -8.559 1.00 93.56 329 THR A N 1
ATOM 2595 C CA . THR A 1 329 ? -12.089 -19.051 -9.569 1.00 93.56 329 THR A CA 1
ATOM 2596 C C . THR A 1 329 ? -11.814 -18.476 -10.959 1.00 93.56 329 THR A C 1
ATOM 2598 O O . THR A 1 329 ? -10.900 -18.941 -11.633 1.00 93.56 329 THR A O 1
ATOM 2601 N N . TYR A 1 330 ? -12.533 -17.430 -11.367 1.00 91.75 330 TYR A N 1
ATOM 2602 C CA . TYR A 1 330 ? -12.297 -16.744 -12.637 1.00 91.75 330 TYR A CA 1
ATOM 2603 C C . TYR A 1 330 ? -10.944 -16.039 -12.673 1.00 91.75 330 TYR A C 1
ATOM 2605 O O . TYR A 1 330 ? -10.270 -16.098 -13.695 1.00 91.75 330 TYR A O 1
ATOM 2613 N N . GLY A 1 331 ? -10.514 -15.443 -11.560 1.00 93.06 331 GLY A N 1
ATOM 2614 C CA . GLY A 1 331 ? -9.181 -14.862 -11.420 1.00 93.06 331 GLY A CA 1
ATOM 2615 C C . GLY A 1 331 ? -8.080 -15.896 -11.649 1.00 93.06 331 GLY A C 1
ATOM 2616 O O . GLY A 1 331 ? -7.158 -15.648 -12.420 1.00 93.06 331 GLY A O 1
ATOM 2617 N N . LEU A 1 332 ? -8.203 -17.081 -11.046 1.00 92.06 332 LEU A N 1
ATOM 2618 C CA . LEU A 1 332 ? -7.233 -18.170 -11.187 1.00 92.06 332 LEU A CA 1
ATOM 2619 C C . LEU A 1 332 ? -7.237 -18.776 -12.595 1.00 92.06 332 LEU A C 1
ATOM 2621 O O . LEU A 1 332 ? -6.177 -18.921 -13.197 1.00 92.06 332 LEU A O 1
ATOM 2625 N N . ILE A 1 333 ? -8.413 -19.092 -13.147 1.00 92.31 333 ILE A N 1
ATOM 2626 C CA . ILE A 1 333 ? -8.531 -19.625 -14.514 1.00 92.31 333 ILE A CA 1
ATOM 2627 C C . ILE A 1 333 ? -8.006 -18.599 -15.521 1.00 92.31 333 ILE A C 1
ATOM 2629 O O . ILE A 1 333 ? -7.190 -18.925 -16.379 1.00 92.31 333 ILE A O 1
ATOM 2633 N N . GLY A 1 334 ? -8.434 -17.345 -15.391 1.00 89.50 334 GLY A N 1
ATOM 2634 C CA . GLY A 1 334 ? -8.004 -16.260 -16.258 1.00 89.50 334 GLY A CA 1
ATOM 2635 C C . GLY A 1 334 ? -6.506 -15.986 -16.144 1.00 89.50 334 GLY A C 1
ATOM 2636 O O . GLY A 1 334 ? -5.866 -15.765 -17.159 1.00 89.50 334 GLY A O 1
ATOM 2637 N N . THR A 1 335 ? -5.909 -16.112 -14.958 1.00 89.50 335 THR A N 1
ATOM 2638 C CA . THR A 1 335 ? -4.447 -16.060 -14.782 1.00 89.50 335 THR A CA 1
ATOM 2639 C C . THR A 1 335 ? -3.744 -17.136 -15.615 1.00 89.50 335 THR A C 1
ATOM 2641 O O . THR A 1 335 ? -2.777 -16.837 -16.308 1.00 89.50 335 THR A O 1
ATOM 2644 N N . VAL A 1 336 ? -4.234 -18.379 -15.594 1.00 89.31 336 VAL A N 1
ATOM 2645 C CA . VAL A 1 336 ? -3.626 -19.497 -16.339 1.00 89.31 336 VAL A CA 1
ATOM 2646 C C . VAL A 1 336 ? -3.800 -19.352 -17.854 1.00 89.31 336 VAL A C 1
ATOM 2648 O O . VAL A 1 336 ? -2.938 -19.797 -18.603 1.00 89.31 336 VAL A O 1
ATOM 2651 N N . VAL A 1 337 ? -4.889 -18.735 -18.317 1.00 91.94 337 VAL A N 1
ATOM 2652 C CA . VAL A 1 337 ? -5.217 -18.644 -19.751 1.00 91.94 337 VAL A CA 1
ATOM 2653 C C . VAL A 1 337 ? -4.773 -17.318 -2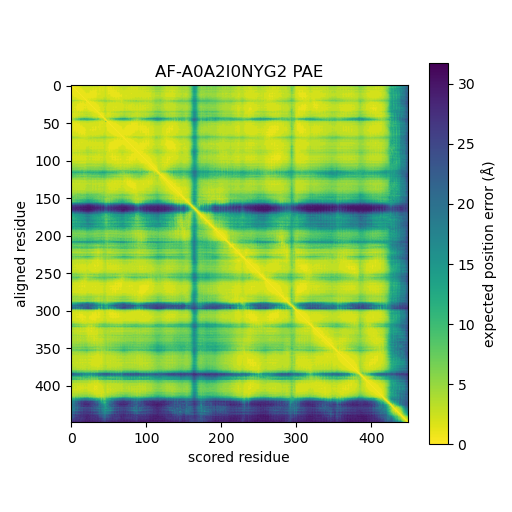0.372 1.00 91.94 337 VAL A C 1
ATOM 2655 O O . VAL A 1 337 ? -4.092 -17.306 -21.394 1.00 91.94 337 VAL A O 1
ATOM 2658 N N . ILE A 1 338 ? -5.150 -16.191 -19.769 1.00 91.62 338 ILE A N 1
ATOM 2659 C CA . ILE A 1 338 ? -4.965 -14.848 -20.334 1.00 91.62 338 ILE A CA 1
ATOM 2660 C C . ILE A 1 338 ? -3.510 -14.398 -20.217 1.00 91.62 338 ILE A C 1
ATOM 2662 O O . ILE A 1 338 ? -3.015 -13.797 -21.165 1.00 91.62 338 ILE A O 1
ATOM 2666 N N . ILE A 1 339 ? -2.801 -14.712 -19.121 1.00 88.81 339 ILE A N 1
ATOM 2667 C CA . ILE A 1 339 ? -1.391 -14.307 -18.984 1.00 88.81 339 ILE A CA 1
ATOM 2668 C C . ILE A 1 339 ? -0.545 -14.892 -20.121 1.00 88.81 339 ILE A C 1
ATOM 2670 O O . ILE A 1 339 ? 0.119 -14.100 -20.788 1.00 88.81 339 ILE A O 1
ATOM 2674 N N . PRO A 1 340 ? -0.570 -16.212 -20.418 1.00 85.88 340 PRO A N 1
ATOM 2675 C CA . PRO A 1 340 ? 0.166 -16.739 -21.564 1.00 85.88 340 PRO A CA 1
ATOM 2676 C C . PRO A 1 340 ? -0.251 -16.092 -22.882 1.00 85.88 340 PRO A C 1
ATOM 2678 O O . PRO A 1 340 ? 0.615 -15.729 -23.666 1.00 85.88 340 PRO A O 1
ATOM 2681 N N . VAL A 1 341 ? -1.551 -15.891 -23.120 1.00 90.44 341 VAL A N 1
ATOM 2682 C CA . VAL A 1 341 ? -2.039 -15.256 -24.357 1.00 90.44 341 VAL A CA 1
ATOM 2683 C C . VAL A 1 341 ? -1.499 -13.833 -24.505 1.00 90.44 341 VAL A C 1
ATOM 2685 O O . VAL A 1 341 ? -0.963 -13.501 -25.559 1.00 90.44 341 VAL A O 1
ATOM 2688 N N . LEU A 1 342 ? -1.591 -13.003 -23.462 1.00 88.00 342 LEU A N 1
ATOM 2689 C CA . LEU A 1 342 ? -1.050 -11.644 -23.475 1.00 88.00 342 LEU A CA 1
ATOM 2690 C C . LEU A 1 342 ? 0.473 -11.651 -23.594 1.00 88.00 342 LEU A C 1
ATOM 2692 O O . LEU A 1 342 ? 1.026 -10.834 -24.319 1.00 88.00 342 LEU A O 1
ATOM 2696 N N . PHE A 1 343 ? 1.151 -12.592 -22.942 1.00 81.06 343 PHE A N 1
ATOM 2697 C CA . PHE A 1 343 ? 2.594 -12.761 -23.060 1.00 81.06 343 PHE A CA 1
ATOM 2698 C C . PHE A 1 343 ? 3.009 -13.088 -24.502 1.00 81.06 343 PHE A C 1
ATOM 2700 O O . PHE A 1 343 ? 3.869 -12.412 -25.060 1.00 81.06 343 PHE A O 1
ATOM 2707 N N . PHE A 1 344 ? 2.355 -14.061 -25.144 1.00 82.56 344 PHE A N 1
ATOM 2708 C CA . PHE A 1 344 ? 2.586 -14.404 -26.550 1.00 82.56 344 PHE A CA 1
ATOM 2709 C C . PHE A 1 344 ? 2.251 -13.238 -27.485 1.00 82.56 344 PHE A C 1
ATOM 2711 O O . PHE A 1 344 ? 3.018 -12.950 -28.401 1.00 82.56 344 PHE A O 1
ATOM 2718 N N . LEU A 1 345 ? 1.155 -12.520 -27.229 1.00 85.75 345 LEU A N 1
ATOM 2719 C CA . LEU A 1 345 ? 0.804 -11.313 -27.974 1.00 85.75 345 LEU A CA 1
ATOM 2720 C C . LEU A 1 345 ? 1.920 -10.260 -27.881 1.00 85.75 345 LEU A C 1
ATOM 2722 O O . LEU A 1 345 ? 2.321 -9.708 -28.903 1.00 85.75 345 LEU A O 1
ATOM 2726 N N . MET A 1 346 ? 2.452 -10.006 -26.682 1.00 81.25 346 MET A N 1
ATOM 2727 C CA . MET A 1 346 ? 3.537 -9.039 -26.495 1.00 81.25 346 MET A CA 1
ATOM 2728 C C . MET A 1 346 ? 4.827 -9.479 -27.187 1.00 81.25 346 MET A C 1
ATOM 2730 O O . MET A 1 346 ? 5.479 -8.643 -27.796 1.00 81.25 346 MET A O 1
ATOM 2734 N N . VAL A 1 347 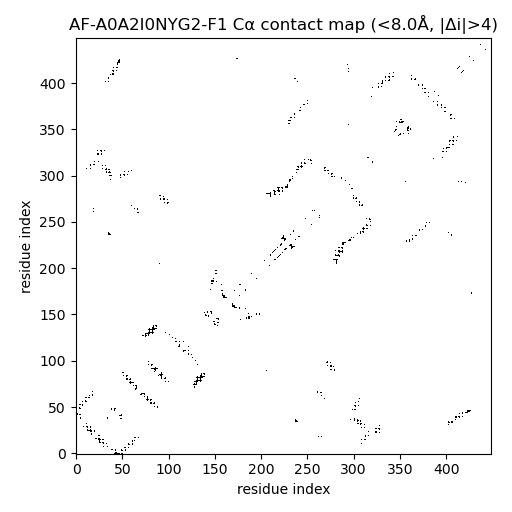? 5.180 -10.766 -27.127 1.00 76.94 347 VAL A N 1
ATOM 2735 C CA . VAL A 1 347 ? 6.448 -11.287 -27.668 1.00 76.94 347 VAL A CA 1
ATOM 2736 C C . VAL A 1 347 ? 6.436 -11.453 -29.190 1.00 76.94 347 VAL A C 1
ATOM 2738 O O . VAL A 1 347 ? 7.489 -11.336 -29.800 1.00 76.94 347 VAL A O 1
ATOM 2741 N N . PHE A 1 348 ? 5.289 -11.752 -29.807 1.00 82.38 348 PHE A N 1
ATOM 2742 C CA . PHE A 1 348 ? 5.230 -12.067 -31.242 1.00 82.38 348 PHE A CA 1
ATOM 2743 C C . PHE A 1 348 ? 4.562 -10.991 -32.096 1.00 82.38 348 PHE A C 1
ATOM 2745 O O . PHE A 1 348 ? 4.879 -10.879 -33.277 1.00 82.38 348 PHE A O 1
ATOM 2752 N N . VAL A 1 349 ? 3.618 -10.229 -31.538 1.00 89.06 349 VAL A N 1
ATOM 2753 C CA . VAL A 1 349 ? 2.852 -9.231 -32.304 1.00 89.06 349 VAL A CA 1
ATOM 2754 C C . VAL A 1 349 ? 3.372 -7.818 -32.071 1.00 89.06 349 VAL A C 1
ATOM 2756 O O . VAL A 1 349 ? 3.273 -6.998 -32.977 1.00 89.06 349 VAL A O 1
ATOM 2759 N N . HIS A 1 350 ? 3.933 -7.531 -30.890 1.00 85.88 350 HIS A N 1
ATOM 2760 C CA . HIS A 1 350 ? 4.482 -6.213 -30.542 1.00 85.88 350 HIS A CA 1
ATOM 2761 C C . HIS A 1 350 ? 3.517 -5.056 -30.872 1.00 85.88 350 HIS A C 1
ATOM 2763 O O . HIS A 1 350 ? 3.888 -4.13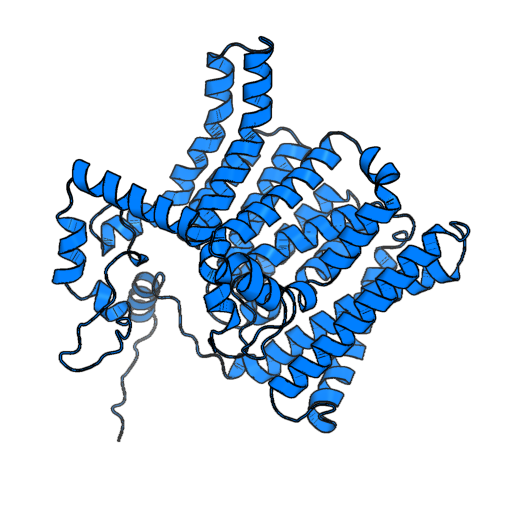7 -31.606 1.00 85.88 350 HIS A O 1
ATOM 2769 N N . PRO A 1 351 ? 2.264 -5.071 -30.370 1.00 87.62 351 PRO A N 1
ATOM 2770 C CA . PRO A 1 351 ? 1.202 -4.203 -30.884 1.00 87.62 351 PRO A CA 1
ATOM 2771 C C . PRO A 1 351 ? 1.578 -2.719 -30.880 1.00 87.62 351 PRO A C 1
ATOM 2773 O O . PRO A 1 351 ? 1.217 -2.003 -31.810 1.00 87.62 351 PRO A O 1
ATOM 2776 N N . PHE A 1 352 ? 2.304 -2.265 -29.852 1.00 89.94 352 PHE A N 1
ATOM 2777 C CA . PHE A 1 352 ? 2.762 -0.879 -29.690 1.00 89.94 352 PHE A CA 1
ATOM 2778 C C . PHE A 1 352 ? 4.303 -0.757 -29.753 1.00 89.94 352 PHE A C 1
ATOM 2780 O O . PHE A 1 352 ? 4.862 0.209 -29.242 1.00 89.94 352 PHE A O 1
ATOM 2787 N N . GLY A 1 353 ? 4.994 -1.728 -30.358 1.00 87.25 353 GLY A N 1
ATOM 2788 C CA . GLY A 1 353 ? 6.458 -1.786 -30.450 1.00 87.25 353 GLY A CA 1
ATOM 2789 C C . GLY A 1 353 ? 7.082 -2.946 -29.667 1.00 87.25 353 GLY A C 1
ATOM 2790 O O . GLY A 1 353 ? 6.436 -3.567 -28.822 1.00 87.25 353 GLY A O 1
ATOM 2791 N N . ASP A 1 354 ? 8.340 -3.250 -29.986 1.00 77.94 354 ASP A N 1
ATOM 2792 C CA . ASP A 1 354 ? 9.133 -4.372 -29.457 1.00 77.94 354 ASP A CA 1
ATOM 2793 C C . ASP A 1 354 ? 9.987 -4.002 -28.228 1.00 77.94 354 ASP A C 1
ATOM 2795 O O . ASP A 1 354 ? 10.550 -4.869 -27.552 1.00 77.94 354 ASP A O 1
ATOM 2799 N N . GLN A 1 355 ? 10.049 -2.711 -27.905 1.00 82.50 355 GLN A N 1
ATOM 2800 C CA . GLN A 1 355 ? 10.746 -2.175 -26.741 1.00 82.50 355 GLN A CA 1
ATOM 2801 C C . GLN A 1 355 ? 9.830 -2.060 -25.513 1.00 82.50 355 GLN A C 1
ATOM 2803 O O . GLN A 1 355 ? 8.602 -2.047 -25.612 1.00 82.50 355 GLN A O 1
ATOM 2808 N N . TYR A 1 356 ? 10.444 -1.911 -24.332 1.00 81.69 356 TYR A N 1
ATOM 2809 C CA . TYR A 1 356 ? 9.741 -1.776 -23.047 1.00 81.69 356 TYR A CA 1
ATOM 2810 C C . TYR A 1 356 ? 8.652 -0.696 -23.063 1.00 81.69 356 TYR A C 1
ATOM 2812 O O . TYR A 1 356 ? 7.560 -0.918 -22.540 1.00 81.69 356 TYR A O 1
ATOM 2820 N N . GLU A 1 357 ? 8.934 0.452 -23.679 1.00 83.88 357 GLU A N 1
ATOM 2821 C CA . GLU A 1 357 ? 7.989 1.566 -23.780 1.00 83.88 357 GLU A CA 1
ATOM 2822 C C . GLU A 1 357 ? 6.703 1.161 -24.510 1.00 83.88 357 GLU A C 1
ATOM 2824 O O . GLU A 1 357 ? 5.613 1.527 -24.069 1.00 83.88 357 GLU A O 1
ATOM 2829 N N . GLY A 1 358 ? 6.817 0.336 -25.557 1.00 87.56 358 GLY A N 1
ATOM 2830 C CA . GLY A 1 358 ? 5.682 -0.213 -26.295 1.00 87.56 358 GLY A CA 1
ATOM 2831 C C . GLY A 1 358 ? 4.819 -1.129 -25.431 1.00 87.56 358 GLY A C 1
ATOM 2832 O O . GLY A 1 358 ? 3.601 -0.949 -25.350 1.00 87.56 358 GLY A O 1
ATOM 2833 N N . TYR A 1 359 ? 5.434 -2.056 -24.691 1.00 85.88 359 TYR A N 1
ATOM 2834 C CA . TYR A 1 359 ? 4.698 -2.917 -23.756 1.00 85.88 359 TYR A CA 1
ATOM 2835 C C . TYR A 1 359 ? 4.033 -2.110 -22.640 1.00 85.88 359 TYR A C 1
ATOM 2837 O O . TYR A 1 359 ? 2.859 -2.315 -22.331 1.00 85.88 359 TYR A O 1
ATOM 2845 N N . ALA A 1 360 ? 4.754 -1.152 -22.055 1.00 88.12 360 ALA A N 1
ATOM 2846 C CA . ALA A 1 360 ? 4.212 -0.280 -21.024 1.00 88.12 360 ALA A CA 1
ATOM 2847 C C . ALA A 1 360 ? 3.024 0.540 -21.551 1.00 88.12 360 ALA A C 1
ATOM 2849 O O . ALA A 1 360 ? 2.010 0.657 -20.863 1.00 88.12 360 ALA A O 1
ATOM 2850 N N . ALA A 1 361 ? 3.112 1.075 -22.772 1.00 90.81 361 ALA A N 1
ATOM 2851 C CA . ALA A 1 361 ? 2.025 1.798 -23.422 1.00 90.81 361 ALA A CA 1
ATOM 2852 C C . ALA A 1 361 ? 0.799 0.904 -23.674 1.00 90.81 361 ALA A C 1
ATOM 2854 O O . ALA A 1 361 ? -0.323 1.335 -23.400 1.00 90.81 361 ALA A O 1
ATOM 2855 N N . PHE A 1 362 ? 0.999 -0.343 -24.118 1.00 92.81 362 PHE A N 1
ATOM 2856 C CA . PHE A 1 362 ? -0.091 -1.302 -24.318 1.00 92.81 362 PHE A CA 1
ATOM 2857 C C . PHE A 1 362 ? -0.847 -1.559 -23.013 1.00 92.81 362 PHE A C 1
ATOM 2859 O O . PHE A 1 362 ? -2.062 -1.369 -22.949 1.00 92.81 362 PHE A O 1
ATOM 2866 N N . PHE A 1 363 ? -0.135 -1.916 -21.941 1.00 92.00 363 PHE A N 1
ATOM 2867 C CA . PHE A 1 363 ? -0.776 -2.197 -20.656 1.00 92.00 363 PHE A CA 1
ATOM 2868 C C . PHE A 1 363 ? -1.432 -0.956 -20.044 1.00 92.00 363 PHE A C 1
ATOM 2870 O O . PHE A 1 363 ? -2.544 -1.063 -19.530 1.00 92.00 363 PHE A O 1
ATOM 2877 N N . LYS A 1 364 ? -0.818 0.233 -20.158 1.00 92.19 364 LYS A N 1
ATOM 2878 C CA . LYS A 1 364 ? -1.466 1.502 -19.775 1.00 92.19 364 LYS A CA 1
ATOM 2879 C C . LYS A 1 364 ? -2.803 1.670 -20.493 1.00 92.19 364 LYS A C 1
ATOM 2881 O O . LYS A 1 364 ? -3.806 1.942 -19.840 1.00 92.19 364 LYS A O 1
ATOM 2886 N N . PHE A 1 365 ? -2.823 1.497 -21.814 1.00 94.31 365 PHE A N 1
ATOM 2887 C CA . PHE A 1 365 ? -4.030 1.662 -22.617 1.00 94.31 365 PHE A CA 1
ATOM 2888 C C . PHE A 1 365 ? -5.135 0.677 -22.216 1.00 94.31 365 PHE A C 1
ATOM 2890 O O . PHE A 1 365 ? -6.267 1.099 -21.972 1.00 94.31 365 PHE A O 1
ATOM 2897 N N . VAL A 1 366 ? -4.813 -0.616 -22.102 1.00 95.38 366 VAL A N 1
ATOM 2898 C CA . VAL A 1 366 ? -5.798 -1.651 -21.754 1.00 95.38 366 VAL A CA 1
ATOM 2899 C C . VAL A 1 366 ? -6.352 -1.426 -20.346 1.00 95.38 366 VAL A C 1
ATOM 2901 O O . VAL A 1 366 ? -7.567 -1.344 -20.186 1.00 95.38 366 VAL A O 1
ATOM 2904 N N . ILE A 1 367 ? -5.490 -1.224 -19.344 1.00 95.31 367 ILE A N 1
ATOM 2905 C CA . ILE A 1 367 ? -5.918 -1.049 -17.946 1.00 95.31 367 ILE A CA 1
ATOM 2906 C C . ILE A 1 367 ? -6.760 0.221 -17.781 1.00 95.31 367 ILE A C 1
ATOM 2908 O O . ILE A 1 367 ? -7.796 0.196 -17.119 1.00 95.31 367 ILE A O 1
ATOM 2912 N N . LEU A 1 368 ? -6.360 1.342 -18.393 1.00 95.19 368 LEU A N 1
ATOM 2913 C CA . LEU A 1 368 ? -7.150 2.576 -18.329 1.00 95.19 368 LEU A CA 1
ATOM 2914 C C . LEU A 1 368 ? -8.513 2.406 -19.009 1.00 95.19 368 LEU A C 1
ATOM 2916 O O . LEU A 1 368 ? -9.518 2.888 -18.485 1.00 95.19 368 LEU A O 1
ATOM 2920 N N . SER A 1 369 ? -8.567 1.678 -20.126 1.00 96.44 369 SER A N 1
ATOM 2921 C CA . SER A 1 369 ? -9.825 1.356 -20.803 1.00 96.44 369 SER A CA 1
ATOM 2922 C C . SER A 1 369 ? -10.729 0.498 -19.914 1.00 96.44 369 SER A C 1
ATOM 2924 O O . SER A 1 369 ? -11.905 0.814 -19.749 1.00 96.44 369 SER A O 1
ATOM 2926 N N . GLU A 1 370 ? -10.187 -0.538 -19.268 1.00 96.75 370 GLU A N 1
ATOM 2927 C CA . GLU A 1 370 ? -10.921 -1.384 -18.317 1.00 96.75 370 GLU A CA 1
ATOM 2928 C C . GLU A 1 370 ? -11.444 -0.579 -17.119 1.00 96.75 370 GLU A C 1
ATOM 2930 O O . GLU A 1 370 ? -12.602 -0.744 -16.732 1.00 96.75 370 GLU A O 1
ATOM 2935 N N . VAL A 1 371 ? -10.641 0.339 -16.568 1.00 96.44 371 VAL A N 1
ATOM 2936 C CA . VAL A 1 371 ? -11.052 1.239 -15.476 1.00 96.44 371 VAL A CA 1
ATOM 2937 C C . VAL A 1 371 ? -12.209 2.143 -15.902 1.00 96.44 371 VAL A C 1
ATOM 2939 O O . VAL A 1 371 ? -13.180 2.286 -15.150 1.00 96.44 371 VAL A O 1
ATOM 2942 N N . ILE A 1 372 ? -12.129 2.746 -17.093 1.00 96.69 372 ILE A N 1
ATOM 2943 C CA . ILE A 1 372 ? -13.188 3.601 -17.650 1.00 96.69 372 ILE A CA 1
ATOM 2944 C C . ILE A 1 372 ? -14.474 2.792 -17.837 1.00 96.69 372 ILE A C 1
ATOM 2946 O O . ILE A 1 372 ? -15.536 3.228 -17.389 1.00 96.69 372 ILE A O 1
ATOM 2950 N N . VAL A 1 373 ? -14.389 1.599 -18.432 1.00 96.38 373 VAL A N 1
ATOM 2951 C CA . VAL A 1 373 ? -15.554 0.731 -18.658 1.00 96.38 373 VAL A CA 1
ATOM 2952 C C . VAL A 1 373 ? -16.165 0.281 -17.328 1.00 96.38 373 VAL A C 1
ATOM 2954 O O . VAL A 1 373 ? -17.379 0.393 -17.150 1.00 96.38 373 VAL A O 1
ATOM 2957 N N . CYS A 1 374 ? -15.354 -0.158 -16.359 1.00 95.06 374 CYS A N 1
ATOM 2958 C CA . CYS A 1 374 ? -15.837 -0.555 -15.034 1.00 95.06 374 CYS A CA 1
ATOM 2959 C C . CYS A 1 374 ? -16.539 0.606 -14.319 1.00 95.06 374 CYS A C 1
ATOM 2961 O O . CYS A 1 374 ? -17.655 0.448 -13.827 1.00 95.06 374 CYS A O 1
ATOM 2963 N N . SER A 1 375 ? -15.920 1.788 -14.309 1.00 95.44 375 SER A N 1
ATOM 2964 C CA . SER A 1 375 ? -16.473 2.987 -13.671 1.00 95.44 375 SER A CA 1
ATOM 2965 C C . SER A 1 375 ? -17.769 3.440 -14.348 1.00 95.44 375 SER A C 1
ATOM 2967 O O . SER A 1 375 ? -18.747 3.749 -13.666 1.00 95.44 375 SER A O 1
ATOM 2969 N N . GLY A 1 376 ? -17.815 3.420 -15.683 1.00 94.25 376 GLY A N 1
ATOM 2970 C CA . GLY A 1 376 ? -19.013 3.734 -16.459 1.00 94.25 376 GLY A CA 1
ATOM 2971 C C . GLY A 1 376 ? -20.159 2.774 -16.150 1.00 94.25 376 GLY A C 1
ATOM 2972 O O . GLY A 1 376 ? -21.259 3.216 -15.826 1.00 94.25 376 GLY A O 1
ATOM 2973 N N . LEU A 1 377 ? -19.900 1.464 -16.141 1.00 92.31 377 LEU A N 1
ATOM 2974 C CA . LEU A 1 377 ? -20.904 0.460 -15.780 1.00 92.31 377 LEU A CA 1
ATOM 2975 C C . LEU A 1 377 ? -21.382 0.600 -14.331 1.00 92.31 377 LEU A C 1
ATOM 2977 O O . LEU A 1 377 ? -22.569 0.415 -14.070 1.00 92.31 377 LEU A O 1
ATOM 2981 N N . MET A 1 378 ? -20.506 0.971 -13.394 1.00 91.81 378 MET A N 1
ATOM 2982 C CA . MET A 1 378 ? -20.900 1.254 -12.010 1.00 91.81 378 MET A CA 1
ATOM 2983 C C . MET A 1 378 ? -21.857 2.444 -11.927 1.00 91.81 378 MET A C 1
ATOM 2985 O O . MET A 1 378 ? -22.890 2.345 -11.262 1.00 91.81 378 MET A O 1
ATOM 2989 N N . ILE A 1 379 ? -21.560 3.540 -12.630 1.00 91.56 379 ILE A N 1
ATOM 2990 C CA . ILE A 1 379 ? -22.430 4.723 -12.684 1.00 91.56 379 ILE A CA 1
ATOM 2991 C C . ILE A 1 379 ? -23.783 4.350 -13.288 1.00 91.56 379 ILE A C 1
ATOM 2993 O O . ILE A 1 379 ? -24.819 4.645 -12.699 1.00 91.56 379 ILE A O 1
ATOM 2997 N N . VAL A 1 380 ? -23.782 3.646 -14.421 1.00 89.25 380 VAL A N 1
ATOM 2998 C CA . VAL A 1 380 ? -25.008 3.200 -15.089 1.00 89.25 380 VAL A CA 1
ATOM 2999 C C . VAL A 1 380 ? -25.825 2.296 -14.160 1.00 89.25 380 VAL A C 1
ATOM 3001 O O . VAL A 1 380 ? -27.016 2.537 -13.976 1.00 89.25 380 VAL A O 1
ATOM 3004 N N . SER A 1 381 ? -25.192 1.335 -13.479 1.00 85.62 381 SER A N 1
ATOM 3005 C CA . SER A 1 381 ? -25.868 0.414 -12.551 1.00 85.62 381 SER A CA 1
ATOM 3006 C C . SER A 1 381 ? -26.612 1.116 -11.411 1.00 85.62 381 SER A C 1
ATOM 3008 O O . SER A 1 381 ? -27.545 0.549 -10.850 1.00 85.62 381 SER A O 1
ATOM 3010 N N . ARG A 1 382 ? -26.252 2.365 -11.080 1.00 82.44 382 ARG A N 1
ATOM 3011 C CA . ARG A 1 382 ? -26.939 3.152 -10.051 1.00 82.44 382 ARG A CA 1
ATOM 3012 C C . ARG A 1 382 ? -28.363 3.546 -10.451 1.00 82.44 382 ARG A C 1
ATOM 3014 O O . ARG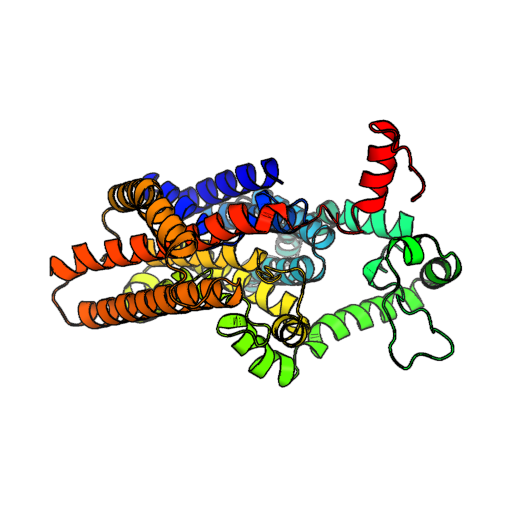 A 1 382 ? -29.186 3.750 -9.556 1.00 82.44 382 ARG A O 1
ATOM 3021 N N . PHE A 1 383 ? -28.619 3.679 -11.752 1.00 83.50 383 PHE A N 1
ATOM 3022 C CA . PHE A 1 383 ? -29.886 4.148 -12.320 1.00 83.50 383 PHE A CA 1
ATOM 3023 C C . PHE A 1 383 ? -30.829 3.013 -12.742 1.00 83.50 383 PHE A C 1
ATOM 3025 O O . PHE A 1 383 ? -32.007 3.268 -12.981 1.00 83.50 383 PHE A O 1
ATOM 3032 N N . TYR A 1 384 ? -30.340 1.774 -12.817 1.00 78.12 384 TYR A N 1
ATOM 3033 C CA . TYR A 1 384 ? -31.141 0.595 -13.160 1.00 78.12 384 TYR A CA 1
ATOM 3034 C C . TYR A 1 384 ? -31.478 -0.234 -11.907 1.00 78.12 384 TYR A C 1
ATOM 3036 O O . TYR A 1 384 ? -30.803 -0.092 -10.886 1.00 78.12 384 TYR A O 1
ATOM 3044 N N . PRO A 1 385 ? -32.517 -1.095 -11.949 1.00 66.94 385 PRO A N 1
ATOM 3045 C CA . PRO A 1 385 ? -32.892 -1.935 -10.811 1.00 66.94 385 PRO A CA 1
ATOM 3046 C C . PRO A 1 385 ? -31.705 -2.765 -10.299 1.00 66.94 385 PRO A C 1
ATOM 3048 O O . PRO A 1 385 ? -30.952 -3.311 -11.109 1.00 66.94 385 PRO A O 1
ATOM 3051 N N . GLU A 1 386 ? -31.563 -2.893 -8.970 1.00 63.50 386 GLU A N 1
ATOM 3052 C CA . GLU A 1 386 ? -30.450 -3.620 -8.318 1.00 63.50 386 GLU A CA 1
ATOM 3053 C C . GLU A 1 386 ? -30.341 -5.099 -8.766 1.00 63.50 386 GLU A C 1
ATOM 3055 O O . GLU A 1 386 ? -29.281 -5.709 -8.615 1.00 63.50 386 GLU A O 1
ATOM 3060 N N . ASP A 1 387 ? -31.402 -5.645 -9.371 1.00 65.62 387 ASP A N 1
ATOM 3061 C CA . ASP A 1 387 ? -31.499 -7.021 -9.872 1.00 65.62 387 ASP A CA 1
ATOM 3062 C C . ASP A 1 387 ? -31.255 -7.168 -11.380 1.00 65.62 387 ASP A C 1
ATOM 3064 O O . ASP A 1 387 ? -31.480 -8.239 -11.948 1.00 65.62 387 ASP A O 1
ATOM 3068 N N . ASN A 1 388 ? -30.790 -6.122 -12.070 1.00 75.88 388 ASN A N 1
ATOM 3069 C CA . ASN A 1 388 ? -30.431 -6.275 -13.474 1.00 75.88 388 ASN A CA 1
ATOM 3070 C C . ASN A 1 388 ? -29.216 -7.213 -13.605 1.00 75.88 388 ASN A C 1
ATOM 3072 O O . ASN A 1 388 ? -28.073 -6.856 -13.290 1.00 75.88 388 ASN A O 1
ATOM 3076 N N . TRP A 1 389 ? -29.504 -8.424 -14.093 1.00 73.81 389 TRP A N 1
ATOM 3077 C CA . TRP A 1 389 ? -28.559 -9.527 -14.226 1.00 73.81 389 TRP A CA 1
ATOM 3078 C C . TRP A 1 389 ? -27.284 -9.106 -14.960 1.00 73.81 389 TRP A C 1
ATOM 3080 O O . TRP A 1 389 ? -26.198 -9.515 -14.554 1.00 73.81 389 TRP A O 1
ATOM 3090 N N . PHE A 1 390 ? -27.401 -8.232 -15.967 1.00 79.25 390 PHE A N 1
ATOM 3091 C CA . PHE A 1 390 ? -26.285 -7.797 -16.797 1.00 79.25 390 PHE A CA 1
ATOM 3092 C C . PHE A 1 390 ? -25.195 -7.126 -15.959 1.00 79.25 390 PHE A C 1
ATOM 3094 O O . PHE A 1 390 ? -24.051 -7.565 -15.982 1.00 79.25 390 PHE A O 1
ATOM 3101 N N . TYR A 1 391 ? -25.537 -6.126 -15.141 1.00 77.38 391 TYR A N 1
ATOM 3102 C CA . TYR A 1 391 ? -24.541 -5.437 -14.310 1.00 77.38 391 TYR A CA 1
ATOM 3103 C C . TYR A 1 391 ? -24.035 -6.326 -13.175 1.00 77.38 391 TYR A C 1
ATOM 3105 O O . TYR A 1 391 ? -22.849 -6.297 -12.854 1.00 77.38 391 TYR A O 1
ATOM 3113 N N . SER A 1 392 ? -24.916 -7.145 -12.594 1.00 74.44 392 SER A N 1
ATOM 3114 C CA . SER A 1 392 ? -24.536 -8.069 -11.521 1.00 74.44 392 SER A CA 1
ATOM 3115 C C . SER A 1 392 ? -23.586 -9.179 -11.989 1.00 74.44 392 SER A C 1
ATOM 3117 O O . SER A 1 392 ? -22.791 -9.669 -11.192 1.00 74.44 392 SER A O 1
ATOM 3119 N N . ALA A 1 393 ? -23.642 -9.545 -13.273 1.00 81.12 393 ALA A N 1
ATOM 3120 C CA . ALA A 1 393 ? -22.768 -10.537 -13.877 1.00 81.12 393 ALA A CA 1
ATOM 3121 C C . ALA A 1 393 ? -21.509 -9.887 -14.464 1.00 81.12 393 ALA A C 1
ATOM 3123 O O . ALA A 1 393 ? -20.407 -10.247 -14.072 1.00 81.12 393 ALA A O 1
ATOM 3124 N N . VAL A 1 394 ? -21.655 -8.915 -15.370 1.00 88.19 394 VAL A N 1
ATOM 3125 C CA . VAL A 1 394 ? -20.565 -8.384 -16.210 1.00 88.19 394 VAL A CA 1
ATOM 3126 C C . VAL A 1 394 ? -19.548 -7.566 -15.419 1.00 88.19 394 VAL A C 1
ATOM 3128 O O . VAL A 1 394 ? -18.347 -7.746 -15.611 1.00 88.19 394 VAL A O 1
ATOM 3131 N N . LEU A 1 395 ? -19.991 -6.685 -14.517 1.00 89.25 395 LEU A N 1
ATOM 3132 C CA . LEU A 1 395 ? -19.079 -5.782 -13.809 1.00 89.25 395 LEU A CA 1
ATOM 3133 C C . LEU A 1 395 ? -18.035 -6.541 -12.963 1.00 89.25 395 LEU A C 1
ATOM 3135 O O . LEU A 1 395 ? -16.850 -6.230 -13.084 1.00 89.25 395 LEU A O 1
ATOM 3139 N N . PRO A 1 396 ? -18.401 -7.562 -12.163 1.00 88.38 396 PRO A N 1
ATOM 3140 C CA . PRO A 1 396 ? -17.403 -8.374 -11.477 1.00 88.38 396 PRO A CA 1
ATOM 3141 C C . PRO A 1 396 ? -16.407 -9.075 -12.407 1.00 88.38 396 PRO A C 1
ATOM 3143 O O . PRO A 1 396 ? -15.227 -9.136 -12.066 1.00 88.38 396 PRO A O 1
ATOM 3146 N N . TYR A 1 397 ? -16.835 -9.565 -13.579 1.00 90.44 397 TYR A N 1
ATOM 3147 C CA . TYR A 1 397 ? -15.909 -10.163 -14.552 1.00 90.44 397 TYR A CA 1
ATOM 3148 C C . TYR A 1 397 ? -14.905 -9.147 -15.082 1.00 90.44 397 TYR A C 1
ATOM 3150 O O . TYR A 1 397 ? -13.733 -9.479 -15.204 1.00 90.44 397 TYR A O 1
ATOM 3158 N N . LEU A 1 398 ? -15.335 -7.915 -15.356 1.00 93.44 398 LEU A N 1
ATOM 3159 C CA . LEU A 1 398 ? -14.436 -6.859 -15.820 1.00 93.44 398 LEU A CA 1
ATOM 3160 C C . LEU A 1 398 ? -13.439 -6.433 -14.739 1.00 93.44 398 LEU A C 1
ATOM 3162 O O . LEU A 1 398 ? -12.271 -6.219 -15.041 1.00 93.44 398 LEU A O 1
ATOM 3166 N N . ILE A 1 399 ? -13.863 -6.388 -13.472 1.00 93.81 399 ILE A N 1
ATOM 3167 C CA . ILE A 1 399 ? -12.942 -6.157 -12.351 1.00 93.81 399 ILE A CA 1
ATOM 3168 C C . ILE A 1 399 ? -11.912 -7.289 -12.278 1.00 93.81 399 ILE A C 1
ATOM 3170 O O . ILE A 1 399 ? -10.724 -7.018 -12.144 1.00 93.81 399 ILE A O 1
ATOM 3174 N N . VAL A 1 400 ? -12.339 -8.551 -12.392 1.00 94.94 400 VAL A N 1
ATOM 3175 C CA . VAL A 1 400 ? -11.425 -9.707 -12.402 1.00 94.94 400 VAL A CA 1
ATOM 3176 C C . VAL A 1 400 ? -10.478 -9.661 -13.603 1.00 94.94 400 VAL A C 1
ATOM 3178 O O . VAL A 1 400 ? -9.286 -9.906 -13.430 1.00 94.94 400 VAL A O 1
ATOM 3181 N N . LEU A 1 401 ? -10.977 -9.313 -14.790 1.00 95.75 401 LEU A N 1
ATOM 3182 C CA . LEU A 1 401 ? -10.169 -9.140 -15.995 1.00 95.75 401 LEU A CA 1
ATOM 3183 C C . LEU A 1 401 ? -9.088 -8.082 -15.770 1.00 95.75 401 LEU A C 1
ATOM 3185 O O . LEU A 1 401 ? -7.921 -8.369 -15.994 1.00 95.75 401 LEU A O 1
ATOM 3189 N N . MET A 1 402 ? -9.450 -6.933 -15.200 1.00 96.19 402 MET A N 1
ATOM 3190 C CA . MET A 1 402 ? -8.506 -5.872 -14.852 1.00 96.19 402 MET A CA 1
ATOM 3191 C C . MET A 1 402 ? -7.419 -6.344 -13.876 1.00 96.19 402 MET A C 1
ATOM 3193 O O . MET A 1 402 ? -6.243 -6.037 -14.069 1.00 96.19 402 MET A O 1
ATOM 3197 N N . LEU A 1 403 ? -7.774 -7.136 -12.854 1.00 95.69 403 LEU A N 1
ATOM 3198 C CA . LEU A 1 403 ? -6.779 -7.747 -11.958 1.00 95.69 403 LEU A CA 1
ATOM 3199 C C . LEU A 1 403 ? -5.801 -8.638 -12.737 1.00 95.69 403 LEU A C 1
ATOM 3201 O O . LEU A 1 403 ? -4.595 -8.581 -12.500 1.00 95.69 403 LEU A O 1
ATOM 3205 N N . ILE A 1 404 ? -6.312 -9.448 -13.667 1.00 95.50 404 ILE A N 1
ATOM 3206 C CA . ILE A 1 404 ? -5.498 -10.338 -14.499 1.00 95.50 404 ILE A CA 1
ATOM 3207 C C . ILE A 1 404 ? -4.619 -9.532 -15.458 1.00 95.50 404 ILE A C 1
ATOM 3209 O O . ILE A 1 404 ? -3.452 -9.877 -15.617 1.00 95.50 404 ILE A O 1
ATOM 3213 N N . THR A 1 405 ? -5.117 -8.454 -16.062 1.00 95.00 405 THR A N 1
ATOM 3214 C CA . THR A 1 405 ? -4.352 -7.588 -16.970 1.00 95.00 405 THR A CA 1
ATOM 3215 C C . THR A 1 405 ? -3.164 -6.949 -16.247 1.00 95.00 405 THR A C 1
ATOM 3217 O O . THR A 1 405 ? -2.028 -7.053 -16.712 1.00 95.00 405 THR A O 1
ATOM 3220 N N . VAL A 1 406 ? -3.382 -6.370 -15.060 1.00 94.19 406 VAL A N 1
ATOM 3221 C CA . VAL A 1 406 ? -2.292 -5.823 -14.227 1.00 94.19 406 VAL A CA 1
ATOM 3222 C C . VAL A 1 406 ? -1.317 -6.925 -13.819 1.00 94.19 406 VAL A C 1
ATOM 3224 O O . VAL A 1 406 ? -0.097 -6.747 -13.872 1.00 94.19 406 VAL A O 1
ATOM 3227 N N . PHE A 1 407 ? -1.837 -8.091 -13.434 1.00 92.38 407 PHE A N 1
ATOM 3228 C CA . PHE A 1 407 ? -0.992 -9.206 -13.038 1.00 92.38 407 PHE A CA 1
ATOM 3229 C C . PHE A 1 407 ? -0.163 -9.755 -14.211 1.00 92.38 407 PHE A C 1
ATOM 3231 O O . PHE A 1 407 ? 1.009 -10.085 -14.034 1.00 92.38 407 PHE A O 1
ATOM 3238 N N . SER A 1 408 ? -0.720 -9.760 -15.424 1.00 91.38 408 SER A N 1
ATOM 3239 C CA . SER A 1 408 ? -0.025 -10.128 -16.663 1.00 91.38 408 SER A CA 1
ATOM 3240 C C . SER A 1 408 ? 1.172 -9.218 -16.909 1.00 91.38 408 SER A C 1
ATOM 3242 O O . SER A 1 408 ? 2.254 -9.703 -17.233 1.00 91.38 408 SER A O 1
ATOM 3244 N N . PHE A 1 409 ? 1.006 -7.909 -16.693 1.00 89.44 409 PHE A N 1
ATOM 3245 C CA . PHE A 1 409 ? 2.107 -6.958 -16.798 1.00 89.44 409 PHE A CA 1
ATOM 3246 C C . PHE A 1 409 ? 3.210 -7.255 -15.776 1.00 89.44 409 PHE A C 1
ATOM 3248 O O . PHE A 1 409 ? 4.376 -7.360 -16.150 1.00 89.44 409 PHE A O 1
ATOM 3255 N N . GLN A 1 410 ? 2.861 -7.466 -14.500 1.00 87.25 410 GLN A N 1
ATOM 3256 C CA . GLN A 1 410 ? 3.844 -7.838 -13.472 1.00 87.25 410 GLN A CA 1
ATOM 3257 C C . GLN A 1 410 ? 4.594 -9.125 -13.823 1.00 87.25 410 GLN A C 1
ATOM 3259 O O . GLN A 1 410 ? 5.809 -9.198 -13.641 1.00 87.25 410 GLN A O 1
ATOM 3264 N N . PHE A 1 411 ? 3.870 -10.137 -14.306 1.00 83.12 411 PHE A N 1
ATOM 3265 C CA . PHE A 1 411 ? 4.448 -11.410 -14.711 1.00 83.12 411 PHE A CA 1
ATOM 3266 C C . PHE A 1 411 ? 5.434 -11.209 -15.862 1.00 83.12 411 PHE A C 1
ATOM 3268 O O . PHE A 1 411 ? 6.582 -11.625 -15.751 1.00 83.12 411 PHE A O 1
ATOM 3275 N N . MET A 1 412 ? 5.026 -10.478 -16.903 1.00 81.25 412 MET A N 1
ATOM 3276 C CA . MET A 1 412 ? 5.885 -10.114 -18.028 1.00 81.25 412 MET A CA 1
ATOM 3277 C C . MET A 1 412 ? 7.149 -9.378 -17.563 1.00 81.25 412 MET A C 1
ATOM 3279 O O . MET A 1 412 ? 8.246 -9.710 -18.010 1.00 81.25 412 MET A O 1
ATOM 3283 N N . LEU A 1 413 ? 7.033 -8.413 -16.643 1.00 78.69 413 LEU A N 1
ATOM 3284 C CA . LEU A 1 413 ? 8.200 -7.727 -16.087 1.00 78.69 413 LEU A CA 1
ATOM 3285 C C . LEU A 1 413 ? 9.119 -8.679 -15.326 1.00 78.69 413 LEU A C 1
ATOM 3287 O O . LEU A 1 413 ? 10.333 -8.634 -15.513 1.00 78.69 413 LEU A O 1
ATOM 3291 N N . ALA A 1 414 ? 8.556 -9.549 -14.489 1.00 77.19 414 ALA A N 1
ATOM 3292 C CA . ALA A 1 414 ? 9.327 -10.524 -13.730 1.00 77.19 414 ALA A CA 1
ATOM 3293 C C . ALA A 1 414 ? 10.074 -11.503 -14.650 1.00 77.19 414 ALA A C 1
ATOM 3295 O O . ALA A 1 414 ? 11.224 -11.833 -14.369 1.00 77.19 414 ALA A O 1
ATOM 3296 N N . THR A 1 415 ? 9.464 -11.926 -15.761 1.00 72.25 415 THR A N 1
ATOM 3297 C CA . THR A 1 415 ? 10.053 -12.914 -16.674 1.00 72.25 415 THR A CA 1
ATOM 3298 C C . THR A 1 415 ? 10.994 -12.315 -17.719 1.00 72.25 415 THR A C 1
ATOM 3300 O O . THR A 1 415 ? 12.065 -12.868 -17.944 1.00 72.25 415 THR A O 1
ATOM 3303 N N . LEU A 1 416 ? 10.623 -11.202 -18.365 1.00 68.69 416 LEU A N 1
ATOM 3304 C CA . LEU A 1 416 ? 11.413 -10.605 -19.454 1.00 68.69 416 LEU A CA 1
ATOM 3305 C C . LEU A 1 416 ? 12.509 -9.676 -18.931 1.00 68.69 416 LEU A C 1
ATOM 3307 O O . LEU A 1 416 ? 13.615 -9.663 -19.461 1.00 68.69 416 LEU A O 1
ATOM 3311 N N . TYR A 1 417 ? 12.214 -8.912 -17.877 1.00 66.06 417 TYR A N 1
ATOM 3312 C CA . TYR A 1 417 ? 13.109 -7.864 -17.380 1.00 66.06 417 TYR A CA 1
ATOM 3313 C C . TYR A 1 417 ? 13.746 -8.195 -16.029 1.00 66.06 417 TYR A C 1
ATOM 3315 O O . TYR A 1 417 ? 14.819 -7.681 -15.720 1.00 66.06 417 TYR A O 1
ATOM 3323 N N . GLY A 1 418 ? 13.143 -9.087 -15.237 1.00 58.66 418 GLY A N 1
ATOM 3324 C CA . GLY A 1 418 ? 13.686 -9.518 -13.947 1.00 58.66 418 GLY A CA 1
ATOM 3325 C C . GLY A 1 418 ? 15.094 -10.113 -14.053 1.00 58.66 418 GLY A C 1
ATOM 3326 O O . GLY A 1 418 ? 15.907 -9.893 -13.161 1.00 58.66 418 GLY A O 1
ATOM 3327 N N . MET A 1 419 ? 15.422 -10.773 -15.172 1.00 54.94 419 MET A N 1
ATOM 3328 C CA . MET A 1 419 ? 16.764 -11.323 -15.425 1.00 54.94 419 MET A CA 1
ATOM 3329 C C . MET A 1 419 ? 17.840 -10.252 -15.677 1.00 54.94 419 MET A C 1
ATOM 3331 O O . MET A 1 419 ? 19.015 -10.500 -15.421 1.00 54.94 419 MET A O 1
ATOM 3335 N N . LEU A 1 420 ? 17.462 -9.061 -16.155 1.00 50.25 420 LEU A N 1
ATOM 3336 C CA . LEU A 1 420 ? 18.390 -7.958 -16.449 1.00 50.25 420 LEU A CA 1
ATOM 3337 C C . LEU A 1 420 ? 18.720 -7.121 -15.198 1.00 50.25 420 LEU A C 1
ATOM 3339 O O . LEU A 1 420 ? 19.713 -6.390 -15.162 1.00 50.25 420 LEU A O 1
ATOM 3343 N N . MET A 1 421 ? 17.905 -7.240 -14.148 1.00 51.06 421 MET A N 1
ATOM 3344 C CA . MET A 1 421 ? 18.019 -6.471 -12.912 1.00 51.06 421 MET A CA 1
ATOM 3345 C C . MET A 1 421 ? 19.050 -7.104 -11.971 1.00 51.06 421 MET A C 1
ATOM 3347 O O . MET A 1 421 ? 18.745 -8.005 -11.192 1.00 51.06 421 MET A O 1
ATOM 3351 N N . LYS A 1 422 ? 20.292 -6.607 -12.028 1.00 44.94 422 LYS A N 1
ATOM 3352 C CA . LYS A 1 422 ? 21.404 -7.040 -11.162 1.00 44.94 422 LYS A CA 1
ATOM 3353 C C . LYS A 1 422 ? 21.047 -6.988 -9.667 1.00 44.94 422 LYS A C 1
ATOM 3355 O O . LYS A 1 422 ? 20.340 -6.086 -9.208 1.00 44.94 422 LYS A O 1
ATOM 3360 N N . MET A 1 423 ? 21.623 -7.919 -8.897 1.00 43.81 423 MET A N 1
ATOM 3361 C CA . MET A 1 423 ? 21.623 -7.949 -7.427 1.00 43.81 423 MET A CA 1
ATOM 3362 C C . MET A 1 423 ? 22.418 -6.774 -6.829 1.00 43.81 423 MET A C 1
ATOM 3364 O O . MET A 1 423 ? 23.465 -6.960 -6.220 1.00 43.81 423 MET A O 1
ATOM 3368 N N . ASN A 1 424 ? 21.930 -5.547 -6.984 1.00 40.31 424 ASN A N 1
ATOM 3369 C CA . ASN A 1 424 ? 22.455 -4.407 -6.240 1.00 40.31 424 ASN A CA 1
ATOM 3370 C C . ASN A 1 424 ? 21.716 -4.352 -4.901 1.00 40.31 424 ASN A C 1
ATOM 3372 O O . ASN A 1 424 ? 20.667 -3.716 -4.783 1.00 40.31 424 ASN A O 1
ATOM 3376 N N . GLY A 1 425 ? 22.229 -5.081 -3.907 1.00 40.38 425 GLY A N 1
ATOM 3377 C CA . GLY A 1 425 ? 21.776 -4.932 -2.527 1.00 40.38 425 GLY A CA 1
ATOM 3378 C C . GLY A 1 425 ? 21.912 -3.469 -2.098 1.00 40.38 425 GLY A C 1
ATOM 3379 O O . GLY A 1 425 ? 22.926 -2.828 -2.377 1.00 40.38 425 GLY A O 1
ATOM 3380 N N . TYR A 1 426 ? 20.879 -2.917 -1.459 1.00 40.56 426 TYR A N 1
ATOM 3381 C CA . TYR A 1 426 ? 20.959 -1.562 -0.922 1.00 40.56 426 TYR A CA 1
ATOM 3382 C C . TYR A 1 426 ? 22.067 -1.500 0.132 1.00 40.56 426 TYR A C 1
ATOM 3384 O O . TYR A 1 426 ? 22.309 -2.433 0.897 1.00 40.56 426 TYR A O 1
ATOM 3392 N N . THR A 1 427 ? 22.723 -0.360 0.192 1.00 44.97 427 THR A N 1
ATOM 3393 C CA . THR A 1 427 ? 23.953 -0.114 0.951 1.00 44.97 427 THR A CA 1
ATOM 3394 C C . THR A 1 427 ? 23.801 -0.178 2.462 1.00 44.97 427 THR A C 1
ATOM 3396 O O . THR A 1 427 ? 24.787 -0.335 3.171 1.00 44.97 427 THR A O 1
ATOM 3399 N N . PHE A 1 428 ? 22.567 -0.138 2.953 1.00 41.88 428 PHE A N 1
ATOM 3400 C CA . PHE A 1 428 ? 22.256 -0.350 4.360 1.00 41.88 428 PHE A CA 1
ATOM 3401 C C . PHE A 1 428 ? 22.515 -1.804 4.796 1.00 41.88 428 PHE A C 1
ATOM 3403 O O . PHE A 1 428 ? 22.969 -2.059 5.906 1.00 41.88 428 PHE A O 1
ATOM 3410 N N . TRP A 1 429 ? 22.289 -2.767 3.898 1.00 42.22 429 TRP A N 1
ATOM 3411 C CA . TRP A 1 429 ? 22.600 -4.176 4.132 1.00 42.22 429 TRP A CA 1
ATOM 3412 C C . TRP A 1 429 ? 24.052 -4.512 3.814 1.00 42.22 429 TRP A C 1
ATOM 3414 O O . TRP A 1 429 ? 24.490 -5.602 4.164 1.00 42.22 429 TRP A O 1
ATOM 3424 N N . MET A 1 430 ? 24.814 -3.608 3.182 1.00 46.31 430 MET A N 1
ATOM 3425 C CA . MET A 1 430 ? 26.187 -3.910 2.774 1.00 46.31 430 MET A CA 1
ATOM 3426 C C . MET A 1 430 ? 27.087 -4.360 3.919 1.00 46.31 430 MET A C 1
ATOM 3428 O O . MET A 1 430 ? 27.835 -5.283 3.661 1.00 46.31 430 MET A O 1
ATOM 3432 N N . PRO A 1 431 ? 27.053 -3.824 5.150 1.00 45.34 431 PRO A N 1
ATOM 3433 C CA . PRO A 1 431 ? 27.911 -4.350 6.212 1.00 45.34 431 PRO A CA 1
ATOM 3434 C C . PRO A 1 431 ? 27.570 -5.808 6.546 1.00 45.34 431 PRO A C 1
ATOM 3436 O O . PRO A 1 431 ? 28.445 -6.664 6.543 1.00 45.34 431 PRO A O 1
ATOM 3439 N N . LEU A 1 432 ? 26.283 -6.123 6.730 1.00 45.59 432 LEU A N 1
ATOM 3440 C CA . LEU A 1 432 ? 25.834 -7.476 7.071 1.00 45.59 432 LEU A CA 1
ATOM 3441 C C . LEU A 1 432 ? 26.024 -8.462 5.909 1.00 45.59 432 LEU A C 1
ATOM 3443 O O . LEU A 1 432 ? 26.396 -9.611 6.112 1.00 45.59 432 LEU A O 1
ATOM 3447 N N . VAL A 1 433 ? 25.775 -8.004 4.684 1.00 46.28 433 VAL A N 1
ATOM 3448 C CA . VAL A 1 433 ? 25.936 -8.782 3.457 1.00 46.28 433 VAL A CA 1
ATOM 3449 C C . VAL A 1 433 ? 27.414 -8.931 3.108 1.00 46.28 433 VAL A C 1
ATOM 3451 O O . VAL A 1 433 ? 27.794 -10.005 2.691 1.00 46.28 433 VAL A O 1
ATOM 3454 N N . ARG A 1 434 ? 28.275 -7.932 3.320 1.00 46.38 434 ARG A N 1
ATOM 3455 C CA . ARG A 1 434 ? 29.725 -8.014 3.069 1.00 46.38 434 ARG A CA 1
ATOM 3456 C C . ARG A 1 434 ? 30.408 -8.927 4.078 1.00 46.38 434 ARG A C 1
ATOM 3458 O O . ARG A 1 434 ? 31.133 -9.823 3.664 1.00 46.38 434 ARG A O 1
ATOM 3465 N N . GLU A 1 435 ? 30.140 -8.747 5.369 1.00 50.50 435 GLU A N 1
ATOM 3466 C CA . GLU A 1 435 ? 30.690 -9.618 6.415 1.00 50.50 435 GLU A CA 1
ATOM 3467 C C . GLU A 1 435 ? 30.092 -11.031 6.335 1.00 50.50 435 GLU A C 1
ATOM 3469 O O . GLU A 1 435 ? 30.811 -12.021 6.429 1.00 50.50 435 GLU A O 1
ATOM 3474 N N . GLY A 1 436 ? 28.789 -11.148 6.056 1.00 48.50 436 GLY A N 1
ATOM 3475 C CA . GLY A 1 436 ? 28.123 -12.431 5.830 1.00 48.50 436 GLY A CA 1
ATOM 3476 C C . GLY A 1 436 ? 28.610 -13.153 4.571 1.00 48.50 436 GLY A C 1
ATOM 3477 O O . GLY A 1 436 ? 28.854 -14.353 4.614 1.00 48.50 436 GLY A O 1
ATOM 3478 N N . ILE A 1 437 ? 28.811 -12.449 3.453 1.00 44.44 437 ILE A N 1
ATOM 3479 C CA . ILE A 1 437 ? 29.378 -13.031 2.227 1.00 44.44 437 ILE A CA 1
ATOM 3480 C C . ILE A 1 437 ? 30.808 -13.498 2.489 1.00 44.44 437 ILE A C 1
ATOM 3482 O O . ILE A 1 437 ? 31.115 -14.629 2.142 1.00 44.44 437 ILE A O 1
ATOM 3486 N N . ASN A 1 438 ? 31.648 -12.714 3.171 1.00 46.28 438 ASN A N 1
ATOM 3487 C CA . ASN A 1 438 ? 33.017 -13.129 3.504 1.00 46.28 438 ASN A CA 1
ATOM 3488 C C . ASN A 1 438 ? 33.077 -14.368 4.421 1.00 46.28 438 ASN A C 1
ATOM 3490 O O . ASN A 1 438 ? 34.074 -15.087 4.401 1.00 46.28 438 ASN A O 1
ATOM 3494 N N . LEU A 1 439 ? 32.023 -14.637 5.201 1.00 49.25 439 LEU A N 1
ATOM 3495 C CA . LEU A 1 439 ? 31.904 -15.832 6.045 1.00 49.25 439 LEU A CA 1
ATOM 3496 C C . LEU A 1 439 ? 31.485 -17.097 5.276 1.00 49.25 439 LEU A C 1
ATOM 3498 O O . LEU A 1 439 ? 31.815 -18.197 5.714 1.00 49.25 439 LEU A O 1
ATOM 3502 N N . PHE A 1 440 ? 30.761 -16.969 4.157 1.00 40.38 440 PHE A N 1
ATOM 3503 C CA . PHE A 1 440 ? 30.145 -18.113 3.462 1.00 40.38 440 PHE A CA 1
ATOM 3504 C C . PHE A 1 440 ? 30.574 -18.291 1.997 1.00 40.38 440 PHE A C 1
ATOM 3506 O O . PHE A 1 440 ? 30.372 -19.365 1.433 1.00 40.38 440 PHE A O 1
ATOM 3513 N N . ILE A 1 441 ? 31.143 -17.266 1.360 1.00 40.03 441 ILE A N 1
ATOM 3514 C CA . ILE A 1 441 ? 31.482 -17.241 -0.066 1.00 40.03 441 ILE A CA 1
ATOM 3515 C C . ILE A 1 441 ? 32.810 -16.496 -0.257 1.00 40.03 441 ILE A C 1
ATOM 3517 O O . ILE A 1 441 ? 32.892 -15.276 -0.127 1.00 40.03 441 ILE A O 1
ATOM 3521 N N . VAL A 1 442 ? 33.856 -17.228 -0.642 1.00 38.47 442 VAL A N 1
ATOM 3522 C CA . VAL A 1 442 ? 35.124 -16.627 -1.074 1.00 38.47 442 VAL A CA 1
ATOM 3523 C C . VAL A 1 442 ? 34.957 -16.139 -2.512 1.00 38.47 442 VAL A C 1
ATOM 3525 O O . VAL A 1 442 ? 34.907 -16.935 -3.447 1.00 38.47 442 VAL A O 1
ATOM 3528 N N . VAL A 1 443 ? 34.854 -14.825 -2.698 1.00 44.22 443 VAL A N 1
ATOM 3529 C CA . VAL A 1 443 ? 34.831 -14.211 -4.031 1.00 44.22 443 VAL A CA 1
ATOM 3530 C C . VAL A 1 443 ? 36.273 -14.053 -4.519 1.00 44.22 443 VAL A C 1
ATOM 3532 O O . VAL A 1 443 ? 37.005 -13.191 -4.037 1.00 44.22 443 VAL A O 1
ATOM 3535 N N . GLN A 1 444 ? 36.695 -14.881 -5.478 1.00 32.03 444 GLN A N 1
ATOM 3536 C CA . GLN A 1 444 ? 37.934 -14.643 -6.220 1.00 32.03 444 GLN A CA 1
ATOM 3537 C C . GLN A 1 444 ? 37.694 -13.569 -7.282 1.00 32.03 444 GLN A C 1
ATOM 3539 O O . GLN A 1 444 ? 36.911 -13.759 -8.212 1.00 32.03 444 GLN A O 1
ATOM 3544 N N . TYR A 1 445 ? 38.387 -12.440 -7.150 1.00 35.88 445 TYR A N 1
ATOM 3545 C CA . TYR A 1 445 ? 38.483 -11.456 -8.221 1.00 35.88 445 TYR A CA 1
ATOM 3546 C C . TYR A 1 445 ? 39.402 -12.006 -9.309 1.00 35.88 445 TYR A C 1
ATOM 3548 O O . TYR A 1 445 ? 40.606 -12.139 -9.097 1.00 35.88 445 TYR A O 1
ATOM 3556 N N . VAL A 1 446 ? 38.837 -12.320 -10.473 1.00 35.53 446 VAL A N 1
ATOM 3557 C CA . VAL A 1 446 ? 39.627 -12.531 -11.687 1.00 35.53 446 VAL A CA 1
ATOM 3558 C C . VAL A 1 446 ? 39.857 -11.149 -12.306 1.00 35.53 446 VAL A C 1
ATOM 3560 O O . VAL A 1 446 ? 38.873 -10.478 -12.629 1.00 35.53 446 VAL A O 1
ATOM 3563 N N . PRO A 1 447 ? 41.108 -10.670 -12.422 1.00 31.38 447 PRO A N 1
ATOM 3564 C CA . PRO A 1 447 ? 41.381 -9.404 -13.087 1.00 31.38 447 PRO A CA 1
ATOM 3565 C C . PRO A 1 447 ? 40.942 -9.486 -14.552 1.00 31.38 447 PRO A C 1
ATOM 3567 O O . PRO A 1 447 ? 41.133 -10.512 -15.206 1.00 31.38 447 PRO A O 1
ATOM 3570 N N . ALA A 1 448 ? 40.315 -8.417 -15.044 1.00 40.19 448 ALA A N 1
ATOM 3571 C CA . ALA A 1 448 ? 39.950 -8.305 -16.450 1.00 40.19 448 ALA A CA 1
ATOM 3572 C C . ALA A 1 448 ? 41.224 -8.372 -17.312 1.00 40.19 448 ALA A C 1
ATOM 3574 O O . ALA A 1 448 ? 42.190 -7.667 -17.016 1.00 40.19 448 ALA A O 1
ATOM 3575 N N . ILE A 1 449 ? 41.211 -9.254 -18.318 1.00 38.03 449 ILE A N 1
ATOM 3576 C CA . ILE A 1 449 ? 42.268 -9.409 -19.331 1.00 38.03 449 ILE A CA 1
ATOM 3577 C C . ILE A 1 449 ? 42.148 -8.290 -20.359 1.00 38.03 449 ILE A C 1
ATOM 3579 O O . ILE A 1 449 ? 40.999 -8.035 -20.792 1.00 38.03 449 ILE A O 1
#

Foldseek 3Di:
DLVLLVLLLVLQLLQQCLLQVDNLLSLLLSLLLVLLFLQLLVSLALELLSVLQSLLSLLLSLVLVCLRPVDLVSLLSSLLSLLLNCVSAVLLSVLLLVLSLCLQLVVLVVCVVVVVDDPVVSVVSSVSNCSSVNSNVNQQVLCCVQLVDSQDGLVNQAQFDPPVPDPDGDGHDSVVCSVDPVSSVVSNVDDPVRSVVVSVVVVCCQQPLLPDPLLPPVLVVLQAANFPLLAGHSCLSNVLLLLLVLLCVLPVVLVVPDDPSLVSSLVSLVSSLVSLCSSCSNCRNVQRRPNPQPVPPDPSSNNSNSSSSSSSSRLSRGLLNDCSNVLSVLLVVCLVPVLVVVLCCCCPVLVQHVDPSSVSVVSSVVLVVLSVVLSVLSVVCSVDPSPPVCSSPPNSSSSSVSSSSSSSSSVSCSPVVSVVRDNPYPPSCCVVCVVVCVVPPDDDDDDDD

Radius of gyration: 23.6 Å; Cα contacts (8 Å, |Δi|>4): 604; chains: 1; bounding box: 75×43×67 Å

Sequence (449 aa):
NHIFFALTAAIVFETCRTITKDIWSALFGTFACLACSSYIFWAGTAKDHMLTAMVLAFVIFFFIQYISHGRQRDAALSFVCSGLLIWVRPEVGFYVTIFTGLFFCMPLIKQVIKKEAPFNHTLKSCIPMAGVFLGAVPFFINNILISKNWLVPVFDLPRSAIDSGSATTIPLPISQVVSDPSIINEAAGLNIFDTLPRVWEMITHAIFRGFSFDNIVSGFYGVMVFPENGNIGFLVMCPLIIIALVALALWNRKISQLSANNKEIGLFLFVMILAIFLGYLPQFYSMNISLGVLPDMRYLTPAYLPCGLFSIFILTKVPFFKSPRNYLTYGLIGTVVIIPVLFFLMVFVHPFGDQYEGYAAFFKFVILSEVIVCSGLMIVSRFYPEDNWFYSAVLPYLIVLMLITVFSFQFMLATLYGMLMKMNGYTFWMPLVREGINLFIVVQYVPAI

pLDDT: mean 83.95, std 15.73, range [31.38, 98.69]

Mean predicted aligned error: 8.14 Å